Protein 4HBQ (pdb70)

Nearest PDB structures (foldseek):
  4hd9-assembly1_A  TM=9.837E-01  e=5.123E-38  Homo sapiens
  1gsm-assembly1_A  TM=9.688E-01  e=3.520E-37  Homo sapiens
  4hcr-assembly2_B  TM=9.401E-01  e=6.022E-33  Homo sapiens
  4hc1-assembly2_B  TM=8.354E-01  e=2.664E-32  Homo sapiens
  5lf5-assembly1_A-2  TM=4.382E-01  e=2.242E-06  Mus musculus

Solvent-accessible surface area: 21248 Å² total; per-residue (Å²): 176,94,36,3,86,10,102,12,76,92,97,43,10,16,7,32,58,43,37,44,90,85,0,17,0,117,9,71,38,115,84,229,62,16,12,0,22,3,89,27,33,21,56,18,19,6,3,3,77,1,58,11,34,92,0,12,8,18,1,114,92,4,30,44,73,1,44,19,62,4,11,0,30,0,44,21,56,80,155,93,32,83,31,61,0,64,2,59,16,23,8,50,4,91,95,1,59,16,66,52,71,32,4,24,85,79,46,64,46,0,7,0,21,0,20,60,0,19,41,43,73,114,136,13,7,40,31,19,5,20,39,41,74,136,112,24,159,54,24,110,61,93,29,82,73,75,118,126,18,94,65,85,87,26,65,2,50,89,2,16,16,86,12,105,27,22,130,49,44,130,128,84,17,115,13,0,41,0,38,0,7,0,121,23,61,89,68,108,48,71,47,139,60,54,0,57,21,63,48,48,119,45,97,160,149,191,159,138,46,4,83,8,106,22,75,90,94,46,4,12,5,32,62,45,39,77,91,100,4,11,0,113,12,47,38,114,88,234,69,19,12,0,28,4,67,7,129,60,29,7,48,1,3,4,74,1,57,11,35,93,0,15,4,27,3,83,102,2,24,34,80,1,53,20,28,7,9,0,30,0,29,16,60,67,172,92,60,107,37,61,0,69,2,54,11,22,10,50,5,88,88,5,51,22,73,56,76,32,0,11,52,75,51,65,54,1,8,0,20,0,20,61,0,18,42,42,74,99,141,12,7,44,33,16,5,11,41,68,60,127,113,24,154,60,28,112,46,92,32,78,64,73,104,136,21,98,64,84,87,32,72,3,49,88,3,13,16,95,10,116,24,24,129,35,45,137,122,71,17,117,15,0,53,0,37,0,4,0,110,20,68,92,59,121,48,70,48,150,66,56,0,62,17,68,47,40,123,48,119,180,138,224

Sequence (412 aa):
VVKPLLQVEPPEPVVAVALGASRQQLLTCRLACADDRGASSVQWRRGGLLDDTTSSLLGGAAVQSDTGRSVLTTVVRRNNASLSAAGTRRVCVGSSCGGRTFQHTVQLLLVYAFPNQLLTTVVSPAALVPGDPEVVACTAHKVTPVDPNALSFSSLLVGGQEELEGAQALGPEVQQEPIGGDVLFRVTERRWRLPPLGTPVPPALYCQQATMMRLPGLLELSSHRQQAIPVLGGENLYFQVKPLQVEPPEPVVAVVALGASSRRQLTCRLACADRRGGAASSVQWRRGGLLDDTTSSLLGGAAVQSDTGRSVLTTVVRRNNASLSAAGTRRVCVGSCGGRRTFQHTVQLLLLVYAFPNQLLTTVVSPAALVPGDPEEVVACTAHKVTPVDDPNALSFSSLLLVVGGGQELEGAQQALGPEVQQEPIGGDVLFRVTERRWRLPPLGTPVPPALYYCQATMMRLPGLLEELSSHRRQAIPVLGGEENLYFQ

InterPro domains:
  IPR003599 Immunoglobulin domain subtype [SM00409] (32-112)
  IPR007110 Immunoglobulin-like domain [PS50835] (25-94)
  IPR013783 Immunoglobulin-like fold [G3DSA:2.60.40.10] (23-112)
  IPR013783 Immunoglobulin-like fold [G3DSA:2.60.40.10] (113-231)
  IPR015169 Adhesion molecule, immunoglobulin-like [PF09085] (113-224)
  IPR036179 Immunoglobulin-like domain superfamily [SSF48726] (24-111)
  IPR036179 Immunoglobulin-like domain superfamily [SSF48726] (113-231)
  IPR037413 Mucosal addressin cell adhesion molecule 1 [PTHR14162] (1-253)

CATH classification: 2.60.40.10 (+1 more: 2.60.40.10)

Radius of gyration: 30.98 Å; Cα contacts (8 Å, |Δi|>4): 1238; chains: 2; bounding box: 72×70×90 Å

Organism: Homo sapiens (NCBI:txid9606)

GO terms:
  GO:0016020 membrane (C, TAS)
  GO:0006955 immune response (P, TAS)
  GO:0007155 cell adhesion (P, TAS)
  GO:0007165 signal transduction (P, TAS)
  GO:0005886 plasma membrane (C, TAS)
  GO:0098640 integrin binding involved in cell-matrix adhesion (F, IDA)
  GO:0043113 receptor clustering (P, IDA)
  GO:0050901 leukocyte tethering or rolling (P, IDA)
  GO:0007160 cell-matrix adhesion (P, IDA)
  GO:0007229 integrin-mediated signaling pathway (P, IDA)
  GO:0034113 heterotypic cell-cell adhesion (P, IMP)

B-factor: mean 23.67, std 11.42, range [6.17, 72.58]

Foldseek 3Di:
DAQKAKVVQDQEDEDEQQAKDKIKIFGDEPDAQKKKKKDFVDQPVHIDMDRDGIDMDMDHNDDQVVFHKMKMWMAYPRDIDMGIHTYHYWYFFPDKDKPPLAAEPPDFKMKIKGPFTPDPPCVFKDKFKAQVPHGQPPWAKPDKDWDWDDDDPDIGIMIMIMTGDDPCDPPRGQWMWMKMWGDDPPDIDIDIDIHGYDYHCVVVVD/DPQKDKVVQDQEAEDEQQAKDKIKIFGDEPAQQKKKKKDWCCVHPRIDMDRDGMDMDMDGNDDQVVFAKMKMWIAYPNDIDMGIHTYHYWYFFPDKDKPPLAAEFPPFKMKIKGHFTPDDPCVFKPKFKAQPNHGQPPWAKPDKDWDWDDDDPDIGIMIMIMTGHDGCDPPHGQWMWMKIWGDDVPDIDIDIHIHGYDYNCVVVVD

Structure (mmCIF, N/CA/C/O backbone):
data_4HBQ
#
_entry.id   4HBQ
#
_cell.length_a   58.320
_cell.length_b   69.700
_cell.length_c   101.200
_cell.angle_alpha   90.00
_cell.angle_beta   90.00
_cell.angle_gamma   90.00
#
_symmetry.space_group_name_H-M   'P 21 21 21'
#
loop_
_entity.id
_entity.type
_entity.pdbx_description
1 polymer 'Mucosal addressin cell adhesion molecule 1'
2 non-polymer 'SULFATE ION'
3 non-polymer GLYCEROL
4 non-polymer 2-acetamido-2-deoxy-beta-D-glucopyranose
5 water water
#
loop_
_atom_site.group_PDB
_atom_site.id
_atom_site.type_symbol
_atom_site.label_atom_id
_atom_site.label_alt_id
_atom_site.label_comp_id
_atom_site.label_asym_id
_atom_site.label_entity_id
_atom_site.label_seq_id
_atom_site.pdbx_PDB_ins_code
_atom_site.Cartn_x
_atom_site.Cartn_y
_atom_site.Cartn_z
_atom_site.occupancy
_atom_site.B_iso_or_equiv
_atom_site.auth_seq_id
_atom_site.auth_comp_id
_atom_site.auth_asym_id
_atom_site.auth_atom_id
_atom_site.pdbx_PDB_model_num
ATOM 1 N N A VAL A 1 1 ? -33.129 -22.866 6.776 0.47 42.92 1 VAL A N 1
ATOM 2 N N B VAL A 1 1 ? -32.083 -25.343 5.866 0.53 31.81 1 VAL A N 1
ATOM 3 C CA A VAL A 1 1 ? -31.642 -22.757 6.748 0.47 40.04 1 VAL A CA 1
ATOM 4 C CA B VAL A 1 1 ? -31.561 -24.071 6.450 0.53 36.74 1 VAL A CA 1
ATOM 5 C C A VAL A 1 1 ? -31.052 -23.284 8.058 0.47 35.99 1 VAL A C 1
ATOM 6 C C B VAL A 1 1 ? -30.833 -24.345 7.766 0.53 38.95 1 VAL A C 1
ATOM 7 O O A VAL A 1 1 ? -31.768 -23.442 9.045 0.47 34.38 1 VAL A O 1
ATOM 8 O O B VAL A 1 1 ? -31.232 -25.222 8.539 0.53 34.82 1 VAL A O 1
ATOM 37 N N . LYS A 1 2 ? -29.760 -23.605 8.030 1.00 38.88 2 LYS A N 1
ATOM 38 C CA . LYS A 1 2 ? -28.974 -23.891 9.229 1.00 34.35 2 LYS A CA 1
ATOM 39 C C . LYS A 1 2 ? -29.366 -22.940 10.354 1.00 29.06 2 LYS A C 1
ATOM 40 O O . LYS A 1 2 ? -29.375 -21.728 10.160 1.00 30.89 2 LYS A O 1
ATOM 60 N N . PRO A 1 3 ? -29.712 -23.489 11.531 1.00 24.15 3 PRO A N 1
ATOM 61 C CA . PRO A 1 3 ? -30.185 -22.625 12.620 1.00 21.19 3 PRO A CA 1
ATOM 62 C C . PRO A 1 3 ? -29.058 -21.828 13.284 1.00 17.21 3 PRO A C 1
ATOM 63 O O . PRO A 1 3 ? -29.322 -20.892 14.034 1.00 18.81 3 PRO A O 1
ATOM 74 N N . LEU A 1 4 ? -27.817 -22.214 13.013 1.00 15.95 4 LEU A N 1
ATOM 75 C CA A LEU A 1 4 ? -26.648 -21.548 13.570 0.53 15.37 4 LEU A CA 1
ATOM 76 C CA B LEU A 1 4 ? -26.674 -21.526 13.582 0.47 14.66 4 LEU A CA 1
ATOM 77 C C . LEU A 1 4 ? -25.983 -20.718 12.491 1.00 15.69 4 LEU A C 1
ATOM 78 O O . LEU A 1 4 ? -25.654 -21.233 11.432 1.00 17.82 4 LEU A O 1
ATOM 109 N N . GLN A 1 5 ? -25.776 -19.442 12.774 1.00 15.32 5 GLN A N 1
ATOM 110 C CA . GLN A 1 5 ? -25.148 -18.531 11.833 1.00 14.98 5 GLN A CA 1
ATOM 111 C C . GLN A 1 5 ? -24.124 -17.672 12.571 1.00 14.81 5 GLN A C 1
ATOM 112 O O . GLN A 1 5 ? -24.344 -17.247 13.711 1.00 16.30 5 GLN A O 1
ATOM 126 N N . VAL A 1 6 ? -23.001 -17.431 11.911 1.00 14.36 6 VAL A N 1
ATOM 127 C CA . VAL A 1 6 ? -21.964 -16.562 12.451 1.00 12.70 6 VAL A CA 1
ATOM 128 C C . VAL A 1 6 ? -21.738 -15.390 11.501 1.00 13.53 6 VAL A C 1
ATOM 129 O O . VAL A 1 6 ? -21.715 -15.547 10.274 1.00 15.14 6 VAL A O 1
ATOM 142 N N . GLU A 1 7 ? -21.618 -14.210 12.097 1.00 13.58 7 GLU A N 1
ATOM 143 C CA . GLU A 1 7 ? -21.296 -12.974 11.384 1.00 15.80 7 GLU A CA 1
ATOM 144 C C . GLU A 1 7 ? -19.983 -12.442 11.955 1.00 14.97 7 GLU A C 1
ATOM 145 O O . GLU A 1 7 ? -19.885 -12.234 13.173 1.00 15.94 7 GLU A O 1
ATOM 157 N N . PRO A 1 8 ? -18.952 -12.272 11.109 1.00 14.79 8 PRO A N 1
ATOM 158 C CA . PRO A 1 8 ? -18.877 -12.552 9.673 1.00 14.03 8 PRO A CA 1
ATOM 159 C C . PRO A 1 8 ? -18.883 -14.052 9.404 1.00 13.14 8 PRO A C 1
ATOM 160 O O . PRO A 1 8 ? -18.499 -14.837 10.267 1.00 13.78 8 PRO A O 1
ATOM 171 N N . PRO A 1 9 ? -19.323 -14.452 8.202 1.00 15.62 9 PRO A N 1
ATOM 172 C CA . PRO A 1 9 ? -19.506 -15.879 7.924 1.00 17.54 9 PRO A CA 1
ATOM 173 C C . PRO A 1 9 ? -18.275 -16.569 7.354 1.00 15.83 9 PRO A C 1
ATOM 174 O O . PRO A 1 9 ? -18.258 -17.798 7.277 1.00 16.22 9 PRO A O 1
ATOM 185 N N . GLU A 1 10 ? -17.243 -15.819 6.979 1.00 14.11 10 GLU A N 1
ATOM 186 C CA . GLU A 1 10 ? -16.107 -16.421 6.288 1.00 15.14 10 GLU A CA 1
ATOM 187 C C . GLU A 1 10 ? -15.332 -17.392 7.184 1.00 13.18 10 GLU A C 1
ATOM 188 O O . GLU A 1 10 ? -15.257 -17.215 8.400 1.00 13.57 10 GLU A O 1
ATOM 200 N N . PRO A 1 11 ? -14.728 -18.428 6.590 1.00 12.89 11 PRO A N 1
ATOM 201 C CA . PRO A 1 11 ? -14.084 -19.454 7.424 1.00 12.70 11 PRO A CA 1
ATOM 202 C C . PRO A 1 11 ? -12.728 -19.014 7.982 1.00 11.50 11 PRO A C 1
ATOM 203 O O . PRO A 1 11 ? -12.164 -19.701 8.835 1.00 12.80 11 PRO A O 1
ATOM 214 N N . VAL A 1 12 ? -12.218 -17.885 7.508 1.00 11.64 12 VAL A N 1
ATOM 215 C CA . VAL A 1 12 ? -10.978 -17.323 7.991 1.00 10.89 12 VAL A CA 1
ATOM 216 C C . VAL A 1 12 ? -11.146 -15.811 8.039 1.00 11.80 12 VAL A C 1
ATOM 217 O O . VAL A 1 12 ? -11.744 -15.214 7.126 1.00 14.73 12 VAL A O 1
ATOM 230 N N . VAL A 1 13 ? -10.655 -15.223 9.125 1.00 11.65 13 VAL A N 1
ATOM 231 C CA . VAL A 1 13 ? -10.751 -13.798 9.345 1.00 12.47 13 VAL A CA 1
ATOM 232 C C . VAL A 1 13 ? -9.388 -13.279 9.789 1.00 12.37 13 VAL A C 1
ATOM 233 O O . VAL A 1 13 ? -8.821 -13.774 10.765 1.00 12.62 13 VAL A O 1
ATOM 246 N N . ALA A 1 14 ? -8.860 -12.305 9.056 1.00 12.96 14 ALA A N 1
ATOM 247 C CA . ALA A 1 14 ? -7.579 -11.689 9.374 1.00 12.73 14 ALA A CA 1
ATOM 248 C C . ALA A 1 14 ? -7.787 -10.470 10.268 1.00 12.63 14 ALA A C 1
ATOM 249 O O . ALA A 1 14 ? -8.575 -9.598 9.949 1.00 16.54 14 ALA A O 1
ATOM 256 N N . VAL A 1 15 ? -7.040 -10.425 11.362 1.00 11.96 15 VAL A N 1
ATOM 257 C CA . VAL A 1 15 ? -7.111 -9.362 12.354 1.00 12.23 15 VAL A CA 1
ATOM 258 C C . VAL A 1 15 ? -5.708 -8.804 12.593 1.00 13.30 15 VAL A C 1
ATOM 259 O O . VAL A 1 15 ? -4.764 -9.542 12.844 1.00 13.01 15 VAL A O 1
ATOM 272 N N . ALA A 1 16 ? -5.558 -7.493 12.530 1.00 11.99 16 ALA A N 1
ATOM 273 C CA . ALA A 1 16 ? -4.255 -6.893 12.798 1.00 12.29 16 ALA A CA 1
ATOM 274 C C . ALA A 1 16 ? -3.903 -6.964 14.277 1.00 13.73 16 ALA A C 1
ATOM 275 O O . ALA A 1 16 ? -4.768 -6.854 15.159 1.00 13.98 16 ALA A O 1
ATOM 282 N N . LEU A 1 17 ? -2.614 -7.121 14.542 1.00 13.46 17 LEU A N 1
ATOM 283 C CA . LEU A 1 17 ? -2.086 -7.059 15.891 1.00 13.14 17 LEU A CA 1
ATOM 284 C C . LEU A 1 17 ? -2.529 -5.723 16.499 1.00 15.11 17 LEU A C 1
ATOM 285 O O . LEU A 1 17 ? -2.363 -4.662 15.878 1.00 17.01 17 LEU A O 1
ATOM 301 N N . GLY A 1 18 ? -3.153 -5.776 17.676 1.00 17.99 18 GLY A N 1
ATOM 302 C CA . GLY A 1 18 ? -3.664 -4.575 18.318 1.00 22.85 18 GLY A CA 1
ATOM 303 C C . GLY A 1 18 ? -5.076 -4.147 17.927 1.00 25.76 18 GLY A C 1
ATOM 304 O O . GLY A 1 18 ? -5.656 -3.256 18.563 1.00 27.27 18 GLY A O 1
ATOM 308 N N . ALA A 1 19 ? -5.650 -4.785 16.909 1.00 21.20 19 ALA A N 1
ATOM 309 C CA . ALA A 1 19 ? -6.995 -4.440 16.461 1.00 20.15 19 ALA A CA 1
ATOM 310 C C . ALA A 1 19 ? -8.038 -5.240 17.225 1.00 21.70 19 ALA A C 1
ATOM 311 O O . ALA A 1 19 ? -7.710 -6.110 18.022 1.00 24.07 19 ALA A O 1
ATOM 318 N N . SER A 1 20 ? -9.291 -4.912 16.954 1.00 25.90 20 SER A N 1
ATOM 319 C CA . SER A 1 20 ? -10.432 -5.580 17.576 1.00 30.82 20 SER A CA 1
ATOM 320 C C . SER A 1 20 ? -11.261 -6.266 16.530 1.00 27.00 20 SER A C 1
ATOM 321 O O . SER A 1 20 ? -11.304 -5.857 15.379 1.00 26.01 20 SER A O 1
ATOM 329 N N . ARG A 1 21 ? -11.963 -7.313 16.932 1.00 25.51 21 ARG A N 1
ATOM 330 C CA . ARG A 1 21 ? -12.895 -7.940 16.022 1.00 24.40 21 ARG A CA 1
ATOM 331 C C . ARG A 1 21 ? -13.884 -8.732 16.810 1.00 21.90 21 ARG A C 1
ATOM 332 O O . ARG A 1 21 ? -13.525 -9.402 17.773 1.00 22.58 21 ARG A O 1
ATOM 353 N N A GLN A 1 22 ? -15.138 -8.630 16.382 0.40 21.18 22 GLN A N 1
ATOM 354 N N B GLN A 1 22 ? -15.137 -8.687 16.393 0.60 21.16 22 GLN A N 1
ATOM 355 C CA A GLN A 1 22 ? -16.240 -9.359 16.984 0.40 19.52 22 GLN A CA 1
ATOM 356 C CA B GLN A 1 22 ? -16.122 -9.540 17.025 0.60 20.71 22 GLN A CA 1
ATOM 357 C C A GLN A 1 22 ? -16.771 -10.398 16.011 0.40 19.11 22 GLN A C 1
ATOM 358 C C B GLN A 1 22 ? -16.737 -10.522 16.041 0.60 17.78 22 GLN A C 1
ATOM 359 O O A GLN A 1 22 ? -16.829 -10.168 14.799 0.40 21.37 22 GLN A O 1
ATOM 360 O O B GLN A 1 22 ? -16.891 -10.247 14.848 0.60 22.69 22 GLN A O 1
ATOM 387 N N A LEU A 1 23 ? -17.129 -11.551 16.563 0.40 15.07 23 LEU A N 1
ATOM 388 N N B LEU A 1 23 ? -17.056 -11.683 16.592 0.60 15.03 23 LEU A N 1
ATOM 389 C CA A LEU A 1 23 ? -17.799 -12.602 15.811 0.40 14.44 23 LEU A CA 1
ATOM 390 C CA B LEU A 1 23 ? -17.739 -12.756 15.886 0.60 14.75 23 LEU A CA 1
ATOM 391 C C A LEU A 1 23 ? -19.049 -13.034 16.578 0.40 14.98 23 LEU A C 1
ATOM 392 C C B LEU A 1 23 ? -19.065 -12.982 16.628 0.60 14.34 23 LEU A C 1
ATOM 393 O O A LEU A 1 23 ? -18.975 -13.521 17.704 0.40 15.15 23 LEU A O 1
ATOM 394 O O B LEU A 1 23 ? -19.052 -13.252 17.812 0.60 13.37 23 LEU A O 1
ATOM 425 N N . THR A 1 24 ? -20.190 -12.855 15.934 1.00 14.04 24 THR A N 1
ATOM 426 C CA . THR A 1 24 ? -21.490 -13.057 16.555 1.00 12.46 24 THR A CA 1
ATOM 427 C C . THR A 1 24 ? -22.081 -14.367 16.101 1.00 11.82 24 THR A C 1
ATOM 428 O O . THR A 1 24 ? -22.284 -14.584 14.904 1.00 14.64 24 THR A O 1
ATOM 440 N N . CYS A 1 25 ? -22.364 -15.241 17.072 1.00 11.44 25 CYS A N 1
ATOM 441 C CA . CYS A 1 25 ? -22.939 -16.546 16.771 1.00 11.26 25 CYS A CA 1
ATOM 442 C C . CYS A 1 25 ? -24.380 -16.564 17.232 1.00 12.37 25 CYS A C 1
ATOM 443 O O . CYS A 1 25 ? -24.660 -16.349 18.413 1.00 13.76 25 CYS A O 1
ATOM 450 N N . ARG A 1 26 ? -25.294 -16.794 16.303 1.00 13.82 26 ARG A N 1
ATOM 451 C CA . ARG A 1 26 ? -26.709 -16.787 16.622 1.00 15.00 26 ARG A CA 1
ATOM 452 C C . ARG A 1 26 ? -27.308 -18.160 16.355 1.00 14.40 26 ARG A C 1
ATOM 453 O O . ARG A 1 26 ? -27.000 -18.808 15.354 1.00 16.78 26 ARG A O 1
ATOM 474 N N . LEU A 1 27 ? -28.202 -18.567 17.239 1.00 14.10 27 LEU A N 1
ATOM 475 C CA . LEU A 1 27 ? -28.866 -19.852 17.152 1.00 15.16 27 LEU A CA 1
ATOM 476 C C . LEU A 1 27 ? -30.360 -19.642 17.244 1.00 16.78 27 LEU A C 1
ATOM 477 O O . LEU A 1 27 ? -30.865 -19.141 18.247 1.00 18.94 27 LEU A O 1
ATOM 493 N N . ALA A 1 28 ? -31.057 -20.018 16.182 1.00 18.34 28 ALA A N 1
ATOM 494 C CA . ALA A 1 28 ? -32.512 -19.970 16.153 1.00 20.61 28 ALA A CA 1
ATOM 495 C C . ALA A 1 28 ? -33.025 -21.260 16.781 1.00 22.39 28 ALA A C 1
ATOM 496 O O . ALA A 1 28 ? -32.612 -22.348 16.382 1.00 25.01 28 ALA A O 1
ATOM 503 N N . CYS A 1 29 ? -33.913 -21.161 17.764 1.00 25.67 29 CYS A N 1
ATOM 504 C CA . CYS A 1 29 ? -34.394 -22.357 18.438 1.00 30.99 29 CYS A CA 1
ATOM 505 C C . CYS A 1 29 ? -35.766 -22.101 19.038 1.00 38.32 29 CYS A C 1
ATOM 506 O O . CYS A 1 29 ? -35.917 -21.247 19.903 1.00 39.48 29 CYS A O 1
ATOM 513 N N . ALA A 1 30 ? -36.762 -22.844 18.568 1.00 42.02 30 ALA A N 1
ATOM 514 C CA . ALA A 1 30 ? -38.131 -22.682 19.049 1.00 46.04 30 ALA A CA 1
ATOM 515 C C . ALA A 1 30 ? -38.318 -23.336 20.413 1.00 46.49 30 ALA A C 1
ATOM 516 O O . ALA A 1 30 ? -39.251 -23.001 21.142 1.00 55.73 30 ALA A O 1
ATOM 523 N N A ASP A 1 31 ? -37.431 -24.268 20.749 0.44 42.91 31 ASP A N 1
ATOM 524 N N B ASP A 1 31 ? -37.434 -24.267 20.761 0.56 44.59 31 ASP A N 1
ATOM 525 C CA A ASP A 1 31 ? -37.515 -24.990 22.013 0.44 44.23 31 ASP A CA 1
ATOM 526 C CA B ASP A 1 31 ? -37.559 -24.984 22.026 0.56 45.05 31 ASP A CA 1
ATOM 527 C C A ASP A 1 31 ? -36.781 -24.236 23.116 0.44 47.64 31 ASP A C 1
ATOM 528 C C B ASP A 1 31 ? -36.716 -24.325 23.114 0.56 46.72 31 ASP A C 1
ATOM 529 O O A ASP A 1 31 ? -35.965 -23.357 22.840 0.44 51.31 31 ASP A O 1
ATOM 530 O O B ASP A 1 31 ? -35.769 -23.592 22.825 0.56 47.97 31 ASP A O 1
ATOM 547 N N . ARG A 1 32 ? -37.079 -24.580 24.366 1.00 47.54 32 ARG A N 1
ATOM 548 C CA . ARG A 1 32 ? -36.386 -23.990 25.502 1.00 44.29 32 ARG A CA 1
ATOM 549 C C . ARG A 1 32 ? -35.082 -24.749 25.744 1.00 44.27 32 ARG A C 1
ATOM 550 O O . ARG A 1 32 ? -34.912 -25.878 25.272 1.00 42.92 32 ARG A O 1
ATOM 572 N N . GLY A 1 33 ? -34.161 -24.113 26.461 1.00 36.60 33 GLY A N 1
ATOM 573 C CA . GLY A 1 33 ? -32.893 -24.726 26.816 1.00 34.95 33 GLY A CA 1
ATOM 574 C C . GLY A 1 33 ? -31.783 -24.587 25.778 1.00 31.71 33 GLY A C 1
ATOM 575 O O . GLY A 1 33 ? -30.727 -25.196 25.927 1.00 30.74 33 GLY A O 1
ATOM 579 N N . ALA A 1 34 ? -31.998 -23.789 24.735 1.00 24.38 34 ALA A N 1
ATOM 580 C CA . ALA A 1 34 ? -30.971 -23.616 23.699 1.00 23.22 34 ALA A CA 1
ATOM 581 C C . ALA A 1 34 ? -29.690 -23.095 24.306 1.00 19.69 34 ALA A C 1
ATOM 582 O O . ALA A 1 34 ? -29.707 -22.244 25.202 1.00 20.19 34 ALA A O 1
ATOM 589 N N . SER A 1 35 ? -28.570 -23.548 23.756 1.00 16.83 35 SER A N 1
ATOM 590 C CA A SER A 1 35 ? -27.277 -23.101 24.257 0.81 13.74 35 SER A CA 1
ATOM 591 C CA B SER A 1 35 ? -27.256 -23.189 24.266 0.19 15.56 35 SER A CA 1
ATOM 592 C C . SER A 1 35 ? -26.298 -22.838 23.127 1.00 13.13 35 SER A C 1
ATOM 593 O O . SER A 1 35 ? -26.347 -23.443 22.041 1.00 13.47 35 SER A O 1
ATOM 608 N N . VAL A 1 36 ? -25.399 -21.900 23.380 1.00 11.58 36 VAL A N 1
ATOM 609 C CA . VAL A 1 36 ? -24.366 -21.553 22.424 1.00 10.21 36 VAL A CA 1
ATOM 610 C C . VAL A 1 36 ? -23.041 -21.546 23.170 1.00 10.78 36 VAL A C 1
ATOM 611 O O . VAL A 1 36 ? -22.930 -20.981 24.269 1.00 11.98 36 VAL A O 1
ATOM 624 N N . GLN A 1 37 ? -22.058 -22.225 22.600 1.00 10.66 37 GLN A N 1
ATOM 625 C CA . GLN A 1 37 ? -20.719 -22.320 23.158 1.00 10.50 37 GLN A CA 1
ATOM 626 C C . GLN A 1 37 ? -19.723 -21.708 22.187 1.00 10.16 37 GLN A C 1
ATOM 627 O O . GLN A 1 37 ? -19.786 -22.004 21.001 1.00 11.43 37 GLN A O 1
ATOM 641 N N . TRP A 1 38 ? -18.800 -20.894 22.698 1.00 10.54 38 TRP A N 1
ATOM 642 C CA . TRP A 1 38 ? -17.622 -20.495 21.939 1.00 9.98 38 TRP A CA 1
ATOM 643 C C . TRP A 1 38 ? -16.413 -21.184 22.556 1.00 10.66 38 TRP A C 1
ATOM 644 O O . TRP A 1 38 ? -16.202 -21.136 23.771 1.00 13.05 38 TRP A O 1
ATOM 665 N N A ARG A 1 39 ? -15.651 -21.852 21.712 0.47 12.05 39 ARG A N 1
ATOM 666 N N B ARG A 1 39 ? -15.568 -21.772 21.734 0.53 10.66 39 ARG A N 1
ATOM 667 C CA A ARG A 1 39 ? -14.481 -22.578 22.162 0.47 10.89 39 ARG A CA 1
ATOM 668 C CA B ARG A 1 39 ? -14.356 -22.377 22.266 0.53 13.35 39 ARG A CA 1
ATOM 669 C C A ARG A 1 39 ? -13.365 -22.402 21.158 0.47 11.94 39 ARG A C 1
ATOM 670 C C B ARG A 1 39 ? -13.227 -22.360 21.256 0.53 11.91 39 ARG A C 1
ATOM 671 O O A ARG A 1 39 ? -13.484 -21.614 20.211 0.47 9.46 39 ARG A O 1
ATOM 672 O O B ARG A 1 39 ? -13.421 -22.015 20.087 0.53 12.03 39 A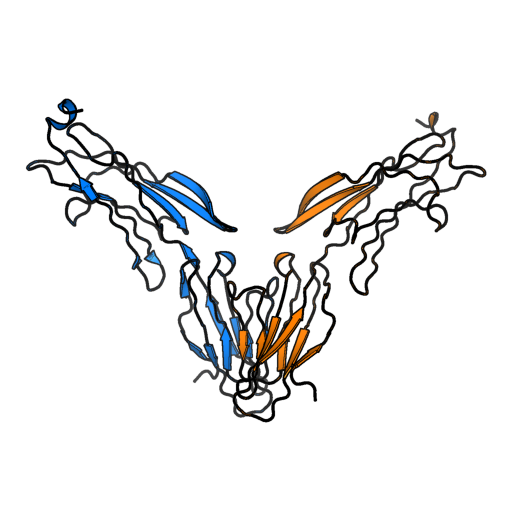RG A O 1
ATOM 713 N N A GLY A 1 40 ? -12.281 -23.139 21.353 0.47 14.61 40 GLY A N 1
ATOM 714 N N B GLY A 1 40 ? -12.037 -22.714 21.721 0.53 11.61 40 GLY A N 1
ATOM 715 C CA A GLY A 1 40 ? -11.095 -22.962 20.542 0.47 19.09 40 GLY A CA 1
ATOM 716 C CA B GLY A 1 40 ? -10.898 -22.932 20.853 0.53 10.66 40 GLY A CA 1
ATOM 717 C C A GLY A 1 40 ? -9.897 -22.663 21.420 0.47 19.25 40 GLY A C 1
ATOM 718 C C B GLY A 1 40 ? -10.962 -24.315 20.234 0.53 12.81 40 GLY A C 1
ATOM 719 O O A GLY A 1 40 ? -8.790 -23.093 21.117 0.47 23.14 40 GLY A O 1
ATOM 720 O O B GLY A 1 40 ? -11.991 -24.976 20.298 0.53 13.78 40 GLY A O 1
ATOM 727 N N A LEU A 1 41 ? -10.108 -21.918 22.500 0.47 15.67 41 LEU A N 1
ATOM 728 N N B LEU A 1 41 ? -9.854 -24.773 19.666 0.53 15.99 41 LEU A N 1
ATOM 729 C CA A LEU A 1 41 ? -9.039 -21.690 23.469 0.47 16.35 41 LEU A CA 1
ATOM 730 C CA B LEU A 1 41 ? -9.819 -26.097 19.052 0.53 18.39 41 LEU A CA 1
ATOM 731 C C A LEU A 1 41 ? -9.302 -22.471 24.764 0.47 14.35 41 LEU A C 1
ATOM 732 C C B LEU A 1 41 ? -10.160 -27.149 20.100 0.53 20.21 41 LEU A C 1
ATOM 733 O O A LEU A 1 41 ? -9.078 -21.968 25.865 0.47 13.68 41 LEU A O 1
ATOM 734 O O B LEU A 1 41 ? -10.912 -28.089 19.829 0.53 24.43 41 LEU A O 1
ATOM 765 N N A ASP A 1 42 ? -9.731 -23.716 24.615 0.47 14.45 42 ASP A N 1
ATOM 766 N N B ASP A 1 42 ? -9.615 -26.981 21.301 0.53 15.90 42 ASP A N 1
ATOM 767 C CA A ASP A 1 42 ? -10.298 -24.480 25.723 0.47 15.10 42 ASP A CA 1
ATOM 768 C CA B ASP A 1 42 ? -10.087 -27.737 22.453 0.53 18.23 42 ASP A CA 1
ATOM 769 C C A ASP A 1 42 ? -9.224 -24.692 26.774 0.47 14.44 42 ASP A C 1
ATOM 770 C C B ASP A 1 42 ? -10.468 -26.750 23.556 0.53 16.35 42 ASP A C 1
ATOM 771 O O A ASP A 1 42 ? -9.506 -24.714 27.975 0.47 15.11 42 ASP A O 1
ATOM 772 O O B ASP A 1 42 ? -10.591 -25.541 23.297 0.53 16.70 42 ASP A O 1
ATOM 789 N N A THR A 1 43 ? -7.988 -24.837 26.316 0.47 12.61 43 THR A N 1
ATOM 790 N N B THR A 1 43 ? -10.664 -27.242 24.773 0.53 14.08 43 THR A N 1
ATOM 791 C CA A THR A 1 43 ? -6.873 -25.136 27.210 0.47 14.08 43 THR A CA 1
ATOM 792 C CA B THR A 1 43 ? -11.120 -26.372 25.857 0.53 14.38 43 THR A CA 1
ATOM 793 C C A THR A 1 43 ? -6.231 -23.906 27.851 0.47 16.25 43 THR A C 1
ATOM 794 C C B THR A 1 43 ? -10.079 -26.223 26.977 0.53 12.80 43 THR A C 1
ATOM 795 O O A THR A 1 43 ? -5.368 -24.048 28.724 0.47 15.77 43 THR A O 1
ATOM 796 O O B THR A 1 43 ? -10.439 -25.946 28.127 0.53 11.94 43 THR A O 1
ATOM 817 N N A SER A 1 44 ? -6.616 -22.711 27.410 0.47 15.38 44 SER A N 1
ATOM 818 N N B SER A 1 44 ? -8.800 -26.359 26.625 0.53 14.18 44 SER A N 1
ATOM 819 C CA A SER A 1 44 ? -6.073 -21.479 27.979 0.47 15.29 44 SER A CA 1
ATOM 820 C CA B SER A 1 44 ? -7.710 -26.252 27.594 0.53 12.05 44 SER A CA 1
ATOM 821 C C A SER A 1 44 ? -7.193 -20.652 28.604 0.47 13.34 44 SER A C 1
ATOM 822 C C B SER A 1 44 ? -7.580 -24.849 28.173 0.53 13.00 44 SER A C 1
ATOM 823 O O A SER A 1 44 ? -7.606 -20.925 29.730 0.47 12.79 44 SER A O 1
ATOM 824 O O B SER A 1 44 ? -6.972 -24.688 29.237 0.53 15.04 44 SER A O 1
ATOM 839 N N A LEU A 1 45 ? -7.695 -19.669 27.869 0.47 13.45 45 LEU A N 1
ATOM 840 N N B LEU A 1 45 ? -8.152 -23.850 27.489 0.53 11.42 45 LEU A N 1
ATOM 841 C CA A LEU A 1 45 ? -8.782 -18.826 28.353 0.47 14.53 45 LEU A CA 1
ATOM 842 C CA B LEU A 1 45 ? -8.131 -22.464 27.964 0.53 12.93 45 LEU A CA 1
ATOM 843 C C A LEU A 1 45 ? -9.957 -19.670 28.804 0.47 14.62 45 LEU A C 1
ATOM 844 C C B LEU A 1 45 ? -9.457 -22.048 28.581 0.53 11.67 45 LEU A C 1
ATOM 845 O O A LEU A 1 45 ? -10.528 -19.433 29.852 0.47 13.35 45 LEU A O 1
ATOM 846 O O B LEU A 1 45 ? -9.578 -20.963 29.156 0.53 13.24 45 LEU A O 1
ATOM 877 N N A GLY A 1 46 ? -10.322 -20.658 28.002 0.47 13.08 46 GLY A N 1
ATOM 878 N N B GLY A 1 46 ? -10.461 -22.911 28.465 0.53 12.29 46 GLY A N 1
ATOM 879 C CA A GLY A 1 46 ? -11.447 -21.504 28.311 0.47 12.25 46 GLY A CA 1
ATOM 880 C CA B GLY A 1 46 ? -11.781 -22.571 28.947 0.53 10.20 46 GLY A CA 1
ATOM 881 C C A GLY A 1 46 ? -12.558 -21.378 27.291 0.47 12.69 46 GLY A C 1
ATOM 882 C C B GLY A 1 46 ? -12.763 -22.308 27.809 0.53 10.47 46 GLY A C 1
ATOM 883 O O A GLY A 1 46 ? -12.618 -20.425 26.494 0.47 15.43 46 GLY A O 1
ATOM 884 O O B GLY A 1 46 ? -12.540 -21.419 26.990 0.53 15.81 46 GLY A O 1
ATOM 891 N N A ALA A 1 47 ? -13.431 -22.377 27.313 0.47 11.29 47 ALA A N 1
ATOM 892 N N B ALA A 1 47 ? -13.841 -23.080 27.736 0.53 11.53 47 ALA A N 1
ATOM 893 C CA A ALA A 1 47 ? -14.642 -22.368 26.529 0.47 12.99 47 ALA A CA 1
ATOM 894 C CA B ALA A 1 47 ? -14.914 -22.841 26.770 0.53 13.84 47 ALA A CA 1
ATOM 895 C C A ALA A 1 47 ? -15.719 -21.761 27.397 0.47 11.60 47 ALA A C 1
ATOM 896 C C B ALA A 1 47 ? -16.018 -22.067 27.456 0.53 11.13 47 ALA A C 1
ATOM 897 O O A ALA A 1 47 ? -15.658 -21.836 28.605 0.47 13.74 47 ALA A O 1
ATOM 898 O O B ALA A 1 47 ? -16.266 -22.295 28.629 0.53 10.53 47 ALA A O 1
ATOM 911 N N . VAL A 1 48 ? -16.706 -21.169 26.750 1.00 10.72 48 VAL A N 1
ATOM 912 C CA . VAL A 1 48 ? -17.811 -20.472 27.407 1.00 9.58 48 VAL A CA 1
ATOM 913 C C . VAL A 1 48 ? -19.119 -20.948 26.773 1.00 10.26 48 VAL A C 1
ATOM 914 O O . VAL A 1 48 ? -19.280 -20.896 25.544 1.00 13.11 48 VAL A O 1
ATOM 928 N N . GLN A 1 49 ? -20.038 -21.427 27.607 1.00 9.81 49 GLN A N 1
ATOM 929 C CA . GLN A 1 49 ? -21.320 -21.917 27.170 1.00 10.07 49 GLN A CA 1
ATOM 930 C C . GLN A 1 49 ? -22.418 -21.217 27.922 1.00 11.19 49 GLN A C 1
ATOM 931 O O . GLN A 1 49 ? -22.370 -21.115 29.121 1.00 13.14 49 GLN A O 1
ATOM 945 N N . SER A 1 50 ? -23.423 -20.755 27.199 1.00 10.90 50 SER A N 1
ATOM 946 C CA . SER A 1 50 ? -24.466 -19.944 27.776 1.00 13.09 50 SER A CA 1
ATOM 947 C C . SER A 1 50 ? -25.827 -20.377 27.276 1.00 14.00 50 SER A C 1
ATOM 948 O O . SER A 1 50 ? -25.960 -20.883 26.152 1.00 12.48 50 SER A O 1
ATOM 956 N N . ASP A 1 51 ? -26.832 -20.115 28.096 1.00 16.25 51 ASP A N 1
ATOM 957 C CA . ASP A 1 51 ? -28.214 -20.412 27.743 1.00 16.91 51 ASP A CA 1
ATOM 958 C C . ASP A 1 51 ? -28.760 -19.203 26.963 1.00 15.22 51 ASP A C 1
ATOM 959 O O . ASP A 1 51 ? -29.155 -18.194 27.541 1.00 15.64 51 ASP A O 1
ATOM 968 N N . THR A 1 52 ? -28.741 -19.301 25.648 1.00 14.52 52 THR A N 1
ATOM 969 C CA . THR A 1 52 ? -28.897 -18.124 24.819 1.00 14.23 52 THR A CA 1
ATOM 970 C C . THR A 1 52 ? -29.124 -18.471 23.376 1.00 15.83 52 THR A C 1
ATOM 971 O O . THR A 1 52 ? -28.866 -19.603 22.957 1.00 16.80 52 THR A O 1
ATOM 982 N N . GLY A 1 53 ? -29.582 -17.482 22.616 1.00 15.47 53 GLY A N 1
ATOM 983 C CA . GLY A 1 53 ? -29.561 -17.549 21.164 1.00 15.39 53 GLY A CA 1
ATOM 984 C C . GLY A 1 53 ? -28.560 -16.614 20.497 1.00 13.84 53 GLY A C 1
ATOM 985 O O . GLY A 1 53 ? -28.513 -16.560 19.257 1.00 15.84 53 GLY A O 1
ATOM 989 N N . ARG A 1 54 ? -27.759 -15.894 21.283 1.00 12.52 54 ARG A N 1
ATOM 990 C CA . ARG A 1 54 ? -26.764 -14.978 20.723 1.00 13.15 54 ARG A CA 1
ATOM 991 C C . ARG A 1 54 ? -25.569 -14.860 21.648 1.00 12.55 54 ARG A C 1
ATOM 992 O O . ARG A 1 54 ? -25.694 -14.397 22.786 1.00 14.40 54 ARG A O 1
ATOM 1013 N N . SER A 1 55 ? -24.397 -15.227 21.138 1.00 10.95 55 SER A N 1
ATOM 1014 C CA . SER A 1 55 ? -23.186 -15.142 21.898 1.00 10.76 55 SER A CA 1
ATOM 1015 C C . SER A 1 55 ? -22.112 -14.534 21.015 1.00 9.23 55 SER A C 1
ATOM 1016 O O . SER A 1 55 ? -21.893 -15.001 19.889 1.00 11.42 55 SER A O 1
ATOM 1024 N N . VAL A 1 56 ? -21.433 -13.521 21.541 1.00 10.54 56 VAL A N 1
ATOM 1025 C CA . VAL A 1 56 ? -20.472 -12.758 20.778 1.00 12.35 56 VAL A CA 1
ATOM 1026 C C . VAL A 1 56 ? -19.071 -12.974 21.345 1.00 13.01 56 VAL A C 1
ATOM 1027 O O . VAL A 1 56 ? -18.840 -12.788 22.546 1.00 12.89 56 VAL A O 1
ATOM 1040 N N . LEU A 1 57 ? -18.152 -13.377 20.467 1.00 12.55 57 LEU A N 1
ATOM 1041 C CA . LEU A 1 57 ? -16.743 -13.496 20.802 1.00 14.12 57 LEU A CA 1
ATOM 1042 C C . LEU A 1 57 ? -16.080 -12.204 20.346 1.00 15.84 57 LEU A C 1
ATOM 1043 O O . LEU A 1 57 ? -16.144 -11.867 19.178 1.00 18.77 57 LEU A O 1
ATOM 1059 N N A THR A 1 58 ? -15.662 -11.356 21.275 0.31 18.71 58 THR A N 1
ATOM 1060 N N B THR A 1 58 ? -15.310 -11.609 21.261 0.69 14.47 58 THR A N 1
ATOM 1061 C CA A THR A 1 58 ? -15.334 -9.976 20.903 0.31 15.01 58 THR A CA 1
ATOM 1062 C CA B THR A 1 58 ? -14.504 -10.421 20.965 0.69 15.90 58 THR A CA 1
ATOM 1063 C C A THR A 1 58 ? -13.897 -9.666 21.249 0.31 11.47 58 THR A C 1
ATOM 1064 C C B THR A 1 58 ? -13.051 -10.599 21.385 0.69 14.84 58 THR A C 1
ATOM 1065 O O A THR A 1 58 ? -13.526 -9.650 22.412 0.31 14.50 58 THR A O 1
ATOM 1066 O O B THR A 1 58 ? -12.746 -10.834 22.547 0.69 15.13 58 THR A O 1
ATOM 1087 N N A VAL A 1 59 ? -13.104 -9.377 20.223 0.31 9.82 59 VAL A N 1
ATOM 1088 N N B VAL A 1 59 ? -12.157 -10.483 20.411 0.69 15.68 59 VAL A N 1
ATOM 1089 C CA A VAL A 1 59 ? -11.690 -9.128 20.386 0.31 10.34 59 VAL A CA 1
ATOM 1090 C CA B VAL A 1 59 ? -10.734 -10.354 20.696 0.69 14.07 59 VAL A CA 1
ATOM 1091 C C A VAL A 1 59 ? -11.408 -7.635 20.340 0.31 10.84 59 VAL A C 1
ATOM 1092 C C B VAL A 1 59 ? -10.459 -8.866 20.752 0.69 15.55 59 VAL A C 1
ATOM 1093 O O A VAL A 1 59 ? -11.850 -6.946 19.428 0.31 8.30 59 VAL A O 1
ATOM 1094 O O B VAL A 1 59 ? -10.877 -8.122 19.861 0.69 18.27 59 VAL A O 1
ATOM 1119 N N A ARG A 1 60 ? -10.719 -7.136 21.362 0.31 8.91 60 ARG A N 1
ATOM 1120 N N B ARG A 1 60 ? -9.787 -8.420 21.807 0.69 17.67 60 ARG A N 1
ATOM 1121 C CA A ARG A 1 60 ? -10.141 -5.797 21.358 0.31 14.04 60 ARG A CA 1
ATOM 1122 C CA B ARG A 1 60 ? -9.501 -7.006 21.938 0.69 21.02 60 ARG A CA 1
ATOM 1123 C C A ARG A 1 60 ? -8.645 -5.966 21.637 0.31 12.41 60 ARG A C 1
ATOM 1124 C C B ARG A 1 60 ? -8.011 -6.809 22.029 0.69 23.71 60 ARG A C 1
ATOM 1125 O O A ARG A 1 60 ? -8.287 -6.752 22.485 0.31 16.48 60 ARG A O 1
ATOM 1126 O O B ARG A 1 60 ? -7.325 -7.618 22.668 0.69 22.87 60 ARG A O 1
ATOM 1167 N N A ASN A 1 61 ? -7.773 -5.255 20.924 0.31 21.14 61 ASN A N 1
ATOM 1168 N N B ASN A 1 61 ? -7.522 -5.752 21.378 0.69 26.37 61 ASN A N 1
ATOM 1169 C CA A ASN A 1 61 ? -6.318 -5.319 21.184 0.31 24.34 61 ASN A CA 1
ATOM 1170 C CA B ASN A 1 61 ? -6.101 -5.442 21.351 0.69 24.12 61 ASN A CA 1
ATOM 1171 C C A ASN A 1 61 ? -5.647 -6.704 21.056 0.31 21.94 61 ASN A C 1
ATOM 1172 C C B ASN A 1 61 ? -5.377 -6.714 21.010 0.69 22.43 61 ASN A C 1
ATOM 1173 O O A ASN A 1 61 ? -5.005 -7.181 21.984 0.31 24.02 61 ASN A O 1
ATOM 1174 O O B ASN A 1 61 ? -4.504 -7.169 21.751 0.69 25.54 61 ASN A O 1
ATOM 1195 N N . ALA A 1 62 ? -5.759 -7.302 19.876 1.00 22.42 62 ALA A N 1
ATOM 1196 C CA . ALA A 1 62 ? -5.297 -8.653 19.575 1.00 22.18 62 ALA A CA 1
ATOM 1197 C C . ALA A 1 62 ? -3.796 -8.871 19.729 1.00 24.09 62 ALA A C 1
ATOM 1198 O O . ALA A 1 62 ? -2.996 -8.087 19.227 1.00 23.20 62 ALA A O 1
ATOM 1206 N N . SER A 1 63 ? -3.424 -9.962 20.393 1.00 23.90 63 SER A N 1
ATOM 1207 C CA . SER A 1 63 ? -2.052 -10.439 20.430 1.00 24.37 63 SER A CA 1
ATOM 1208 C C . SER A 1 63 ? -1.898 -11.578 19.445 1.00 20.24 63 SER A C 1
ATOM 1209 O O . SER A 1 63 ? -2.895 -12.091 18.905 1.00 21.84 63 SER A O 1
ATOM 1217 N N . LEU A 1 64 ? -0.657 -11.987 19.197 1.00 19.64 64 LEU A N 1
ATOM 1218 C CA . LEU A 1 64 ? -0.429 -13.116 18.310 1.00 19.17 64 LEU A CA 1
ATOM 1219 C C . LEU A 1 64 ? -1.104 -14.369 18.846 1.00 20.19 64 LEU A C 1
ATOM 1220 O O . LEU A 1 64 ? -1.473 -15.259 18.063 1.00 20.46 64 LEU A O 1
ATOM 1236 N N . SER A 1 65 ? -1.288 -14.426 20.165 1.00 20.94 65 SER A N 1
ATOM 1237 C CA . SER A 1 65 ? -1.914 -15.583 20.792 1.00 20.27 65 SER A CA 1
ATOM 1238 C C . SER A 1 65 ? -3.389 -15.708 20.497 1.00 17.95 65 SER A C 1
ATOM 1239 O O . SER A 1 65 ? -3.987 -16.741 20.787 1.00 18.56 65 SER A O 1
ATOM 1247 N N . ALA A 1 66 ? -3.993 -14.658 19.953 1.00 18.78 66 ALA A N 1
ATOM 1248 C CA . ALA A 1 66 ? -5.386 -14.768 19.535 1.00 17.80 66 ALA A CA 1
ATOM 1249 C C . ALA A 1 66 ? -5.551 -15.609 18.276 1.00 17.19 66 ALA A C 1
ATOM 1250 O O . ALA A 1 66 ? -6.642 -16.069 17.991 1.00 19.78 66 ALA A O 1
ATOM 1257 N N . ALA A 1 67 ? -4.481 -15.831 17.535 1.00 17.29 67 ALA A N 1
ATOM 1258 C CA . ALA A 1 67 ? -4.584 -16.611 16.301 1.00 15.98 67 ALA A CA 1
ATOM 1259 C C . ALA A 1 67 ? -4.950 -18.050 16.602 1.00 18.00 67 ALA A C 1
ATOM 1260 O O . ALA A 1 67 ? -4.510 -18.625 17.597 1.00 21.45 67 ALA A O 1
ATOM 1267 N N . GLY A 1 68 ? -5.758 -18.639 15.731 1.00 14.76 68 GLY A N 1
ATOM 1268 C CA . GLY A 1 68 ? -6.106 -20.041 15.855 1.00 13.03 68 GLY A CA 1
ATOM 1269 C C . GLY A 1 68 ? -7.554 -20.314 15.562 1.00 10.88 68 GLY A C 1
ATOM 1270 O O . GLY A 1 68 ? -8.313 -19.427 15.121 1.00 12.53 68 GLY A O 1
ATOM 1274 N N . THR A 1 69 ? -7.936 -21.567 15.766 1.00 11.90 69 THR A N 1
ATOM 1275 C CA . THR A 1 69 ? -9.259 -22.037 15.405 1.00 12.91 69 THR A CA 1
ATOM 1276 C C . THR A 1 69 ? -10.253 -21.745 16.505 1.00 13.72 69 THR A C 1
ATOM 1277 O O . THR A 1 69 ? -10.005 -22.044 17.654 1.00 19.65 69 THR A O 1
ATOM 1288 N N A ARG A 1 70 ? -11.346 -21.086 16.158 0.75 10.05 70 ARG A N 1
ATOM 1289 N N B ARG A 1 70 ? -11.369 -21.141 16.140 0.25 11.86 70 ARG A N 1
ATOM 1290 C CA A ARG A 1 70 ? -12.487 -20.921 17.043 0.75 10.19 70 ARG A CA 1
ATOM 1291 C CA B ARG A 1 70 ? -12.469 -20.988 17.066 0.25 11.59 70 ARG A CA 1
ATOM 1292 C C A ARG A 1 70 ? -13.653 -21.749 16.515 0.75 10.21 70 ARG A C 1
ATOM 1293 C C B ARG A 1 70 ? -13.655 -21.751 16.517 0.25 11.25 70 ARG A C 1
ATOM 1294 O O A ARG A 1 70 ? -13.835 -21.896 15.306 0.75 12.03 70 ARG A O 1
ATOM 1295 O O B ARG A 1 70 ? -13.816 -21.900 15.305 0.25 11.31 70 ARG A O 1
ATOM 1336 N N . VAL A 1 71 ? -14.484 -22.237 17.424 1.00 9.92 71 VAL A N 1
ATOM 1337 C CA . VAL A 1 71 ? -15.673 -22.990 17.055 1.00 9.90 71 VAL A CA 1
ATOM 1338 C C . VAL A 1 71 ? -16.837 -22.481 17.880 1.00 10.71 71 VAL A C 1
ATOM 1339 O O . VAL A 1 71 ? -16.739 -22.374 19.110 1.00 11.19 71 VAL A O 1
ATOM 1352 N N . CYS A 1 72 ? -17.933 -22.158 17.204 1.00 10.04 72 CYS A N 1
ATOM 1353 C CA . CYS A 1 72 ? -19.203 -21.932 17.886 1.00 11.91 72 CYS A CA 1
ATOM 1354 C C . CYS A 1 72 ? -20.035 -23.197 17.749 1.00 10.02 72 CYS A C 1
ATOM 1355 O O . CYS A 1 72 ? -20.192 -23.713 16.641 1.00 11.71 72 CYS A O 1
ATOM 1362 N N . VAL A 1 73 ? -20.562 -23.691 18.871 1.00 10.02 73 VAL A N 1
ATOM 1363 C CA . VAL A 1 73 ? -21.417 -24.878 18.870 1.00 11.36 73 VAL A CA 1
ATOM 1364 C C . VAL A 1 73 ? -22.754 -24.529 19.476 1.00 11.71 73 VAL A C 1
ATOM 1365 O O . VAL A 1 73 ? -22.813 -23.973 20.572 1.00 13.40 73 VAL A O 1
ATOM 1378 N N . GLY A 1 74 ? -23.833 -24.817 18.758 1.00 12.37 74 GLY A N 1
ATOM 1379 C CA . GLY A 1 74 ? -25.175 -24.585 19.266 1.00 13.37 74 GLY A CA 1
ATOM 1380 C C . GLY A 1 74 ? -25.908 -25.889 19.510 1.00 14.11 74 GLY A C 1
ATOM 1381 O O . GLY A 1 74 ? -25.764 -26.854 18.756 1.00 18.20 74 GLY A O 1
ATOM 1385 N N . SER A 1 75 ? -26.691 -25.904 20.569 1.00 16.11 75 SER A N 1
ATOM 1386 C CA A SER A 1 75 ? -27.530 -27.038 20.909 0.29 17.73 75 SER A CA 1
ATOM 1387 C CA B SER A 1 75 ? -27.526 -27.038 20.922 0.71 17.59 75 SER A CA 1
ATOM 1388 C C . SER A 1 75 ? -28.972 -26.561 20.977 1.00 17.91 75 SER A C 1
ATOM 1389 O O . SER A 1 75 ? -29.287 -25.592 21.669 1.00 18.92 75 SER A O 1
ATOM 1404 N N . CYS A 1 76 ? -29.844 -27.249 20.252 1.00 19.99 76 CYS A N 1
ATOM 1405 C CA . CYS A 1 76 ? -31.244 -26.889 20.180 1.00 24.33 76 CYS A CA 1
ATOM 1406 C C . CYS A 1 76 ? -32.043 -28.161 19.954 1.00 23.54 76 CYS A C 1
ATOM 1407 O O . CYS A 1 76 ? -31.742 -28.947 19.034 1.00 24.56 76 CYS A O 1
ATOM 1414 N N . GLY A 1 77 ? -33.051 -28.381 20.792 1.00 26.86 77 GLY A N 1
ATOM 1415 C CA . GLY A 1 77 ? -33.936 -29.520 20.614 1.00 24.02 77 GLY A CA 1
ATOM 1416 C C . GLY A 1 77 ? -33.201 -30.843 20.532 1.00 25.93 77 GLY A C 1
ATOM 1417 O O . GLY A 1 77 ? -33.654 -31.777 19.858 1.00 32.12 77 GLY A O 1
ATOM 1421 N N . GLY A 1 78 ? -32.052 -30.927 21.198 1.00 25.03 78 GLY A N 1
ATOM 1422 C CA . GLY A 1 78 ? -31.288 -32.164 21.237 1.00 24.58 78 GLY A CA 1
ATOM 1423 C C . GLY A 1 78 ? -30.304 -32.342 20.088 1.00 23.49 78 GLY A C 1
ATOM 1424 O O . GLY A 1 78 ? -29.523 -33.290 20.069 1.00 23.66 78 GLY A O 1
ATOM 1428 N N . ARG A 1 79 ? -30.321 -31.427 19.127 1.00 20.42 79 ARG A N 1
ATOM 1429 C CA . ARG A 1 79 ? -29.368 -31.484 18.030 1.00 21.32 79 ARG A CA 1
ATOM 1430 C C . ARG A 1 79 ? -28.227 -30.505 18.226 1.00 19.13 79 ARG A C 1
ATOM 1431 O O . ARG A 1 79 ? -28.364 -29.522 18.945 1.00 21.44 79 ARG A O 1
ATOM 1452 N N . THR A 1 80 ? -27.103 -30.797 17.589 1.00 18.24 80 THR A N 1
ATOM 1453 C CA . THR A 1 80 ? -25.922 -29.950 17.651 1.00 19.22 80 THR A CA 1
ATOM 1454 C C . THR A 1 80 ? -25.576 -29.399 16.272 1.00 16.61 80 THR A C 1
ATOM 1455 O O . THR A 1 80 ? -25.643 -30.105 15.255 1.00 20.59 80 THR A O 1
ATOM 1466 N N . PHE A 1 81 ? -25.163 -28.137 16.264 1.00 13.53 81 PHE A N 1
ATOM 1467 C CA . PHE A 1 81 ? -24.733 -27.435 15.061 1.00 13.57 81 PHE A CA 1
ATOM 1468 C C . PHE A 1 81 ? -23.425 -26.737 15.376 1.00 12.86 81 PHE A C 1
ATOM 1469 O O . PHE A 1 81 ? -23.179 -26.403 16.524 1.00 14.05 81 PHE A O 1
ATOM 1486 N N . GLN A 1 82 ? -22.595 -26.512 14.367 1.00 11.79 82 GLN A N 1
ATOM 1487 C CA . GLN A 1 82 ? -21.314 -25.848 14.595 1.00 10.97 82 GLN A CA 1
ATOM 1488 C C . GLN A 1 82 ? -20.923 -24.939 13.466 1.00 10.61 82 GLN A C 1
ATOM 1489 O O . GLN A 1 82 ? -21.433 -25.047 12.342 1.00 13.09 82 GLN A O 1
ATOM 1503 N N . HIS A 1 83 ? -19.997 -24.043 13.779 1.00 10.82 83 HIS A N 1
ATOM 1504 C CA . HIS A 1 83 ? -19.343 -23.211 12.781 1.00 9.52 83 HIS A CA 1
ATOM 1505 C C . HIS A 1 83 ? -17.916 -23.017 13.222 1.00 10.36 83 HIS A C 1
ATOM 1506 O O . HIS A 1 83 ? -17.673 -22.612 14.362 1.00 10.82 83 HIS A O 1
ATOM 1519 N N . THR A 1 84 ? -16.971 -23.312 12.335 1.00 9.91 84 THR A N 1
ATOM 1520 C CA . THR A 1 84 ? -15.553 -23.152 12.622 1.00 10.93 84 THR A CA 1
ATOM 1521 C C . THR A 1 84 ? -14.995 -21.969 11.856 1.00 9.72 84 THR A C 1
ATOM 1522 O O . THR A 1 84 ? -15.225 -21.839 10.643 1.00 14.08 84 THR A O 1
ATOM 1533 N N . VAL A 1 85 ? -14.247 -21.119 12.556 1.00 9.82 85 VAL A N 1
ATOM 1534 C CA . VAL A 1 85 ? -13.573 -19.983 11.939 1.00 10.95 85 VAL A CA 1
ATOM 1535 C C . VAL A 1 85 ? -12.153 -19.864 12.455 1.00 10.47 85 VAL A C 1
ATOM 1536 O O . VAL A 1 85 ? -11.896 -19.985 13.647 1.00 13.07 85 VAL A O 1
ATOM 1549 N N . GLN A 1 86 ? -11.229 -19.639 11.529 1.00 11.69 86 GLN A N 1
ATOM 1550 C CA . GLN A 1 86 ? -9.837 -19.453 11.839 1.00 10.71 86 GLN A CA 1
ATOM 1551 C C . GLN A 1 86 ? -9.522 -17.963 11.952 1.00 11.21 86 GLN A C 1
ATOM 1552 O O . GLN A 1 86 ? -9.812 -17.207 11.038 1.00 13.44 86 GLN A O 1
ATOM 1566 N N . LEU A 1 87 ? -8.975 -17.540 13.081 1.00 11.56 87 LEU A N 1
ATOM 1567 C CA . LEU A 1 87 ? -8.445 -16.184 13.191 1.00 12.43 87 LEU A CA 1
ATOM 1568 C C . LEU A 1 87 ? -6.974 -16.141 12.846 1.00 13.43 87 LEU A C 1
ATOM 1569 O O . LEU A 1 87 ? -6.189 -16.927 13.377 1.00 14.76 87 LEU A O 1
ATOM 1585 N N A LEU A 1 88 ? -6.623 -15.273 11.899 0.61 13.71 88 LEU A N 1
ATOM 1586 N N B LEU A 1 88 ? -6.599 -15.184 12.006 0.39 12.11 88 LEU A N 1
ATOM 1587 C CA A LEU A 1 88 ? -5.233 -15.016 11.538 0.61 15.15 88 LEU A CA 1
ATOM 1588 C CA B LEU A 1 88 ? -5.229 -15.048 11.531 0.39 14.15 88 LEU A CA 1
ATOM 1589 C C A LEU A 1 88 ? -4.889 -13.663 12.129 0.61 13.52 88 LEU A C 1
ATOM 1590 C C B LEU A 1 88 ? -4.713 -13.652 11.887 0.39 14.71 88 LEU A C 1
ATOM 1591 O O A LEU A 1 88 ? -5.630 -12.704 11.953 0.61 15.80 88 LEU A O 1
ATOM 1592 O O B LEU A 1 88 ? -5.156 -12.659 11.305 0.39 17.35 88 LEU A O 1
ATOM 1623 N N . VAL A 1 89 ? -3.772 -13.579 12.834 1.00 14.50 89 VAL A N 1
ATOM 1624 C CA . VAL A 1 89 ? -3.312 -12.295 13.361 1.00 13.98 89 VAL A CA 1
ATOM 1625 C C . VAL A 1 89 ? -2.023 -11.928 12.657 1.00 15.28 89 VAL A C 1
ATOM 1626 O O . VAL A 1 89 ? -1.103 -12.735 12.554 1.00 18.02 89 VAL A O 1
ATOM 1640 N N . TYR A 1 90 ? -1.975 -10.713 12.146 1.00 12.72 90 TYR A N 1
ATOM 1641 C CA . TYR A 1 90 ? -0.819 -10.255 11.376 1.00 11.96 90 TYR A CA 1
ATOM 1642 C C . TYR A 1 90 ? -0.329 -8.910 11.888 1.00 12.54 90 TYR A C 1
ATOM 1643 O O . TYR A 1 90 ? -1.095 -8.130 12.454 1.00 14.33 90 TYR A O 1
ATOM 1661 N N . ALA A 1 91 ? 0.957 -8.642 11.672 1.00 13.22 91 ALA A N 1
ATOM 1662 C CA . ALA A 1 91 ? 1.543 -7.352 11.989 1.00 14.31 91 ALA A CA 1
ATOM 1663 C C . ALA A 1 91 ? 2.131 -6.837 10.706 1.00 14.31 91 ALA A C 1
ATOM 1664 O O . ALA A 1 91 ? 3.132 -7.372 10.202 1.00 13.78 91 ALA A O 1
ATOM 1671 N N . PHE A 1 92 ? 1.475 -5.832 10.129 1.00 12.94 92 PHE A N 1
ATOM 1672 C CA . PHE A 1 92 ? 2.021 -5.186 8.960 1.00 11.86 92 PHE A CA 1
ATOM 1673 C C . PHE A 1 92 ? 3.150 -4.250 9.430 1.00 12.02 92 PHE A C 1
ATOM 1674 O O . PHE A 1 92 ? 3.002 -3.591 10.450 1.00 12.57 92 PHE A O 1
ATOM 1691 N N . PRO A 1 93 ? 4.297 -4.220 8.726 1.00 11.96 93 PRO A N 1
ATOM 1692 C CA . PRO A 1 93 ? 5.425 -3.444 9.267 1.00 11.15 93 PRO A CA 1
ATOM 1693 C C . PRO A 1 93 ? 5.058 -1.992 9.489 1.00 12.93 93 PRO A C 1
ATOM 1694 O O . PRO A 1 93 ? 4.350 -1.428 8.665 1.00 14.56 93 PRO A O 1
ATOM 1705 N N . ASN A 1 94 ? 5.498 -1.410 10.603 1.00 14.27 94 ASN A N 1
ATOM 1706 C CA . ASN A 1 94 ? 5.201 -0.007 10.896 1.00 15.23 94 ASN A CA 1
ATOM 1707 C C . ASN A 1 94 ? 6.283 0.938 10.418 1.00 13.17 94 ASN A C 1
ATOM 1708 O O . ASN A 1 94 ? 6.156 2.149 10.556 1.00 16.63 94 ASN A O 1
ATOM 1719 N N . GLN A 1 95 ? 7.324 0.377 9.811 1.00 13.27 95 GLN A N 1
ATOM 1720 C CA . GLN A 1 95 ? 8.434 1.160 9.310 1.00 14.58 95 GLN A CA 1
ATOM 1721 C C . GLN A 1 95 ? 9.185 0.317 8.266 1.00 13.40 95 GLN A C 1
ATOM 1722 O O . GLN A 1 95 ? 9.327 -0.894 8.427 1.00 13.43 95 GLN A O 1
ATOM 1736 N N A LEU A 1 96 ? 9.606 0.962 7.181 0.57 14.49 96 LEU A N 1
ATOM 1737 N N B LEU A 1 96 ? 9.617 0.958 7.193 0.43 14.00 96 LEU A N 1
ATOM 1738 C CA A LEU A 1 96 ? 10.412 0.348 6.127 0.57 16.62 96 LEU A CA 1
ATOM 1739 C CA B LEU A 1 96 ? 10.640 0.390 6.343 0.43 16.17 96 LEU A CA 1
ATOM 1740 C C A LEU A 1 96 ? 11.661 1.190 5.932 0.57 16.97 96 LEU A C 1
ATOM 1741 C C B LEU A 1 96 ? 11.883 1.231 6.496 0.43 15.25 96 LEU A C 1
ATOM 1742 O O A LEU A 1 96 ? 11.556 2.333 5.487 0.57 19.26 96 LEU A O 1
ATOM 1743 O O B LEU A 1 96 ? 11.811 2.423 6.805 0.43 13.31 96 LEU A O 1
ATOM 1774 N N A THR A 1 97 ? 12.829 0.627 6.251 0.57 17.13 97 THR A N 1
ATOM 1775 N N B THR A 1 97 ? 13.027 0.614 6.244 0.43 16.91 97 THR A N 1
ATOM 1776 C CA A THR A 1 97 ? 14.114 1.329 6.127 0.57 18.33 97 THR A CA 1
ATOM 1777 C CA B THR A 1 97 ? 14.278 1.344 6.185 0.43 18.24 97 THR A CA 1
ATOM 1778 C C A THR A 1 97 ? 14.813 0.938 4.833 0.57 16.30 97 THR A C 1
ATOM 1779 C C B THR A 1 97 ? 14.993 0.935 4.919 0.43 16.26 97 THR A C 1
ATOM 1780 O O A THR A 1 97 ? 14.878 -0.242 4.488 0.57 18.63 97 THR A O 1
ATOM 1781 O O B THR A 1 97 ? 15.205 -0.250 4.658 0.43 18.78 97 THR A O 1
ATOM 1802 N N . VAL A 1 98 ? 15.326 1.928 4.114 1.00 16.36 98 VAL A N 1
ATOM 1803 C CA A VAL A 1 98 ? 16.045 1.662 2.879 0.32 15.88 98 VAL A CA 1
ATOM 1804 C CA B VAL A 1 98 ? 16.041 1.690 2.875 0.68 15.61 98 VAL A CA 1
ATOM 1805 C C . VAL A 1 98 ? 17.497 2.119 3.004 1.00 16.13 98 VAL A C 1
ATOM 1806 O O . VAL A 1 98 ? 17.805 3.177 3.597 1.00 17.11 98 VAL A O 1
ATOM 1831 N N . SER A 1 99 ? 18.390 1.302 2.460 1.00 17.48 99 SER A N 1
ATOM 1832 C CA . SER A 1 99 ? 19.819 1.587 2.498 1.00 19.00 99 SER A CA 1
ATOM 1833 C C . SER A 1 99 ? 20.449 1.270 1.156 1.00 20.11 99 SER A C 1
ATOM 1834 O O . SER A 1 99 ? 20.305 0.153 0.659 1.00 22.01 99 SER A O 1
ATOM 1842 N N . PRO A 1 100 ? 21.123 2.256 0.539 1.00 17.96 100 PRO A N 1
ATOM 1843 C CA . PRO A 1 100 ? 21.228 3.653 0.994 1.00 17.11 100 PRO A CA 1
ATOM 1844 C C . PRO A 1 100 ? 19.877 4.365 0.871 1.00 17.65 100 PRO A C 1
ATOM 1845 O O . PRO A 1 100 ? 19.005 3.935 0.108 1.00 20.70 100 PRO A O 1
ATOM 1856 N N . ALA A 1 101 ? 19.709 5.445 1.621 1.00 18.09 101 ALA A N 1
ATOM 1857 C CA . ALA A 1 101 ? 18.463 6.207 1.629 1.00 19.99 101 ALA A CA 1
ATOM 1858 C C . ALA A 1 101 ? 18.237 6.944 0.308 1.00 18.22 101 ALA A C 1
ATOM 1859 O O . ALA A 1 101 ? 17.092 7.221 -0.072 1.00 20.12 101 ALA A O 1
ATOM 1866 N N . ALA A 1 102 ? 19.338 7.263 -0.374 1.00 19.73 102 ALA A N 1
ATOM 1867 C CA . ALA A 1 102 ? 19.305 7.812 -1.721 1.00 17.99 102 ALA A CA 1
ATOM 1868 C C . ALA A 1 102 ? 20.424 7.177 -2.544 1.00 18.30 102 ALA A C 1
ATOM 1869 O O . ALA A 1 102 ? 21.488 6.892 -2.011 1.00 20.83 102 ALA A O 1
ATOM 1876 N N . LEU A 1 103 ? 20.165 6.948 -3.827 1.00 14.47 103 LEU A N 1
ATOM 1877 C CA . LEU A 1 103 ? 21.131 6.338 -4.740 1.00 14.64 103 LEU A CA 1
ATOM 1878 C C . LEU A 1 103 ? 21.884 7.383 -5.556 1.00 15.24 103 LEU A C 1
ATOM 1879 O O . LEU A 1 103 ? 21.317 8.389 -5.955 1.00 16.90 103 LEU A O 1
ATOM 1895 N N . VAL A 1 104 ? 23.158 7.134 -5.808 1.00 16.45 104 VAL A N 1
ATOM 1896 C CA . VAL A 1 104 ? 23.939 7.969 -6.719 1.00 18.06 104 VAL A CA 1
ATOM 1897 C C . VAL A 1 104 ? 24.505 7.077 -7.817 1.00 17.86 104 VAL A C 1
ATOM 1898 O O . VAL A 1 104 ? 24.526 5.851 -7.673 1.00 16.61 104 VAL A O 1
ATOM 1911 N N . PRO A 1 105 ? 24.986 7.679 -8.921 1.00 18.96 105 PRO A N 1
ATOM 1912 C CA . PRO A 1 105 ? 25.586 6.855 -9.975 1.00 19.60 105 PRO A CA 1
ATOM 1913 C C . PRO A 1 105 ? 26.685 5.934 -9.430 1.00 18.54 105 PRO A C 1
ATOM 1914 O O . PRO A 1 105 ? 27.499 6.332 -8.596 1.00 19.14 105 PRO A O 1
ATOM 1925 N N . GLY A 1 106 ? 26.685 4.697 -9.894 1.00 16.60 106 GLY A N 1
ATOM 1926 C CA . GLY A 1 106 ? 27.651 3.722 -9.437 1.00 16.67 106 GLY A CA 1
ATOM 1927 C C . GLY A 1 106 ? 27.161 2.841 -8.297 1.00 16.77 106 GLY A C 1
ATOM 1928 O O . GLY A 1 106 ? 27.758 1.800 -8.048 1.00 17.76 106 GLY A O 1
ATOM 1932 N N . ASP A 1 107 ? 26.115 3.248 -7.580 1.00 15.90 107 ASP A N 1
ATOM 1933 C CA . ASP A 1 107 ? 25.620 2.428 -6.486 1.00 14.99 107 ASP A CA 1
ATOM 1934 C C . ASP A 1 107 ? 25.013 1.146 -7.058 1.00 14.17 107 ASP A C 1
ATOM 1935 O O . ASP A 1 107 ? 24.140 1.216 -7.915 1.00 16.53 107 ASP A O 1
ATOM 1944 N N . PRO A 1 108 ? 25.474 -0.020 -6.585 1.00 12.87 108 PRO A N 1
ATOM 1945 C CA . PRO A 1 108 ? 25.039 -1.257 -7.240 1.00 12.68 108 PRO A CA 1
ATOM 1946 C C . PRO A 1 108 ? 23.869 -1.979 -6.580 1.00 12.03 108 PRO A C 1
ATOM 1947 O O . PRO A 1 108 ? 23.389 -2.959 -7.148 1.00 13.57 108 PRO A O 1
ATOM 1958 N N . GLU A 1 109 ? 23.425 -1.532 -5.409 1.00 12.12 109 GLU A N 1
ATOM 1959 C CA . GLU A 1 109 ? 22.520 -2.343 -4.608 1.00 13.16 109 GLU A CA 1
ATOM 1960 C C . GLU A 1 109 ? 21.593 -1.466 -3.784 1.00 12.37 109 GLU A C 1
ATOM 1961 O O . GLU A 1 109 ? 21.936 -0.331 -3.411 1.00 14.92 109 GLU A O 1
ATOM 1973 N N A VAL A 1 110 ? 20.393 -1.994 -3.557 0.72 11.84 110 VAL A N 1
ATOM 1974 N N B VAL A 1 110 ? 20.438 -1.997 -3.451 0.28 11.87 110 VAL A N 1
ATOM 1975 C CA A VAL A 1 110 ? 19.403 -1.426 -2.648 0.72 12.92 110 VAL A CA 1
ATOM 1976 C CA B VAL A 1 110 ? 19.622 -1.324 -2.480 0.28 11.45 110 VAL A CA 1
ATOM 1977 C C A VAL A 1 110 ? 19.034 -2.488 -1.603 0.72 11.70 110 VAL A C 1
ATOM 1978 C C B VAL A 1 110 ? 18.921 -2.369 -1.630 0.28 10.70 110 VAL A C 1
ATOM 1979 O O A VAL A 1 110 ? 18.884 -3.664 -1.953 0.72 12.57 110 VAL A O 1
ATOM 1980 O O B VAL A 1 110 ? 18.469 -3.401 -2.118 0.28 7.71 110 VAL A O 1
ATOM 2005 N N . ALA A 1 111 ? 18.897 -2.088 -0.340 1.00 12.08 111 ALA A N 1
ATOM 2006 C CA . ALA A 1 111 ? 18.347 -2.962 0.681 1.00 15.55 111 ALA A CA 1
ATOM 2007 C C . ALA A 1 111 ? 17.124 -2.287 1.268 1.00 13.30 111 ALA A C 1
ATOM 2008 O O . ALA A 1 111 ? 17.109 -1.065 1.509 1.00 16.86 111 ALA A O 1
ATOM 2016 N N . CYS A 1 112 ? 16.108 -3.086 1.547 1.00 12.23 112 CYS A N 1
ATOM 2017 C CA . CYS A 1 112 ? 14.889 -2.594 2.131 1.00 13.17 112 CYS A CA 1
ATOM 2018 C C . CYS A 1 112 ? 14.500 -3.512 3.283 1.00 13.21 112 CYS A C 1
ATOM 2019 O O . CYS A 1 112 ? 14.400 -4.717 3.103 1.00 12.92 112 CYS A O 1
ATOM 2026 N N . THR A 1 113 ? 14.283 -2.937 4.465 1.00 12.50 113 THR A N 1
ATOM 2027 C CA . THR A 1 113 ? 14.012 -3.693 5.672 1.00 13.52 113 THR A CA 1
ATOM 2028 C C . THR A 1 113 ? 12.646 -3.326 6.235 1.00 12.01 113 THR A C 1
ATOM 2029 O O . THR A 1 113 ? 12.372 -2.157 6.547 1.00 13.65 113 THR A O 1
ATOM 2040 N N . ALA A 1 114 ? 11.803 -4.339 6.401 1.00 12.26 114 ALA A N 1
ATOM 2041 C CA . ALA A 1 114 ? 10.524 -4.189 7.052 1.00 12.20 114 ALA A CA 1
ATOM 2042 C C . ALA A 1 114 ? 10.664 -4.501 8.539 1.00 13.67 114 ALA A C 1
ATOM 2043 O O . ALA A 1 114 ? 11.157 -5.556 8.900 1.00 16.02 114 ALA A O 1
ATOM 2050 N N . HIS A 1 115 ? 10.203 -3.585 9.381 1.00 11.88 115 HIS A N 1
ATOM 2051 C CA . HIS A 1 115 ? 10.317 -3.720 10.836 1.00 13.60 115 HIS A CA 1
ATOM 2052 C C . HIS A 1 115 ? 9.002 -4.208 11.441 1.00 12.52 115 HIS A C 1
ATOM 2053 O O . HIS A 1 115 ? 7.925 -3.752 11.017 1.00 14.14 115 HIS A O 1
ATOM 2066 N N . LYS A 1 116 ? 9.085 -5.104 12.429 1.00 14.63 116 LYS A N 1
ATOM 2067 C CA . LYS A 1 116 ? 7.935 -5.518 13.238 1.00 15.18 116 LYS A CA 1
ATOM 2068 C C . LYS A 1 116 ? 6.833 -6.171 12.390 1.00 14.01 116 LYS A C 1
ATOM 2069 O O . LYS A 1 116 ? 5.657 -5.782 12.433 1.00 15.22 116 LYS A O 1
ATOM 2088 N N . VAL A 1 117 ? 7.215 -7.207 11.653 1.00 13.57 117 VAL A N 1
ATOM 2089 C CA . VAL A 1 117 ? 6.309 -7.830 10.698 1.00 12.98 117 VAL A CA 1
ATOM 2090 C C . VAL A 1 117 ? 6.099 -9.311 10.983 1.00 13.97 117 VAL A C 1
ATOM 2091 O O . VAL A 1 117 ? 7.002 -10.003 11.452 1.00 16.71 117 VAL A O 1
ATOM 2104 N N . THR A 1 118 ? 4.859 -9.752 10.792 1.00 14.16 118 THR A N 1
ATOM 2105 C CA . THR A 1 118 ? 4.531 -11.174 10.715 1.00 14.92 118 THR A CA 1
ATOM 2106 C C . THR A 1 118 ? 3.204 -11.301 9.980 1.00 13.96 118 THR A C 1
ATOM 2107 O O . THR A 1 118 ? 2.354 -10.439 10.106 1.00 14.85 118 THR A O 1
ATOM 2118 N N . PRO A 1 119 ? 3.016 -12.360 9.188 1.00 14.41 119 PRO A N 1
ATOM 2119 C CA . PRO A 1 119 ? 3.921 -13.459 8.837 1.00 15.98 119 PRO A CA 1
ATOM 2120 C C . PRO A 1 119 ? 4.993 -13.017 7.856 1.00 14.73 119 PRO A C 1
ATOM 2121 O O . PRO A 1 119 ? 4.888 -11.938 7.276 1.00 14.59 119 PRO A O 1
ATOM 2132 N N . VAL A 1 120 ? 6.009 -13.850 7.663 1.00 16.86 120 VAL A N 1
ATOM 2133 C CA . VAL A 1 120 ? 7.125 -13.520 6.780 1.00 17.77 120 VAL A CA 1
ATOM 2134 C C . VAL A 1 120 ? 7.241 -14.495 5.611 1.00 17.30 120 VAL A C 1
ATOM 2135 O O . VAL A 1 120 ? 8.095 -14.338 4.737 1.00 19.83 120 VAL A O 1
ATOM 2148 N N . ASP A 1 121 ? 6.339 -15.469 5.606 1.00 18.94 121 ASP A N 1
ATOM 2149 C CA . ASP A 1 121 ? 6.150 -16.427 4.523 1.00 23.92 121 ASP A CA 1
ATOM 2150 C C . ASP A 1 121 ? 6.106 -15.697 3.170 1.00 22.59 121 ASP A C 1
ATOM 2151 O O . ASP A 1 121 ? 5.353 -14.758 3.021 1.00 17.46 121 ASP A O 1
ATOM 2160 N N . PRO A 1 122 ? 6.916 -16.120 2.183 1.00 20.07 122 PRO A N 1
ATOM 2161 C CA . PRO A 1 122 ? 6.950 -15.395 0.894 1.00 21.92 122 PRO A CA 1
ATOM 2162 C C . PRO A 1 122 ? 5.631 -15.354 0.114 1.00 19.18 122 PRO A C 1
ATOM 2163 O O . PRO A 1 122 ? 5.470 -14.491 -0.741 1.00 18.98 122 PRO A O 1
ATOM 2174 N N . ASN A 1 123 ? 4.711 -16.276 0.388 1.00 16.63 123 ASN A N 1
ATOM 2175 C CA . ASN A 1 123 ? 3.386 -16.241 -0.220 1.00 18.47 123 ASN A CA 1
ATOM 2176 C C . ASN A 1 123 ? 2.480 -15.182 0.387 1.00 15.99 123 ASN A C 1
ATOM 2177 O O . ASN A 1 123 ? 1.471 -14.831 -0.204 1.00 25.05 123 ASN A O 1
ATOM 2188 N N . ALA A 1 124 ? 2.811 -14.704 1.581 1.00 12.30 124 ALA A N 1
ATOM 2189 C CA . ALA A 1 124 ? 2.085 -13.612 2.226 1.00 12.41 124 ALA A CA 1
ATOM 2190 C C . ALA A 1 124 ? 2.822 -12.280 2.134 1.00 12.07 124 ALA A C 1
ATOM 2191 O O . ALA A 1 124 ? 2.221 -11.263 1.881 1.00 15.59 124 ALA A O 1
ATOM 2198 N N . LEU A 1 125 ? 4.116 -12.284 2.379 1.00 12.08 125 LEU A N 1
ATOM 2199 C CA . LEU A 1 125 ? 4.911 -11.074 2.429 1.00 11.02 125 LEU A CA 1
ATOM 2200 C C . LEU A 1 125 ? 5.842 -11.031 1.221 1.00 10.73 125 LEU A C 1
ATOM 2201 O O . LEU A 1 125 ? 6.656 -11.935 1.015 1.00 13.99 125 LEU A O 1
ATOM 2217 N N . SER A 1 126 ? 5.750 -9.971 0.437 1.00 10.63 126 SER A N 1
ATOM 2218 C CA . SER A 1 126 ? 6.598 -9.847 -0.741 1.00 11.17 126 SER A CA 1
ATOM 2219 C C . SER A 1 126 ? 7.191 -8.451 -0.813 1.00 9.32 126 SER A C 1
ATOM 2220 O O . SER A 1 126 ? 6.605 -7.475 -0.334 1.00 12.33 126 SER A O 1
ATOM 2228 N N . PHE A 1 127 ? 8.380 -8.383 -1.384 1.00 10.53 127 PHE A N 1
ATOM 2229 C CA . PHE A 1 127 ? 9.076 -7.134 -1.615 1.00 10.80 127 PHE A CA 1
ATOM 2230 C C . PHE A 1 127 ? 9.255 -6.934 -3.099 1.00 10.80 127 PHE A C 1
ATOM 2231 O O . PHE A 1 127 ? 9.557 -7.895 -3.835 1.00 14.48 127 PHE A O 1
ATOM 2248 N N . SER A 1 128 ? 9.083 -5.686 -3.515 1.00 9.59 128 SER A N 1
ATOM 2249 C CA A SER A 1 128 ? 9.328 -5.310 -4.892 0.52 9.20 128 SER A CA 1
ATOM 2250 C CA B SER A 1 128 ? 9.252 -5.274 -4.897 0.48 9.17 128 SER A CA 1
ATOM 2251 C C . SER A 1 128 ? 10.067 -3.995 -4.974 1.00 8.56 128 SER A C 1
ATOM 2252 O O . SER A 1 128 ? 9.951 -3.136 -4.106 1.00 10.93 128 SER A O 1
ATOM 2267 N N . LEU A 1 129 ? 10.875 -3.883 -6.015 1.00 8.47 129 LEU A N 1
ATOM 2268 C CA . LEU A 1 129 ? 11.634 -2.685 -6.274 1.00 9.12 129 LEU A CA 1
ATOM 2269 C C . LEU A 1 129 ? 11.042 -2.085 -7.540 1.00 9.38 129 LEU A C 1
ATOM 2270 O O . LEU A 1 129 ? 11.011 -2.730 -8.585 1.00 10.42 129 LEU A O 1
ATOM 2286 N N . LEU A 1 130 ? 10.529 -0.865 -7.432 1.00 9.16 130 LEU A N 1
ATOM 2287 C CA . LEU A 1 130 ? 9.794 -0.226 -8.505 1.00 10.09 130 LEU A CA 1
ATOM 2288 C C . LEU A 1 130 ? 10.559 0.939 -9.103 1.00 11.20 130 LEU A C 1
ATOM 2289 O O . LEU A 1 130 ? 11.313 1.627 -8.406 1.00 12.44 130 LEU A O 1
ATOM 2305 N N . VAL A 1 131 ? 10.337 1.166 -10.395 1.00 13.06 131 VAL A N 1
ATOM 2306 C CA . VAL A 1 131 ? 10.737 2.406 -11.037 1.00 17.14 131 VAL A CA 1
ATOM 2307 C C . VAL A 1 131 ? 9.448 2.984 -11.591 1.00 18.36 131 VAL A C 1
ATOM 2308 O O . VAL A 1 131 ? 8.708 2.308 -12.319 1.00 18.71 131 VAL A O 1
ATOM 2321 N N . GLY A 1 132 ? 9.129 4.196 -11.179 1.00 22.90 132 GLY A N 1
ATOM 2322 C CA . GLY A 1 132 ? 7.784 4.693 -11.367 1.00 25.22 132 GLY A CA 1
ATOM 2323 C C . GLY A 1 132 ? 6.814 3.697 -10.750 1.00 25.43 132 GLY A C 1
ATOM 2324 O O . GLY A 1 132 ? 7.011 3.220 -9.632 1.00 25.66 132 GLY A O 1
ATOM 2328 N N . GLY A 1 133 ? 5.776 3.348 -11.489 1.00 23.57 133 GLY A N 1
ATOM 2329 C CA . GLY A 1 133 ? 4.789 2.429 -10.975 1.00 21.90 133 GLY A CA 1
ATOM 2330 C C . GLY A 1 133 ? 4.956 1.017 -11.495 1.00 22.23 133 GLY A C 1
ATOM 2331 O O . GLY A 1 133 ? 4.023 0.224 -11.372 1.00 27.20 133 GLY A O 1
ATOM 2335 N N . GLN A 1 134 ? 6.123 0.687 -12.061 1.00 20.33 134 GLN A N 1
ATOM 2336 C CA . GLN A 1 134 ? 6.365 -0.660 -12.585 1.00 20.28 134 GLN A CA 1
ATOM 2337 C C . GLN A 1 134 ? 7.497 -1.292 -11.809 1.00 14.70 134 GLN A C 1
ATOM 2338 O O . GLN A 1 134 ? 8.367 -0.591 -11.331 1.00 16.15 134 GLN A O 1
ATOM 2352 N N . GLU A 1 135 ? 7.522 -2.616 -11.693 1.00 13.93 135 GLU A N 1
ATOM 2353 C CA A GLU A 1 135 ? 8.676 -3.300 -11.125 0.62 12.63 135 GLU A CA 1
ATOM 2354 C CA B GLU A 1 135 ? 8.684 -3.266 -11.101 0.38 12.30 135 GLU A CA 1
ATOM 2355 C C . GLU A 1 135 ? 9.858 -3.106 -12.052 1.00 12.85 135 GLU A C 1
ATOM 2356 O O . GLU A 1 135 ? 9.715 -3.219 -13.271 1.00 14.81 135 GLU A O 1
ATOM 2379 N N . LEU A 1 136 ? 11.018 -2.841 -11.475 1.00 10.82 136 LEU A N 1
ATOM 2380 C CA . LEU A 1 136 ? 12.241 -2.662 -12.224 1.00 11.17 136 LEU A CA 1
ATOM 2381 C C . LEU A 1 136 ? 12.743 -4.008 -12.761 1.00 13.91 136 LEU A C 1
ATOM 2382 O O . LEU A 1 136 ? 13.141 -4.903 -11.999 1.00 15.57 136 LEU A O 1
ATOM 2398 N N . GLU A 1 137 ? 12.733 -4.151 -14.077 1.00 13.69 137 GLU A N 1
ATOM 2399 C CA . GLU A 1 137 ? 13.111 -5.420 -14.689 1.00 13.51 137 GLU A CA 1
ATOM 2400 C C . GLU A 1 137 ? 14.601 -5.613 -14.519 1.00 12.57 137 GLU A C 1
ATOM 2401 O O . GLU A 1 137 ? 15.382 -4.687 -14.720 1.00 14.27 137 GLU A O 1
ATOM 2413 N N . GLY A 1 138 ? 14.991 -6.823 -14.150 1.00 11.81 138 GLY A N 1
ATOM 2414 C CA . GLY A 1 138 ? 16.384 -7.186 -14.071 1.00 13.15 138 GLY A CA 1
ATOM 2415 C C . GLY A 1 138 ? 17.026 -6.931 -12.727 1.00 12.76 138 GLY A C 1
ATOM 2416 O O . GLY A 1 138 ? 18.202 -7.230 -12.548 1.00 16.60 138 GLY A O 1
ATOM 2420 N N . ALA A 1 139 ? 16.272 -6.412 -11.757 1.00 12.41 139 ALA A N 1
ATOM 2421 C CA . ALA A 1 139 ? 16.790 -6.287 -10.404 1.00 12.39 139 ALA A CA 1
ATOM 2422 C C . ALA A 1 139 ? 16.887 -7.680 -9.783 1.00 12.02 139 ALA A C 1
ATOM 2423 O O . ALA A 1 139 ? 15.901 -8.414 -9.701 1.00 15.05 139 ALA A O 1
ATOM 2430 N N . GLN A 1 140 ? 18.093 -8.045 -9.368 1.00 11.87 140 GLN A N 1
ATOM 2431 C CA . GLN A 1 140 ? 18.374 -9.388 -8.869 1.00 13.15 140 GLN A CA 1
ATOM 2432 C C . GLN A 1 140 ? 18.205 -9.447 -7.349 1.00 11.15 140 GLN A C 1
ATOM 2433 O O . GLN A 1 140 ? 19.014 -8.866 -6.606 1.00 12.46 140 GLN A O 1
ATOM 2447 N N . ALA A 1 141 ? 17.172 -10.123 -6.880 1.00 11.33 141 ALA A N 1
ATOM 2448 C CA . ALA A 1 141 ? 16.897 -10.207 -5.450 1.00 12.29 141 ALA A CA 1
ATOM 2449 C C . ALA A 1 141 ? 17.854 -11.205 -4.816 1.00 14.32 141 ALA A C 1
ATOM 2450 O O . ALA A 1 141 ? 18.073 -12.286 -5.368 1.00 15.63 141 ALA A O 1
ATOM 2457 N N . LEU A 1 142 ? 18.414 -10.831 -3.660 1.00 14.83 142 LEU A N 1
ATOM 2458 C CA . LEU A 1 142 ? 19.521 -11.572 -3.066 1.00 19.32 142 LEU A CA 1
ATOM 2459 C C . LEU A 1 142 ? 19.061 -12.352 -1.865 1.00 26.92 142 LEU A C 1
ATOM 2460 O O . LEU A 1 142 ? 19.903 -12.948 -1.154 1.00 26.71 142 LEU A O 1
ATOM 2476 N N . GLY A 1 143 ? 17.735 -12.370 -1.657 1.00 35.66 143 GLY A N 1
ATOM 2477 C CA . GLY A 1 143 ? 17.087 -13.312 -0.744 1.00 36.72 143 GLY A CA 1
ATOM 2478 C C . GLY A 1 143 ? 16.746 -12.609 0.539 1.00 33.11 143 GLY A C 1
ATOM 2479 O O . GLY A 1 143 ? 17.572 -11.841 1.040 1.00 40.41 143 GLY A O 1
ATOM 2483 N N . PRO A 1 144 ? 15.529 -12.824 1.073 1.00 31.10 144 PRO A N 1
ATOM 2484 C CA . PRO A 1 144 ? 15.284 -12.080 2.310 1.00 30.25 144 PRO A CA 1
ATOM 2485 C C . PRO A 1 144 ? 16.129 -12.603 3.460 1.00 27.31 144 PRO A C 1
ATOM 2486 O O . PRO A 1 144 ? 16.430 -13.803 3.522 1.00 34.99 144 PRO A O 1
ATOM 2497 N N . GLU A 1 145 ? 16.543 -11.697 4.341 1.00 26.51 145 GLU A N 1
ATOM 2498 C CA . GLU A 1 145 ? 17.163 -12.079 5.603 1.00 26.65 145 GLU A CA 1
ATOM 2499 C C . GLU A 1 145 ? 16.109 -11.841 6.674 1.00 25.46 145 GLU A C 1
ATOM 2500 O O . GLU A 1 145 ? 15.526 -10.773 6.724 1.00 24.25 145 GLU A O 1
ATOM 2512 N N . VAL A 1 146 ? 15.878 -12.826 7.537 1.00 29.22 146 VAL A N 1
ATOM 2513 C CA . VAL A 1 146 ? 14.872 -12.697 8.580 1.00 25.79 146 VAL A CA 1
ATOM 2514 C C . VAL A 1 146 ? 15.533 -12.733 9.955 1.00 26.64 146 VAL A C 1
ATOM 2515 O O . VAL A 1 146 ? 16.303 -13.651 10.252 1.00 32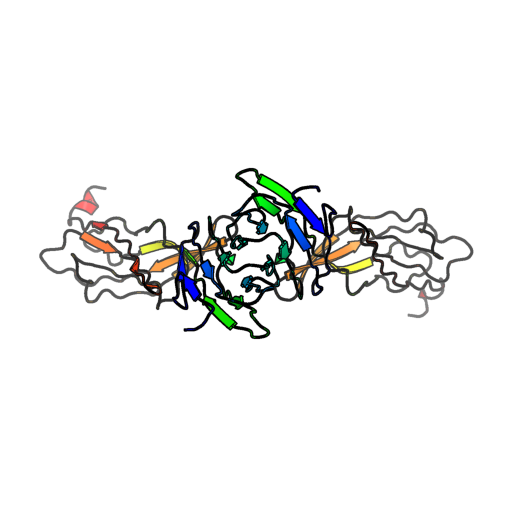.18 146 VAL A O 1
ATOM 2528 N N . GLN A 1 147 ? 15.253 -11.732 10.782 1.00 27.27 147 GLN A N 1
ATOM 2529 C CA . GLN A 1 147 ? 15.746 -11.696 12.160 1.00 27.66 147 GLN A CA 1
ATOM 2530 C C . GLN A 1 147 ? 14.572 -11.490 13.109 1.00 26.99 147 GLN A C 1
ATOM 2531 O O . GLN A 1 147 ? 13.563 -10.918 12.717 1.00 22.99 147 GLN A O 1
ATOM 2545 N N . GLN A 1 148 ? 14.698 -11.944 14.357 1.00 29.25 148 GLN A N 1
ATOM 2546 C CA . GLN A 1 148 ? 13.634 -11.738 15.343 1.00 27.74 148 GLN A CA 1
ATOM 2547 C C . GLN A 1 148 ? 13.614 -10.297 15.843 1.00 25.07 148 GLN A C 1
ATOM 2548 O O . GLN A 1 148 ? 14.660 -9.677 16.012 1.00 27.44 148 GLN A O 1
ATOM 2562 N N . GLU A 1 149 ? 12.407 -9.787 16.076 1.00 26.84 149 GLU A N 1
ATOM 2563 C CA . GLU A 1 149 ? 12.175 -8.449 16.609 1.00 27.82 149 GLU A CA 1
ATOM 2564 C C . GLU A 1 149 ? 11.114 -8.517 17.715 1.00 28.55 149 GLU A C 1
ATOM 2565 O O . GLU A 1 149 ? 9.916 -8.366 17.463 1.00 27.50 149 GLU A O 1
ATOM 2577 N N . PRO A 1 150 ? 11.550 -8.764 18.951 1.00 34.36 150 PRO A N 1
ATOM 2578 C CA . PRO A 1 150 ? 10.659 -8.824 20.124 1.00 32.08 150 PRO A CA 1
ATOM 2579 C C . PRO A 1 150 ? 9.954 -7.508 20.432 1.00 33.44 150 PRO A C 1
ATOM 2580 O O . PRO A 1 150 ? 10.620 -6.484 20.575 1.00 35.04 150 PRO A O 1
ATOM 2591 N N . ILE A 1 151 ? 8.629 -7.543 20.549 1.00 35.93 151 ILE A N 1
ATOM 2592 C CA . ILE A 1 151 ? 7.863 -6.360 20.911 1.00 40.96 151 ILE A CA 1
ATOM 2593 C C . ILE A 1 151 ? 6.846 -6.765 21.966 1.00 48.05 151 ILE A C 1
ATOM 2594 O O . ILE A 1 151 ? 6.020 -7.651 21.735 1.00 52.14 151 ILE A O 1
ATOM 2610 N N . GLY A 1 152 ? 6.905 -6.125 23.127 1.00 45.10 152 GLY A N 1
ATOM 2611 C CA . GLY A 1 152 ? 6.053 -6.526 24.228 1.00 46.71 152 GLY A CA 1
ATOM 2612 C C . GLY A 1 152 ? 6.222 -8.010 24.495 1.00 48.50 152 GLY A C 1
ATOM 2613 O O . GLY A 1 152 ? 7.342 -8.493 24.681 1.00 51.99 152 GLY A O 1
ATOM 2617 N N . GLY A 1 153 ? 5.113 -8.742 24.490 1.00 45.27 153 GLY A N 1
ATOM 2618 C CA . GLY A 1 153 ? 5.145 -10.167 24.761 1.00 50.11 153 GLY A CA 1
ATOM 2619 C C . GLY A 1 153 ? 5.119 -11.031 23.513 1.00 52.43 153 GLY A C 1
ATOM 2620 O O . GLY A 1 153 ? 4.920 -12.246 23.604 1.00 58.01 153 GLY A O 1
ATOM 2624 N N . ASP A 1 154 ? 5.334 -10.419 22.350 1.00 45.27 158 ASP A N 1
ATOM 2625 C CA . ASP A 1 154 ? 5.250 -11.144 21.083 1.00 36.73 158 ASP A CA 1
ATOM 2626 C C . ASP A 1 154 ? 6.507 -11.011 20.234 1.00 36.24 158 ASP A C 1
ATOM 2627 O O . ASP A 1 154 ? 7.151 -9.966 20.214 1.00 44.64 158 ASP A O 1
ATOM 2636 N N . VAL A 1 155 ? 6.842 -12.089 19.536 1.00 30.93 159 VAL A N 1
ATOM 2637 C CA . VAL A 1 155 ? 7.978 -12.089 18.638 1.00 31.88 159 VAL A CA 1
ATOM 2638 C C . VAL A 1 155 ? 7.522 -11.756 17.227 1.00 29.74 159 VAL A C 1
ATOM 2639 O O . VAL A 1 155 ? 6.837 -12.534 16.560 1.00 33.00 159 VAL A O 1
ATOM 2652 N N . LEU A 1 156 ? 7.902 -10.566 16.797 1.00 24.14 160 LEU A N 1
ATOM 2653 C CA . LEU A 1 156 ? 7.736 -10.161 15.419 1.00 19.97 160 LEU A CA 1
ATOM 2654 C C . LEU A 1 156 ? 9.080 -10.341 14.725 1.00 20.77 160 LEU A C 1
ATOM 2655 O O . LEU A 1 156 ? 10.024 -10.876 15.301 1.00 24.97 160 LEU A O 1
ATOM 2671 N N . PHE A 1 157 ? 9.166 -9.923 13.477 1.00 18.72 161 PHE A N 1
ATOM 2672 C CA . PHE A 1 157 ? 10.379 -10.119 12.710 1.00 19.45 161 PHE A CA 1
ATOM 2673 C C . PHE A 1 157 ? 10.816 -8.862 12.008 1.00 16.63 161 PHE A C 1
ATOM 2674 O O . PHE A 1 157 ? 10.016 -7.953 11.773 1.00 15.73 161 PHE A O 1
ATOM 2691 N N . ARG A 1 158 ? 12.110 -8.812 11.727 1.00 16.63 162 ARG A N 1
ATOM 2692 C CA . ARG A 1 158 ? 12.683 -7.769 10.898 1.00 16.16 162 ARG A CA 1
ATOM 2693 C C . ARG A 1 158 ? 13.172 -8.469 9.632 1.00 17.45 162 ARG A C 1
ATOM 2694 O O . ARG A 1 158 ? 13.973 -9.412 9.712 1.00 20.13 162 ARG A O 1
ATOM 2715 N N . VAL A 1 159 ? 12.650 -8.064 8.476 1.00 16.05 163 VAL A N 1
ATOM 2716 C CA . VAL A 1 159 ? 12.935 -8.762 7.227 1.00 15.28 163 VAL A CA 1
ATOM 2717 C C . VAL A 1 159 ? 13.575 -7.826 6.204 1.00 13.65 163 VAL A C 1
ATOM 2718 O O . VAL A 1 159 ? 13.031 -6.757 5.910 1.00 13.79 163 VAL A O 1
ATOM 2731 N N . THR A 1 160 ? 14.729 -8.218 5.681 1.00 13.91 164 THR A N 1
ATOM 2732 C CA . THR A 1 160 ? 15.448 -7.420 4.696 1.00 14.98 164 THR A CA 1
ATOM 2733 C C . THR A 1 160 ? 15.538 -8.108 3.349 1.00 15.03 164 THR A C 1
ATOM 2734 O O . THR A 1 160 ? 15.976 -9.256 3.250 1.00 18.21 164 THR A O 1
ATOM 2745 N N . GLU A 1 161 ? 15.137 -7.399 2.307 1.00 13.93 165 GLU A N 1
ATOM 2746 C CA . GLU A 1 161 ? 15.415 -7.844 0.949 1.00 12.31 165 GLU A CA 1
ATOM 2747 C C . GLU A 1 161 ? 16.498 -6.934 0.376 1.00 11.68 165 GLU A C 1
ATOM 2748 O O . GLU A 1 161 ? 16.581 -5.749 0.740 1.00 13.35 165 GLU A O 1
ATOM 2760 N N A ARG A 1 162 ? 17.325 -7.491 -0.504 0.78 11.26 166 ARG A N 1
ATOM 2761 N N B ARG A 1 162 ? 17.315 -7.494 -0.511 0.22 12.19 166 ARG A N 1
ATOM 2762 C CA A ARG A 1 162 ? 18.376 -6.745 -1.182 0.78 13.56 166 ARG A CA 1
ATOM 2763 C CA B ARG A 1 162 ? 18.376 -6.753 -1.179 0.22 13.81 166 ARG A CA 1
ATOM 2764 C C A ARG A 1 162 ? 18.288 -7.040 -2.661 0.78 12.45 166 ARG A C 1
ATOM 2765 C C B ARG A 1 162 ? 18.362 -7.066 -2.664 0.22 12.56 166 ARG A C 1
ATOM 2766 O O A ARG A 1 162 ? 17.973 -8.147 -3.051 0.78 14.28 166 ARG A O 1
ATOM 2767 O O B ARG A 1 162 ? 18.170 -8.212 -3.060 0.22 14.63 166 ARG A O 1
ATOM 2808 N N . TRP A 1 163 ? 18.568 -6.042 -3.482 1.00 10.89 167 TRP A N 1
ATOM 2809 C CA . TRP A 1 163 ? 18.623 -6.212 -4.927 1.00 11.04 167 TRP A CA 1
ATOM 2810 C C . TRP A 1 163 ? 19.915 -5.672 -5.501 1.00 10.84 167 TRP A C 1
ATOM 2811 O O . TRP A 1 163 ? 20.324 -4.562 -5.184 1.00 12.74 167 TRP A O 1
ATOM 2833 N N . ARG A 1 164 ? 20.537 -6.460 -6.366 1.00 10.91 168 ARG A N 1
ATOM 2834 C CA . ARG A 1 164 ? 21.582 -5.951 -7.216 1.00 11.32 168 ARG A CA 1
ATOM 2835 C C . ARG A 1 164 ? 20.913 -5.269 -8.412 1.00 11.13 168 ARG A C 1
ATOM 2836 O O . ARG A 1 164 ? 20.091 -5.860 -9.095 1.00 12.19 168 ARG A O 1
ATOM 2857 N N . LEU A 1 165 ? 21.235 -4.003 -8.630 1.00 11.78 169 LEU A N 1
ATOM 2858 C CA . LEU A 1 165 ? 20.520 -3.210 -9.615 1.00 11.59 169 LEU A CA 1
ATOM 285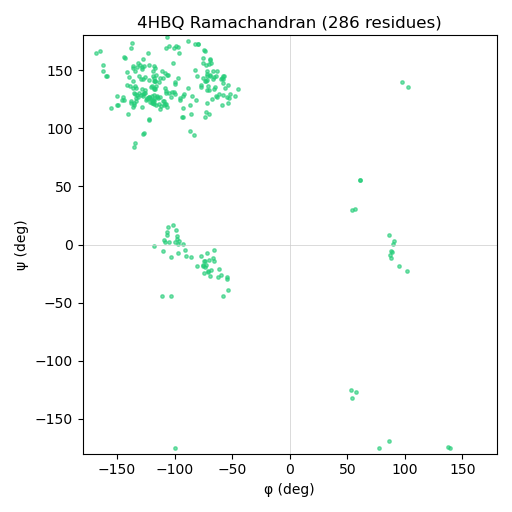9 C C . LEU A 1 165 ? 20.991 -3.472 -11.038 1.00 12.33 169 LEU A C 1
ATOM 2860 O O . LEU A 1 165 ? 22.190 -3.668 -11.276 1.00 15.84 169 LEU A O 1
ATOM 2876 N N . PRO A 1 166 ? 20.045 -3.414 -11.992 1.00 12.79 170 PRO A N 1
ATOM 2877 C CA . PRO A 1 166 ? 20.420 -3.416 -13.404 1.00 14.85 170 PRO A CA 1
ATOM 2878 C C . PRO A 1 166 ? 20.817 -2.001 -13.836 1.00 17.91 170 PRO A C 1
ATOM 2879 O O . PRO A 1 166 ? 20.612 -1.048 -13.071 1.00 17.06 170 PRO A O 1
ATOM 2890 N N . PRO A 1 167 ? 21.331 -1.850 -15.063 1.00 21.05 171 PRO A N 1
ATOM 2891 C CA . PRO A 1 167 ? 21.501 -0.492 -15.595 1.00 23.05 171 PRO A CA 1
ATOM 2892 C C . PRO A 1 167 ? 20.160 0.228 -15.578 1.00 23.89 171 PRO A C 1
ATOM 2893 O O . PRO A 1 167 ? 19.166 -0.361 -15.983 1.00 25.67 171 PRO A O 1
ATOM 2904 N N . LEU A 1 168 ? 20.118 1.475 -15.122 1.00 23.43 172 LEU A N 1
ATOM 2905 C CA . LEU A 1 168 ? 18.833 2.170 -15.011 1.00 24.37 172 LEU A CA 1
ATOM 2906 C C . LEU A 1 168 ? 18.415 2.851 -16.323 1.00 29.17 172 LEU A C 1
ATOM 2907 O O . LEU A 1 168 ? 17.282 3.300 -16.455 1.00 30.11 172 LEU A O 1
ATOM 2923 N N . GLY A 1 169 ? 19.332 2.922 -17.288 1.00 34.82 173 GLY A N 1
ATOM 2924 C CA . GLY A 1 169 ? 19.029 3.473 -18.600 1.00 36.96 173 GLY A CA 1
ATOM 2925 C C . GLY A 1 169 ? 18.978 4.988 -18.611 1.00 40.65 173 GLY A C 1
ATOM 2926 O O . GLY A 1 169 ? 19.281 5.633 -17.609 1.00 37.99 173 GLY A O 1
ATOM 2930 N N . THR A 1 170 ? 18.610 5.561 -19.756 1.00 42.15 174 THR A N 1
ATOM 2931 C CA . THR A 1 170 ? 18.426 7.002 -19.841 1.00 42.72 174 THR A CA 1
ATOM 2932 C C . THR A 1 170 ? 17.083 7.329 -20.493 1.00 43.53 174 THR A C 1
ATOM 2933 O O . THR A 1 170 ? 16.617 6.600 -21.374 1.00 46.48 174 THR A O 1
ATOM 2944 N N . PRO A 1 171 ? 16.441 8.413 -20.035 1.00 41.67 175 PRO A N 1
ATOM 2945 C CA . PRO A 1 171 ? 16.964 9.252 -18.950 1.00 36.75 175 PRO A CA 1
ATOM 2946 C C . PRO A 1 171 ? 16.860 8.543 -17.609 1.00 34.77 175 PRO A C 1
ATOM 2947 O O . PRO A 1 171 ? 15.963 7.728 -17.403 1.00 34.53 175 PRO A O 1
ATOM 2958 N N . VAL A 1 172 ? 17.783 8.845 -16.707 1.00 31.42 176 VAL A N 1
ATOM 2959 C CA . VAL A 1 172 ? 17.799 8.176 -15.416 1.00 29.03 176 VAL A CA 1
ATOM 2960 C C . VAL A 1 172 ? 16.528 8.534 -14.645 1.00 24.91 176 VAL A C 1
ATOM 2961 O O . VAL A 1 172 ? 16.118 9.705 -14.635 1.00 28.40 176 VAL A O 1
ATOM 2974 N N . PRO A 1 173 ? 15.887 7.534 -14.019 1.00 21.75 177 PRO A N 1
ATOM 2975 C CA . PRO A 1 173 ? 14.685 7.817 -13.220 1.00 22.38 177 PRO A CA 1
ATOM 2976 C C . PRO A 1 173 ? 14.979 8.718 -12.022 1.00 20.59 177 PRO A C 1
ATOM 2977 O O . PRO A 1 173 ? 16.071 8.658 -11.466 1.00 21.49 177 PRO A O 1
ATOM 2988 N N . PRO A 1 174 ? 14.005 9.536 -11.610 1.00 20.83 178 PRO A N 1
ATOM 2989 C CA . PRO A 1 174 ? 14.166 10.402 -10.434 1.00 21.45 178 PRO A CA 1
ATOM 2990 C C . PRO A 1 174 ? 14.173 9.638 -9.110 1.00 17.81 178 PRO A C 1
ATOM 2991 O O . PRO A 1 174 ? 14.693 10.150 -8.114 1.00 18.81 178 PRO A O 1
ATOM 3002 N N . ALA A 1 175 ? 13.598 8.438 -9.105 1.00 16.01 179 ALA A N 1
ATOM 3003 C CA . ALA A 1 175 ? 13.440 7.683 -7.877 1.00 13.95 179 ALA A CA 1
ATOM 3004 C C . ALA A 1 175 ? 13.177 6.233 -8.204 1.00 12.50 179 ALA A C 1
ATOM 3005 O O . ALA A 1 175 ? 12.602 5.922 -9.246 1.00 14.73 179 ALA A O 1
ATOM 3012 N N . LEU A 1 176 ? 13.620 5.359 -7.310 1.00 11.12 180 LEU A N 1
ATOM 3013 C CA . LEU A 1 176 ? 13.105 4.002 -7.202 1.00 10.49 180 LEU A CA 1
ATOM 3014 C C . LEU A 1 176 ? 12.204 3.951 -5.964 1.00 9.92 180 LEU A C 1
ATOM 3015 O O . LEU A 1 176 ? 12.164 4.900 -5.172 1.00 11.36 180 LEU A O 1
ATOM 3031 N N . TYR A 1 177 ? 11.482 2.858 -5.792 1.00 9.05 181 TYR A N 1
ATOM 3032 C CA . TYR A 1 177 ? 10.640 2.661 -4.611 1.00 9.32 181 TYR A CA 1
ATOM 3033 C C . TYR A 1 177 ? 10.775 1.232 -4.142 1.00 9.55 181 TYR A C 1
ATOM 3034 O O . TYR A 1 177 ? 10.741 0.301 -4.940 1.00 11.98 181 TYR A O 1
ATOM 3052 N N . CYS A 1 178 ? 10.910 1.057 -2.837 1.00 9.17 182 CYS A N 1
ATOM 3053 C CA . CYS A 1 178 ? 10.743 -0.256 -2.227 1.00 9.78 182 CYS A CA 1
ATOM 3054 C C . CYS A 1 178 ? 9.309 -0.392 -1.795 1.00 8.76 182 CYS A C 1
ATOM 3055 O O . CYS A 1 178 ? 8.763 0.505 -1.160 1.00 11.30 182 CYS A O 1
ATOM 3062 N N A GLN A 1 179 ? 8.701 -1.509 -2.124 0.75 9.74 183 GLN A N 1
ATOM 3063 N N B GLN A 1 179 ? 8.709 -1.539 -2.088 0.25 9.31 183 GLN A N 1
ATOM 3064 C CA A GLN A 1 179 ? 7.373 -1.789 -1.649 0.75 10.34 183 GLN A CA 1
ATOM 3065 C CA B GLN A 1 179 ? 7.317 -1.796 -1.743 0.25 10.99 183 GLN A CA 1
ATOM 3066 C C A GLN A 1 179 ? 7.322 -3.128 -0.968 0.75 9.56 183 GLN A C 1
ATOM 3067 C C B GLN A 1 179 ? 7.150 -3.143 -1.048 0.25 11.48 183 GLN A C 1
ATOM 3068 O O A GLN A 1 179 ? 7.801 -4.144 -1.504 0.75 11.75 183 GLN A O 1
ATOM 3069 O O B GLN A 1 179 ? 7.400 -4.186 -1.655 0.25 13.85 183 GLN A O 1
ATOM 3096 N N . ALA A 1 180 ? 6.726 -3.120 0.216 1.00 9.17 184 ALA A N 1
ATOM 3097 C CA . ALA A 1 180 ? 6.385 -4.346 0.939 1.00 9.83 184 ALA A CA 1
ATOM 3098 C C . ALA A 1 180 ? 4.882 -4.544 0.824 1.00 9.66 184 ALA A C 1
ATOM 3099 O O . ALA A 1 180 ? 4.111 -3.611 1.089 1.00 9.81 184 ALA A O 1
ATOM 3107 N N . THR A 1 181 ? 4.475 -5.748 0.429 1.00 8.72 185 THR A N 1
ATOM 3108 C CA . THR A 1 181 ? 3.076 -6.082 0.277 1.00 9.21 185 THR A CA 1
ATOM 3109 C C . THR A 1 181 ? 2.749 -7.326 1.082 1.00 9.22 185 THR A C 1
ATOM 3110 O O . THR A 1 181 ? 3.493 -8.294 1.054 1.00 12.10 185 THR A O 1
ATOM 3121 N N A MET A 1 182 ? 1.611 -7.301 1.760 0.86 7.69 186 MET A N 1
ATOM 3122 N N B MET A 1 182 ? 1.615 -7.275 1.776 0.14 11.01 186 MET A N 1
ATOM 3123 C CA A MET A 1 182 ? 1.124 -8.429 2.523 0.86 7.94 186 MET A CA 1
ATOM 3124 C CA B MET A 1 182 ? 1.107 -8.392 2.560 0.14 10.45 186 MET A CA 1
ATOM 3125 C C A MET A 1 182 ? -0.240 -8.809 1.989 0.86 9.06 186 MET A C 1
ATOM 3126 C C B MET A 1 182 ? -0.259 -8.813 2.023 0.14 10.86 186 MET A C 1
ATOM 3127 O O A MET A 1 182 ? -1.138 -7.978 1.917 0.86 9.65 186 MET A O 1
ATOM 3128 O O B MET A 1 182 ? -1.197 -8.019 2.005 0.14 11.16 186 MET A O 1
ATOM 3155 N N . ARG A 1 183 ? -0.361 -10.064 1.588 1.00 10.07 187 ARG A N 1
ATOM 3156 C CA . ARG A 1 183 ? -1.592 -10.604 1.045 1.00 10.94 187 ARG A CA 1
ATOM 3157 C C . ARG A 1 183 ? -2.129 -11.628 2.021 1.00 11.03 187 ARG A C 1
ATOM 3158 O O . ARG A 1 183 ? -1.435 -12.585 2.368 1.00 12.59 187 ARG A O 1
ATOM 3180 N N . LEU A 1 184 ? -3.374 -11.432 2.432 1.00 10.82 188 LEU A N 1
ATOM 3181 C CA . LEU A 1 184 ? -4.054 -12.302 3.375 1.00 13.43 188 LEU A CA 1
ATOM 3182 C C . LEU A 1 184 ? -5.480 -12.493 2.858 1.00 13.07 188 LEU A C 1
ATOM 3183 O O . LEU A 1 184 ? -5.912 -11.789 1.951 1.00 12.98 188 LEU A O 1
ATOM 3199 N N . PRO A 1 185 ? -6.230 -13.431 3.433 1.00 15.09 189 PRO A N 1
ATOM 3200 C CA . PRO A 1 185 ? -7.617 -13.603 2.972 1.00 14.35 189 PRO A CA 1
ATOM 3201 C C . PRO A 1 185 ? -8.431 -12.290 3.007 1.00 14.29 189 PRO A C 1
ATOM 3202 O O . PRO A 1 185 ? -8.556 -11.619 4.033 1.00 17.82 189 PRO A O 1
ATOM 3213 N N . GLY A 1 186 ? -8.944 -11.917 1.841 1.00 15.98 190 GLY A N 1
ATOM 3214 C CA . GLY A 1 186 ? -9.798 -10.754 1.687 1.00 17.11 190 GLY A CA 1
ATOM 3215 C C . GLY A 1 186 ? -9.102 -9.404 1.643 1.00 14.17 190 GLY A C 1
ATOM 3216 O O . GLY A 1 186 ? -9.775 -8.388 1.497 1.00 16.17 190 GLY A O 1
ATOM 3220 N N A LEU A 1 187 ? -7.766 -9.426 1.725 0.39 12.56 191 LEU A N 1
ATOM 3221 N N B LEU A 1 187 ? -7.788 -9.354 1.783 0.61 11.00 191 LEU A N 1
ATOM 3222 C CA A LEU A 1 187 ? -6.946 -8.248 2.017 0.39 11.69 191 LEU A CA 1
ATOM 3223 C CA B LEU A 1 187 ? -7.152 -8.053 1.821 0.61 10.26 191 LEU A CA 1
ATOM 3224 C C A LEU A 1 187 ? -5.679 -8.154 1.186 0.39 9.76 191 LEU A C 1
ATOM 3225 C C B LEU A 1 187 ? -5.693 -8.080 1.393 0.61 9.50 191 LEU A C 1
ATOM 3226 O O A LEU A 1 187 ? -5.063 -9.168 0.854 0.39 11.16 191 LEU A O 1
ATOM 3227 O O B LEU A 1 187 ? -4.998 -9.101 1.484 0.61 10.04 191 LEU A O 1
ATOM 3258 N N . GLU A 1 188 ? -5.243 -6.931 0.911 1.00 9.61 192 GLU A N 1
ATOM 3259 C CA . GLU A 1 188 ? -3.869 -6.712 0.491 1.00 9.55 192 GLU A CA 1
ATOM 3260 C C . GLU A 1 188 ? -3.419 -5.373 1.068 1.00 8.93 192 GLU A C 1
ATOM 3261 O O . GLU A 1 188 ? -4.098 -4.351 0.893 1.00 11.16 192 GLU A O 1
ATOM 3274 N N . LEU A 1 189 ? -2.274 -5.386 1.719 1.00 7.70 193 LEU A N 1
ATOM 3275 C CA . LEU A 1 189 ? -1.716 -4.220 2.367 1.00 7.35 193 LEU A CA 1
ATOM 3276 C C . LEU A 1 189 ? -0.391 -3.904 1.698 1.00 7.67 193 LEU A C 1
ATOM 3277 O O . LEU A 1 189 ? 0.372 -4.805 1.383 1.00 9.73 193 LEU A O 1
ATOM 3293 N N . SER A 1 190 ? -0.071 -2.632 1.546 1.00 6.92 194 SER A N 1
ATOM 3294 C CA A SER A 1 190 ? 1.212 -2.265 0.989 0.88 7.68 194 SER A CA 1
ATOM 3295 C CA B SER A 1 190 ? 1.189 -2.241 0.931 0.12 7.47 194 SER A CA 1
ATOM 3296 C C . SER A 1 190 ? 1.815 -1.030 1.624 1.00 7.15 194 SER A C 1
ATOM 3297 O O . SER A 1 190 ? 1.096 -0.145 2.148 1.00 8.38 194 SER A O 1
ATOM 3312 N N . HIS A 1 191 ? 3.141 -0.981 1.582 1.00 7.73 195 HIS A N 1
ATOM 3313 C CA . HIS A 1 191 ? 3.907 0.159 2.075 1.00 8.30 195 HIS A CA 1
ATOM 3314 C C . HIS A 1 191 ? 4.978 0.433 1.025 1.00 8.45 195 HIS A C 1
ATOM 3315 O O . HIS A 1 191 ? 5.839 -0.421 0.790 1.00 8.99 195 HIS A O 1
ATOM 3328 N N . ARG A 1 192 ? 4.935 1.625 0.428 1.00 8.05 196 ARG A N 1
ATOM 3329 C CA . ARG A 1 192 ? 5.916 2.025 -0.588 1.00 8.43 196 ARG A CA 1
ATOM 3330 C C . ARG A 1 192 ? 6.754 3.203 -0.079 1.00 8.45 196 ARG A C 1
ATOM 3331 O O . ARG A 1 192 ? 6.210 4.194 0.359 1.00 10.52 196 ARG A O 1
ATOM 3352 N N A GLN A 1 193 ? 8.067 3.083 -0.175 0.60 8.96 197 GLN A N 1
ATOM 3353 N N B GLN A 1 193 ? 8.074 3.027 -0.091 0.40 8.96 197 GLN A N 1
ATOM 3354 C CA A GLN A 1 193 ? 9.006 4.045 0.362 0.60 10.48 197 GLN A CA 1
ATOM 3355 C CA B GLN A 1 193 ? 9.038 4.033 0.324 0.40 10.48 197 GLN A CA 1
ATOM 3356 C C A GLN A 1 193 ? 9.928 4.505 -0.767 0.60 9.67 197 GLN A C 1
ATOM 3357 C C B GLN A 1 193 ? 9.875 4.500 -0.848 0.40 9.65 197 GLN A C 1
ATOM 3358 O O A GLN A 1 193 ? 10.574 3.690 -1.427 0.60 10.31 197 GLN A O 1
ATOM 3359 O O B GLN A 1 193 ? 10.433 3.690 -1.594 0.40 10.40 197 GLN A O 1
ATOM 3386 N N . ALA A 1 194 ? 9.971 5.818 -0.986 1.00 10.60 198 ALA A N 1
ATOM 3387 C CA . ALA A 1 194 ? 10.766 6.409 -2.053 1.00 11.29 198 ALA A CA 1
ATOM 3388 C C . ALA A 1 194 ? 12.267 6.345 -1.772 1.00 12.44 198 ALA A C 1
ATOM 3389 O O . ALA A 1 194 ? 12.716 6.513 -0.628 1.00 14.31 198 ALA A O 1
ATOM 3396 N N . ILE A 1 195 ? 13.014 6.112 -2.843 1.00 11.45 199 ILE A N 1
ATOM 3397 C CA . ILE A 1 195 ? 14.471 6.110 -2.836 1.00 11.46 199 ILE A CA 1
ATOM 3398 C C . ILE A 1 195 ? 14.923 7.063 -3.949 1.00 12.05 199 ILE A C 1
ATOM 3399 O O . ILE A 1 195 ? 14.985 6.692 -5.118 1.00 12.66 199 ILE A O 1
ATOM 3415 N N . PRO A 1 196 ? 15.193 8.314 -3.599 1.00 13.74 200 PRO A N 1
ATOM 3416 C CA . PRO A 1 196 ? 15.640 9.266 -4.618 1.00 14.56 200 PRO A CA 1
ATOM 3417 C C . PRO A 1 196 ? 16.898 8.790 -5.344 1.00 13.95 200 PRO A C 1
ATOM 3418 O O . PRO A 1 196 ? 17.772 8.173 -4.718 1.00 15.01 200 PRO A O 1
ATOM 3429 N N . VAL A 1 197 ? 16.994 9.096 -6.634 1.00 14.61 201 VAL A N 1
ATOM 3430 C CA . VAL A 1 197 ? 18.179 8.790 -7.425 1.00 15.81 201 VAL A CA 1
ATOM 3431 C C . VAL A 1 197 ? 18.795 10.132 -7.773 1.00 18.26 201 VAL A C 1
ATOM 3432 O O . VAL A 1 197 ? 18.174 10.965 -8.430 1.00 19.87 201 VAL A O 1
ATOM 3445 N N . LEU A 1 198 ? 20.004 10.353 -7.288 1.00 18.04 202 LEU A N 1
ATOM 3446 C CA . LEU A 1 198 ? 20.644 11.665 -7.426 1.00 19.84 202 LEU A CA 1
ATOM 3447 C C . LEU A 1 198 ? 21.612 11.680 -8.581 1.00 22.13 202 LEU A C 1
ATOM 3448 O O . LEU A 1 198 ? 21.940 10.630 -9.145 1.00 20.63 202 LEU A O 1
ATOM 3464 N N . GLY A 1 199 ? 22.099 12.875 -8.897 1.00 27.78 203 GLY A N 1
ATOM 3465 C CA . GLY A 1 199 ? 23.000 13.069 -10.013 1.00 30.06 203 GLY A CA 1
ATOM 3466 C C . GLY A 1 199 ? 24.442 12.697 -9.734 1.00 28.79 203 GLY A C 1
ATOM 3467 O O . GLY A 1 199 ? 24.846 12.405 -8.590 1.00 25.84 203 GLY A O 1
ATOM 3471 N N . GLY A 1 200 ? 25.226 12.732 -10.805 1.00 26.56 204 GLY A N 1
ATOM 3472 C CA . GLY A 1 200 ? 26.605 12.263 -10.798 1.00 26.01 204 GLY A CA 1
ATOM 3473 C C . GLY A 1 200 ? 27.591 13.125 -10.050 1.00 30.18 204 GLY A C 1
ATOM 3474 O O . GLY A 1 200 ? 28.752 12.730 -9.895 1.00 31.41 204 GLY A O 1
ATOM 3478 N N . GLU A 1 201 ? 27.157 14.298 -9.594 1.00 27.76 205 GLU A N 1
ATOM 3479 C CA . GLU A 1 201 ? 28.057 15.181 -8.866 1.00 25.35 205 GLU A CA 1
ATOM 3480 C C . GLU A 1 201 ? 27.808 15.138 -7.361 1.00 23.67 205 GLU A C 1
ATOM 3481 O O . GLU A 1 201 ? 28.636 15.645 -6.585 1.00 23.94 205 GLU A O 1
ATOM 3493 N N . ASN A 1 202 ? 26.707 14.508 -6.944 1.00 23.44 206 ASN A N 1
ATOM 3494 C CA . ASN A 1 202 ? 26.341 14.486 -5.528 1.00 23.02 206 ASN A CA 1
ATOM 3495 C C . ASN A 1 202 ? 27.476 13.979 -4.621 1.00 22.20 206 ASN A C 1
ATOM 3496 O O . ASN A 1 202 ? 27.690 14.487 -3.518 1.00 25.55 206 ASN A O 1
ATOM 3507 N N . LEU A 1 203 ? 28.196 12.974 -5.100 1.00 24.05 207 LEU A N 1
ATOM 3508 C CA . LEU A 1 203 ? 29.310 12.373 -4.381 1.00 29.43 207 LEU A CA 1
ATOM 3509 C C . LEU A 1 203 ? 30.359 13.404 -3.962 1.00 30.80 207 LEU A C 1
ATOM 3510 O O . LEU A 1 203 ? 31.062 13.224 -2.963 1.00 33.79 207 LEU A O 1
ATOM 3526 N N . TYR A 1 204 ? 30.455 14.482 -4.734 1.00 26.49 208 TYR A N 1
ATOM 3527 C CA . TYR A 1 204 ? 31.514 15.485 -4.552 1.00 25.87 208 TYR A CA 1
ATOM 3528 C C . TYR A 1 204 ? 31.045 16.678 -3.714 1.00 33.55 208 TYR A C 1
ATOM 3529 O O . TYR A 1 204 ? 31.727 17.595 -3.464 1.00 30.00 208 TYR A O 1
ATOM 3547 N N . PHE A 1 205 ? 29.805 16.580 -3.247 0.66 27.26 209 PHE A N 1
ATOM 3548 C CA . PHE A 1 205 ? 29.221 17.599 -2.392 0.66 26.33 209 PHE A CA 1
ATOM 3549 C C . PHE A 1 205 ? 29.121 17.142 -0.948 0.61 28.05 209 PHE A C 1
ATOM 3550 O O . PHE A 1 205 ? 28.401 17.749 -0.153 0.69 30.46 209 PHE A O 1
ATOM 3567 N N . GLN A 1 206 ? 29.823 16.065 -0.612 0.67 31.03 210 GLN A N 1
ATOM 3568 C CA . GLN A 1 206 ? 29.828 15.559 0.752 0.51 31.12 210 GLN A CA 1
ATOM 3569 C C . GLN A 1 206 ? 30.983 16.179 1.522 0.52 35.09 210 GLN A C 1
ATOM 3570 O O . GLN A 1 206 ? 31.027 16.141 2.752 0.65 38.56 210 GLN A O 1
ATOM 3585 N N . VAL B 1 1 ? -32.366 -11.553 45.503 1.00 27.40 1 VAL B N 1
ATOM 3586 C CA . VAL B 1 1 ? -31.213 -12.433 45.165 1.00 27.45 1 VAL B CA 1
ATOM 3587 C C . VAL B 1 1 ? -30.019 -11.550 44.787 1.00 22.46 1 VAL B C 1
ATOM 3588 O O . VAL B 1 1 ? -30.187 -10.501 44.160 1.00 24.37 1 VAL B O 1
ATOM 3603 N N . LYS B 1 2 ? -28.816 -11.950 45.184 1.00 20.81 2 LYS B N 1
ATOM 3604 C CA . LYS B 1 2 ? -27.618 -11.246 44.715 1.00 19.95 2 LYS B CA 1
ATOM 3605 C C . LYS B 1 2 ? -27.568 -11.268 43.200 1.00 19.22 2 LYS B C 1
ATOM 3606 O O . LYS B 1 2 ? -27.685 -12.328 42.600 1.00 17.95 2 LYS B O 1
ATOM 3625 N N . PRO B 1 3 ? -27.398 -10.104 42.575 1.00 15.76 3 PRO B N 1
ATOM 3626 C CA . PRO B 1 3 ? -27.491 -10.050 41.110 1.00 15.71 3 PRO B CA 1
ATOM 3627 C C . PRO B 1 3 ? -26.523 -10.964 40.385 1.00 14.27 3 PRO B C 1
ATOM 3628 O O . PRO B 1 3 ? -26.950 -11.644 39.467 1.00 16.07 3 PRO B O 1
ATOM 3639 N N . LEU B 1 4 ? -25.265 -11.001 40.801 1.00 13.62 4 LEU B N 1
ATOM 3640 C CA . LEU B 1 4 ? -24.266 -11.821 40.121 1.00 11.90 4 LEU B CA 1
ATOM 3641 C C . LEU B 1 4 ? -23.628 -12.772 41.116 1.00 12.14 4 LEU B C 1
ATOM 3642 O O . LEU B 1 4 ? -23.096 -12.345 42.147 1.00 15.96 4 LEU B O 1
ATOM 3658 N N . GLN B 1 5 ? -23.662 -14.064 40.790 1.00 12.56 5 GLN B N 1
ATOM 3659 C CA . GLN B 1 5 ? -23.095 -15.098 41.630 1.00 13.66 5 GLN B CA 1
ATOM 3660 C C . GLN B 1 5 ? -22.263 -16.054 40.797 1.00 12.37 5 GLN B C 1
ATOM 3661 O O . GLN B 1 5 ? -22.687 -16.491 39.732 1.00 14.09 5 GLN B O 1
ATOM 3675 N N . VAL B 1 6 ? -21.076 -16.387 41.296 1.00 13.72 6 VAL B N 1
ATOM 3676 C CA . VAL B 1 6 ? -20.198 -17.325 40.610 1.00 13.14 6 VAL B CA 1
ATOM 3677 C C . VAL B 1 6 ? -20.003 -18.529 41.525 1.00 12.93 6 VAL B C 1
ATOM 3678 O O . VAL B 1 6 ? -19.790 -18.388 42.731 1.00 14.13 6 VAL B O 1
ATOM 3691 N N . GLU B 1 7 ? -20.127 -19.710 40.936 1.00 11.77 7 GLU B N 1
ATOM 3692 C CA . GLU B 1 7 ? -19.881 -20.964 41.626 1.00 15.08 7 GLU B CA 1
ATOM 3693 C C . GLU B 1 7 ? -18.730 -21.672 40.914 1.00 14.52 7 GLU B C 1
ATOM 3694 O O . GLU B 1 7 ? -18.819 -21.944 39.733 1.00 14.66 7 GLU B O 1
ATOM 3706 N N . PRO B 1 8 ? -17.634 -21.970 41.625 1.00 12.50 8 PRO B N 1
ATOM 3707 C CA . PRO B 1 8 ? -17.363 -21.664 43.032 1.00 13.66 8 PRO B CA 1
ATOM 3708 C C . PRO B 1 8 ? -17.080 -20.178 43.192 1.00 13.72 8 PRO B C 1
ATOM 3709 O O . PRO B 1 8 ? -16.613 -19.532 42.241 1.00 14.49 8 PRO B O 1
ATOM 3720 N N . PRO B 1 9 ? -17.324 -19.640 44.388 1.00 15.67 9 PRO B N 1
ATOM 3721 C CA . PRO B 1 9 ? -17.197 -18.188 44.584 1.00 16.90 9 PRO B CA 1
ATOM 3722 C C . PRO B 1 9 ? -15.832 -17.717 45.037 1.00 16.92 9 PRO B C 1
ATOM 3723 O O . PRO B 1 9 ? -15.640 -16.511 45.143 1.00 18.75 9 PRO B O 1
ATOM 3734 N N . GLU B 1 10 ? -14.909 -18.630 45.314 1.00 15.64 10 GLU B N 1
ATOM 3735 C CA . GLU B 1 10 ? -13.629 -18.258 45.912 1.00 16.22 10 GLU B CA 1
ATOM 3736 C C . GLU B 1 10 ? -12.836 -17.374 44.942 1.00 14.20 10 GLU B C 1
ATOM 3737 O O . GLU B 1 10 ? -12.883 -17.582 43.732 1.00 14.70 10 GLU B O 1
ATOM 3749 N N . PRO B 1 11 ? -12.072 -16.402 45.462 1.00 14.60 11 PRO B N 1
ATOM 3750 C CA . PRO B 1 11 ? -11.391 -15.457 44.560 1.00 15.29 11 PRO B CA 1
ATOM 3751 C C . PRO B 1 11 ? -10.197 -16.066 43.838 1.00 13.19 11 PRO B C 1
ATOM 3752 O O . PRO B 1 11 ? -9.730 -15.501 42.853 1.00 14.70 11 PRO B O 1
ATOM 3763 N N . VAL B 1 12 ? -9.674 -17.174 44.352 1.00 11.99 12 VAL B N 1
ATOM 3764 C CA . VAL B 1 12 ? -8.565 -17.841 43.701 1.00 11.86 12 VAL B CA 1
ATOM 3765 C C . VAL B 1 12 ? -8.914 -19.306 43.624 1.00 11.48 12 VAL B C 1
ATOM 3766 O O . VAL B 1 12 ? -9.248 -19.918 44.634 1.00 12.16 12 VAL B O 1
ATOM 3779 N N . VAL B 1 13 ? -8.844 -19.862 42.424 1.00 10.12 13 VAL B N 1
ATOM 3780 C CA . VAL B 1 13 ? -9.245 -21.225 42.158 1.00 10.78 13 VAL B CA 1
ATOM 3781 C C . VAL B 1 13 ? -8.084 -21.936 41.474 1.00 11.81 13 VAL B C 1
ATOM 3782 O O . VAL B 1 13 ? -7.526 -21.448 40.506 1.00 15.43 13 VAL B O 1
ATOM 3795 N N . ALA B 1 14 ? -7.716 -23.102 41.969 1.00 12.94 14 ALA B N 1
ATOM 3796 C CA . ALA B 1 14 ? -6.592 -23.824 41.416 1.00 12.57 14 ALA B CA 1
ATOM 3797 C C . ALA B 1 14 ? -7.052 -25.011 40.587 1.00 12.36 14 ALA B C 1
ATOM 3798 O O . ALA B 1 14 ? -8.067 -25.662 40.884 1.00 16.13 14 ALA B O 1
ATOM 3805 N N A VAL B 1 15 ? -6.287 -25.311 39.544 0.01 11.47 15 VAL B N 1
ATOM 3806 N N B VAL B 1 15 ? -6.281 -25.310 39.556 0.99 11.27 15 VAL B N 1
ATOM 3807 C CA A VAL B 1 15 ? -6.525 -26.497 38.732 0.01 11.76 15 VAL B CA 1
ATOM 3808 C CA B VAL B 1 15 ? -6.502 -26.492 38.738 0.99 11.62 15 VAL B CA 1
ATOM 3809 C C A VAL B 1 15 ? -5.191 -27.087 38.292 0.01 10.31 15 VAL B C 1
ATOM 3810 C C B VAL B 1 15 ? -5.158 -27.085 38.353 0.99 10.15 15 VAL B C 1
ATOM 3811 O O A VAL B 1 15 ? -4.290 -26.364 37.874 0.01 10.50 15 VAL B O 1
ATOM 3812 O O B VAL B 1 15 ? -4.216 -26.364 38.030 0.99 10.69 15 VAL B O 1
ATOM 3837 N N . ALA B 1 16 ? -5.061 -28.405 38.398 1.00 10.36 16 ALA B N 1
ATOM 3838 C CA . ALA B 1 16 ? -3.830 -29.074 38.007 1.00 10.33 16 ALA B CA 1
ATOM 3839 C C . ALA B 1 16 ? -3.688 -28.997 36.501 1.00 10.93 16 ALA B C 1
ATOM 3840 O O . ALA B 1 16 ? -4.671 -29.048 35.762 1.00 11.05 16 ALA B O 1
ATOM 3848 N N . LEU B 1 17 ? -2.441 -28.926 36.064 1.00 10.44 17 LEU B N 1
ATOM 3849 C CA . LEU B 1 17 ? -2.102 -29.078 34.667 1.00 12.61 17 LEU B CA 1
ATOM 3850 C C . LEU B 1 17 ? -2.729 -30.382 34.167 1.00 13.72 17 LEU B C 1
ATOM 3851 O O . LEU B 1 17 ? -2.570 -31.436 34.782 1.00 14.82 17 LEU B O 1
ATOM 3867 N N . GLY B 1 18 ? -3.511 -30.298 33.094 1.00 14.56 18 GLY B N 1
ATOM 3868 C CA . GLY B 1 18 ? -4.167 -31.456 32.527 1.00 18.80 18 GLY B CA 1
ATOM 3869 C C . GLY B 1 18 ? -5.535 -31.774 33.099 1.00 18.87 18 GLY B C 1
ATOM 3870 O O . GLY B 1 18 ? -6.228 -32.647 32.575 1.00 20.42 18 GLY B O 1
ATOM 3874 N N . ALA B 1 19 ? -5.952 -31.057 34.142 1.00 16.82 19 ALA B N 1
ATOM 3875 C CA . ALA B 1 19 ? -7.234 -31.315 34.781 1.00 18.10 19 ALA B CA 1
ATOM 3876 C C . ALA B 1 19 ? -8.307 -30.340 34.284 1.00 20.74 19 ALA B C 1
ATOM 3877 O O . ALA B 1 19 ? -8.059 -29.518 33.403 1.00 19.48 19 ALA B O 1
ATOM 3884 N N A SER B 1 20 ? -9.490 -30.459 34.879 0.62 21.48 20 SER B N 1
ATOM 3885 N N B SER B 1 20 ? -9.507 -30.415 34.849 0.38 23.56 20 SER B N 1
ATOM 3886 C CA A SER B 1 20 ? -10.654 -29.690 34.469 0.62 22.79 20 SER B CA 1
ATOM 3887 C CA B SER B 1 20 ? -10.601 -29.560 34.385 0.38 25.07 20 SER B CA 1
ATOM 3888 C C A SER B 1 20 ? -11.153 -28.816 35.602 0.62 16.74 20 SER B C 1
ATOM 3889 C C B SER B 1 20 ? -11.219 -28.748 35.517 0.38 21.91 20 SER B C 1
ATOM 3890 O O A SER B 1 20 ? -10.954 -29.109 36.782 0.62 16.98 20 SER B O 1
ATOM 3891 O O B SER B 1 20 ? -11.222 -29.170 36.672 0.38 21.05 20 SER B O 1
ATOM 3906 N N A ARG B 1 21 ? -11.809 -27.727 35.227 0.62 19.23 21 ARG B N 1
ATOM 3907 N N B ARG B 1 21 ? -11.754 -27.581 35.166 0.38 21.83 21 ARG B N 1
ATOM 3908 C CA A ARG B 1 21 ? -12.449 -26.867 36.198 0.62 17.73 21 ARG B CA 1
ATOM 3909 C CA B ARG B 1 21 ? -12.316 -26.658 36.146 0.38 20.68 21 ARG B CA 1
ATOM 3910 C C A ARG B 1 21 ? -13.535 -26.078 35.489 0.62 17.74 21 ARG B C 1
ATOM 3911 C C B ARG B 1 21 ? -13.466 -25.862 35.533 0.38 18.17 21 ARG B C 1
ATOM 3912 O O A ARG B 1 21 ? -13.385 -25.672 34.355 0.62 20.94 21 ARG B O 1
ATOM 3913 O O B ARG B 1 21 ? -13.296 -25.246 34.484 0.38 17.56 21 ARG B O 1
ATOM 3954 N N . GLN B 1 22 ? -14.618 -25.850 36.207 1.00 16.70 22 GLN B N 1
ATOM 3955 C CA . GLN B 1 22 ? -15.784 -25.154 35.700 1.00 15.51 22 GLN B CA 1
ATOM 3956 C C . GLN B 1 22 ? -16.167 -24.017 36.633 1.00 15.52 22 GLN B C 1
ATOM 3957 O O . GLN B 1 22 ? -16.191 -24.189 37.856 1.00 17.72 22 GLN B O 1
ATOM 3972 N N . LEU B 1 23 ? -16.472 -22.860 36.052 1.00 14.13 23 LEU B N 1
ATOM 3973 C CA . LEU B 1 23 ? -16.964 -21.719 36.821 1.00 13.06 23 LEU B CA 1
ATOM 3974 C C . LEU B 1 23 ? -18.290 -21.274 36.203 1.00 12.82 23 LEU B C 1
ATOM 3975 O O . LEU B 1 23 ? -18.354 -20.974 35.015 1.00 12.85 23 LEU B O 1
ATOM 3991 N N . THR B 1 24 ? -19.342 -21.222 37.000 1.00 11.69 24 THR B N 1
ATOM 3992 C CA . THR B 1 24 ? -20.659 -20.851 36.507 1.00 11.43 24 THR B CA 1
ATOM 3993 C C . THR B 1 24 ? -21.034 -19.477 37.024 1.00 11.73 24 THR B C 1
ATOM 3994 O O . THR B 1 24 ? -21.026 -19.253 38.219 1.00 13.45 24 THR B O 1
ATOM 4005 N N . CYS B 1 25 ? -21.339 -18.573 36.109 1.00 10.63 25 CYS B N 1
ATOM 4006 C CA . CYS B 1 25 ? -21.724 -17.212 36.460 1.00 10.63 25 CYS B CA 1
ATOM 4007 C C . CYS B 1 25 ? -23.212 -17.024 36.190 1.00 11.39 25 CYS B C 1
ATOM 4008 O O . CYS B 1 25 ? -23.672 -17.188 35.048 1.00 13.44 25 CYS B O 1
ATOM 4015 N N . ARG B 1 26 ? -23.954 -16.672 37.245 1.00 10.67 26 ARG B N 1
ATOM 4016 C CA . ARG B 1 26 ? -25.409 -16.516 37.154 1.00 11.67 26 ARG B CA 1
ATOM 4017 C C . ARG B 1 26 ? -25.817 -15.092 37.452 1.00 11.33 26 ARG B C 1
ATOM 4018 O O . ARG B 1 26 ? -25.385 -14.507 38.453 1.00 13.04 26 ARG B O 1
ATOM 4039 N N . LEU B 1 27 ? -26.689 -14.560 36.602 1.00 12.63 27 LEU B N 1
ATOM 4040 C CA . LEU B 1 27 ? -27.175 -13.208 36.739 1.00 12.96 27 LEU B CA 1
ATOM 4041 C C . LEU B 1 27 ? -28.669 -13.284 36.953 1.00 13.81 27 LEU B C 1
ATOM 4042 O O . LEU B 1 27 ? -29.389 -13.855 36.124 1.00 16.41 27 LEU B O 1
ATOM 4058 N N . ALA B 1 28 ? -29.115 -12.741 38.084 1.00 14.85 28 ALA B N 1
ATOM 4059 C CA . ALA B 1 28 ? -30.535 -12.603 38.384 1.00 18.85 28 ALA B CA 1
ATOM 4060 C C . ALA B 1 28 ? -30.935 -11.226 37.892 1.00 21.17 28 ALA B C 1
ATOM 4061 O O . ALA B 1 28 ? -30.436 -10.218 38.382 1.00 24.58 28 ALA B O 1
ATOM 4068 N N . CYS B 1 29 ? -31.845 -11.176 36.933 1.00 18.74 29 CYS B N 1
ATOM 4069 C CA . CYS B 1 29 ? -32.208 -9.898 36.330 1.00 21.01 29 CYS B CA 1
ATOM 4070 C C . CYS B 1 29 ? -33.660 -9.899 35.964 1.00 24.54 29 CYS B C 1
ATOM 4071 O O . CYS B 1 29 ? -34.116 -10.772 35.222 1.00 28.17 29 CYS B O 1
ATOM 4078 N N . ALA B 1 30 ? -34.384 -8.905 36.478 1.00 25.63 30 ALA B N 1
ATOM 4079 C CA . ALA B 1 30 ? -35.817 -8.788 36.247 1.00 31.45 30 ALA B CA 1
ATOM 4080 C C . ALA B 1 30 ? -36.126 -7.810 35.115 1.00 36.70 30 ALA B C 1
ATOM 4081 O O . ALA B 1 30 ? -37.288 -7.474 34.873 1.00 47.82 30 ALA B O 1
ATOM 4088 N N . ASP B 1 31 ? -35.084 -7.342 34.438 1.00 35.06 31 ASP B N 1
ATOM 4089 C CA . ASP B 1 31 ? -35.224 -6.528 33.235 1.00 40.07 31 ASP B CA 1
ATOM 4090 C C . ASP B 1 31 ? -34.899 -7.381 32.014 1.00 40.56 31 ASP B C 1
ATOM 4091 O O . ASP B 1 31 ? -34.450 -8.513 32.159 1.00 42.67 31 ASP B O 1
ATOM 4100 N N A ARG B 1 32 ? -35.117 -6.849 30.814 0.56 42.48 32 ARG B N 1
ATOM 4101 N N B ARG B 1 32 ? -35.160 -6.849 30.821 0.44 40.18 32 ARG B N 1
ATOM 4102 C CA A ARG B 1 32 ? -34.763 -7.577 29.595 0.56 43.68 32 ARG B CA 1
ATOM 4103 C CA B ARG B 1 32 ? -34.995 -7.635 29.598 0.44 39.58 32 ARG B CA 1
ATOM 4104 C C A ARG B 1 32 ? -33.413 -7.109 29.030 0.56 38.20 32 ARG B C 1
ATOM 4105 C C B ARG B 1 32 ? -33.524 -7.948 29.364 0.44 36.29 32 ARG B C 1
ATOM 4106 O O A ARG B 1 32 ? -32.863 -6.076 29.452 0.56 32.95 32 ARG B O 1
ATOM 4107 O O B ARG B 1 32 ? -33.093 -9.079 29.574 0.44 29.36 32 ARG B O 1
ATOM 4148 N N A GLY B 1 33 ? -32.880 -7.887 28.088 0.56 31.10 33 GLY B N 1
ATOM 4149 N N B GLY B 1 33 ? -32.766 -6.925 28.965 0.44 39.19 33 GLY B N 1
ATOM 4150 C CA A GLY B 1 33 ? -31.601 -7.585 27.470 0.56 28.09 33 GLY B CA 1
ATOM 4151 C CA B GLY B 1 33 ? -31.422 -7.085 28.425 0.44 34.80 33 GLY B CA 1
ATOM 4152 C C A GLY B 1 33 ? -30.408 -7.941 28.344 0.56 22.83 33 GLY B C 1
ATOM 4153 C C B GLY B 1 33 ? -30.344 -7.628 29.350 0.44 23.91 33 GLY B C 1
ATOM 4154 O O A GLY B 1 33 ? -29.272 -7.639 28.006 0.56 22.98 33 GLY B O 1
ATOM 4155 O O B GLY B 1 33 ? -29.284 -7.010 29.517 0.44 21.62 33 GLY B O 1
ATOM 4162 N N A ALA B 1 34 ? -30.678 -8.567 29.482 0.56 18.22 34 ALA B N 1
ATOM 4163 N N B ALA B 1 34 ? -30.605 -8.802 29.917 0.44 24.50 34 ALA B N 1
ATOM 4164 C CA A ALA B 1 34 ? -29.641 -9.035 30.392 0.56 15.04 34 ALA B CA 1
ATOM 4165 C CA B ALA B 1 34 ? -29.640 -9.502 30.755 0.44 20.00 34 ALA B CA 1
ATOM 4166 C C A ALA B 1 34 ? -28.492 -9.680 29.630 0.56 12.42 34 ALA B C 1
ATOM 4167 C C B ALA B 1 34 ? -28.483 -10.022 29.904 0.44 17.79 34 ALA B C 1
ATOM 4168 O O A ALA B 1 34 ? -28.691 -10.326 28.605 0.56 13.58 34 ALA B O 1
ATOM 4169 O O B ALA B 1 34 ? -28.690 -10.764 28.943 0.44 19.22 34 ALA B O 1
ATOM 4182 N N A SER B 1 35 ? -27.283 -9.511 30.132 0.56 10.68 35 SER B N 1
ATOM 4183 N N B SER B 1 35 ? -27.268 -9.630 30.261 0.44 15.23 35 SER B N 1
ATOM 4184 C CA A SER B 1 35 ? -26.142 -10.178 29.531 0.56 10.82 35 SER B CA 1
ATOM 4185 C CA B SER B 1 35 ? -26.073 -10.043 29.530 0.44 16.39 35 SER B CA 1
ATOM 4186 C C A SER B 1 35 ? -25.133 -10.623 30.568 0.56 10.89 35 SER B C 1
ATOM 4187 C C B SER B 1 35 ? -24.999 -10.507 30.500 0.44 14.73 35 SER B C 1
ATOM 4188 O O A SER B 1 35 ? -25.068 -10.077 31.668 0.56 11.44 35 SER B O 1
ATOM 4189 O O B SER B 1 35 ? -24.759 -9.858 31.506 0.44 11.53 35 SER B O 1
ATOM 4204 N N . VAL B 1 36 ? -24.347 -11.622 30.179 1.00 11.22 36 VAL B N 1
ATOM 4205 C CA . VAL B 1 36 ? -23.256 -12.127 30.978 1.00 10.35 36 VAL B CA 1
ATOM 4206 C C . VAL B 1 36 ? -22.045 -12.251 30.059 1.00 10.14 36 VAL B C 1
ATOM 4207 O O . VAL B 1 36 ? -22.131 -12.823 28.969 1.00 11.31 36 VAL B O 1
ATOM 4221 N N . GLN B 1 37 ? -20.926 -11.719 30.526 1.00 10.24 37 GLN B N 1
ATOM 4222 C CA . GLN B 1 37 ? -19.667 -11.759 29.797 1.00 10.53 37 GLN B CA 1
ATOM 4223 C C . GLN B 1 37 ? -18.622 -12.478 30.636 1.00 9.41 37 GLN B C 1
ATOM 4224 O O . GLN B 1 37 ? -18.510 -12.205 31.825 1.00 11.52 37 GLN B O 1
ATOM 4238 N N . TRP B 1 38 ? -17.856 -13.376 30.017 1.00 9.92 38 TRP B N 1
ATOM 4239 C CA . TRP B 1 38 ? -16.653 -13.931 30.640 1.00 10.06 38 TRP B CA 1
ATOM 4240 C C . TRP B 1 38 ? -15.482 -13.400 29.846 1.00 11.15 38 TRP B C 1
ATOM 4241 O O . TRP B 1 38 ? -15.446 -13.521 28.613 1.00 12.36 38 TRP B O 1
ATOM 4262 N N A ARG B 1 39 ? -14.515 -12.808 30.533 0.41 10.61 39 ARG B N 1
ATOM 4263 N N B ARG B 1 39 ? -14.536 -12.795 30.551 0.59 10.55 39 ARG B N 1
ATOM 4264 C CA A ARG B 1 39 ? -13.321 -12.337 29.855 0.41 13.83 39 ARG B CA 1
ATOM 4265 C CA B ARG B 1 39 ? -13.338 -12.275 29.923 0.59 13.68 39 ARG B CA 1
ATOM 4266 C C A ARG B 1 39 ? -12.067 -12.645 30.648 0.41 13.98 39 ARG B C 1
ATOM 4267 C C B ARG B 1 39 ? -12.122 -12.567 30.779 0.59 13.86 39 ARG B C 1
ATOM 4268 O O A ARG B 1 39 ? -12.135 -13.095 31.791 0.41 11.38 39 ARG B O 1
ATOM 4269 O O B ARG B 1 39 ? -12.217 -13.280 31.775 0.59 11.09 39 ARG B O 1
ATOM 4310 N N A GLY B 1 40 ? -10.926 -12.461 29.992 0.41 15.49 40 GLY B N 1
ATOM 4311 N N B GLY B 1 40 ? -10.977 -12.051 30.353 0.59 17.38 40 GLY B N 1
ATOM 4312 C CA A GLY B 1 40 ? -9.636 -12.563 30.637 0.41 15.88 40 GLY B CA 1
ATOM 4313 C CA B GLY B 1 40 ? -9.711 -12.327 31.000 0.59 17.03 40 GLY B CA 1
ATOM 4314 C C A GLY B 1 40 ? -9.239 -11.225 31.223 0.41 16.56 40 GLY B C 1
ATOM 4315 C C B GLY B 1 40 ? -8.649 -12.737 29.990 0.59 14.94 40 GLY B C 1
ATOM 4316 O O A GLY B 1 40 ? -10.088 -10.367 31.465 0.41 18.80 40 GLY B O 1
ATOM 4317 O O B GLY B 1 40 ? -7.481 -12.389 30.139 0.59 19.34 40 GLY B O 1
ATOM 4324 N N A LEU B 1 41 ? -7.945 -11.044 31.462 0.41 16.98 41 LEU B N 1
ATOM 4325 N N B LEU B 1 41 ? -9.051 -13.492 28.974 0.59 16.42 41 LEU B N 1
ATOM 4326 C CA A LEU B 1 41 ? -7.458 -9.827 32.096 0.41 22.04 41 LEU B CA 1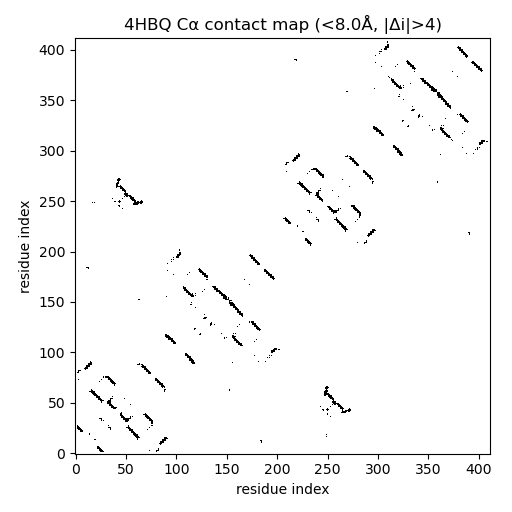
ATOM 4327 C CA B LEU B 1 41 ? -8.145 -13.903 27.894 0.59 15.93 41 LEU B CA 1
ATOM 4328 C C A LEU B 1 41 ? -7.803 -8.672 31.172 0.41 18.84 41 LEU B C 1
ATOM 4329 C C B LEU B 1 41 ? -8.454 -13.080 26.631 0.59 16.10 41 LEU B C 1
ATOM 4330 O O A LEU B 1 41 ? -8.054 -7.547 31.599 0.41 22.13 41 LEU B O 1
ATOM 4331 O O B LEU B 1 41 ? -8.385 -13.574 25.510 0.59 15.30 41 LEU B O 1
ATOM 4362 N N A ASP B 1 42 ? -7.860 -9.008 29.892 0.41 18.68 42 ASP B N 1
ATOM 4363 N N B ASP B 1 42 ? -8.774 -11.809 26.829 0.59 14.46 42 ASP B N 1
ATOM 4364 C CA A ASP B 1 42 ? -8.109 -8.073 28.819 0.41 22.02 42 ASP B CA 1
ATOM 4365 C CA B ASP B 1 42 ? -9.329 -10.976 25.763 0.59 15.58 42 ASP B CA 1
ATOM 4366 C C A ASP B 1 42 ? -9.117 -8.760 27.921 0.41 20.27 42 ASP B C 1
ATOM 4367 C C B ASP B 1 42 ? -8.361 -10.869 24.596 0.59 12.55 42 ASP B C 1
ATOM 4368 O O A ASP B 1 42 ? -9.654 -9.807 28.288 0.41 18.68 42 ASP B O 1
ATOM 4369 O O B ASP B 1 42 ? -8.772 -10.765 23.435 0.59 15.87 42 ASP B O 1
ATOM 4386 N N A THR B 1 43 ? -9.365 -8.203 26.741 0.41 16.91 43 THR B N 1
ATOM 4387 N N B THR B 1 43 ? -7.074 -10.850 24.916 0.59 13.53 43 THR B N 1
ATOM 4388 C CA A THR B 1 43 ? -10.162 -8.926 25.755 0.41 16.51 43 THR B CA 1
ATOM 4389 C CA B THR B 1 43 ? -6.047 -10.654 23.909 0.59 14.14 43 THR B CA 1
ATOM 4390 C C A THR B 1 43 ? -9.334 -9.190 24.490 0.41 14.87 43 THR B C 1
ATOM 4391 C C B THR B 1 43 ? -5.644 -11.924 23.188 0.59 14.88 43 THR B C 1
ATOM 4392 O O A THR B 1 43 ? -9.885 -9.424 23.425 0.41 13.41 43 THR B O 1
ATOM 4393 O O B THR B 1 43 ? -4.937 -11.845 22.194 0.59 16.64 43 THR B O 1
ATOM 4414 N N A SER B 1 44 ? -8.010 -9.192 24.644 0.41 15.21 44 SER B N 1
ATOM 4415 N N B SER B 1 44 ? -6.074 -13.083 23.681 0.59 14.64 44 SER B N 1
ATOM 4416 C CA A SER B 1 44 ? -7.075 -9.407 23.535 0.41 13.79 44 SER B CA 1
ATOM 4417 C CA B SER B 1 44 ? -5.780 -14.347 23.021 0.59 16.26 44 SER B CA 1
ATOM 4418 C C A SER B 1 44 ? -7.184 -10.782 22.876 0.41 14.67 44 SER B C 1
ATOM 4419 C C B SER B 1 44 ? -7.081 -14.996 22.581 0.59 14.97 44 SER B C 1
ATOM 4420 O O A SER B 1 44 ? -6.749 -10.965 21.734 0.41 14.28 44 SER B O 1
ATOM 4421 O O B SER B 1 44 ? -7.615 -14.664 21.527 0.59 19.67 44 SER B O 1
ATOM 4436 N N A LEU B 1 45 ? -7.730 -11.742 23.616 0.41 13.73 45 LEU B N 1
ATOM 4437 N N B LEU B 1 45 ? -7.589 -15.923 23.386 0.59 15.07 45 LEU B N 1
ATOM 4438 C CA A LEU B 1 45 ? -7.912 -13.106 23.141 0.41 15.04 45 LEU B CA 1
ATOM 4439 C CA B LEU B 1 45 ? -8.788 -16.662 23.029 0.59 16.71 45 LEU B CA 1
ATOM 4440 C C A LEU B 1 45 ? -9.353 -13.360 22.705 0.41 15.67 45 LEU B C 1
ATOM 4441 C C B LEU B 1 45 ? -9.951 -15.708 22.793 0.59 15.12 45 LEU B C 1
ATOM 4442 O O A LEU B 1 45 ? -9.641 -14.353 22.039 0.41 16.10 45 LEU B O 1
ATOM 4443 O O B LEU B 1 45 ? -10.723 -15.866 21.840 0.59 13.26 45 LEU B O 1
ATOM 4474 N N A GLY B 1 46 ? -10.258 -12.469 23.101 0.41 13.35 46 GLY B N 1
ATOM 4475 N N B GLY B 1 46 ? -10.079 -14.712 23.655 0.59 15.84 46 GLY B N 1
ATOM 4476 C CA A GLY B 1 46 ? -11.674 -12.645 22.841 0.41 14.39 46 GLY B CA 1
ATOM 4477 C CA B GLY B 1 46 ? -11.151 -13.747 23.542 0.59 13.69 46 GLY B CA 1
ATOM 4478 C C A GLY B 1 46 ? -12.500 -12.811 24.113 0.41 15.56 46 GLY B C 1
ATOM 4479 C C B GLY B 1 46 ? -12.086 -13.756 24.725 0.59 15.58 46 GLY B C 1
ATOM 4480 O O A GLY B 1 46 ? -12.334 -13.771 24.866 0.41 17.70 46 GLY B O 1
ATOM 4481 O O B GLY B 1 46 ? -12.087 -14.693 25.543 0.59 17.40 46 GLY B O 1
ATOM 4488 N N A ALA B 1 47 ? -13.399 -11.866 24.358 0.41 12.54 47 ALA B N 1
ATOM 4489 N N B ALA B 1 47 ? -12.864 -12.686 24.822 0.59 13.22 47 ALA B N 1
ATOM 4490 C CA A ALA B 1 47 ? -14.323 -11.937 25.482 0.41 13.84 47 ALA B CA 1
ATOM 4491 C CA B ALA B 1 47 ? -13.977 -12.621 25.741 0.59 12.02 47 ALA B CA 1
ATOM 4492 C C A ALA B 1 47 ? -15.587 -12.584 24.964 0.41 12.56 47 ALA B C 1
ATOM 4493 C C B ALA B 1 47 ? -15.243 -13.049 24.999 0.59 10.51 47 ALA B C 1
ATOM 4494 O O A ALA B 1 47 ? -15.961 -12.325 23.813 0.41 11.36 47 ALA B O 1
ATOM 4495 O O B ALA B 1 47 ? -15.292 -13.044 23.772 0.59 11.11 47 ALA B O 1
ATOM 4508 N N . VAL B 1 48 ? -16.259 -13.416 25.767 1.00 10.74 48 VAL B N 1
ATOM 4509 C CA . VAL B 1 48 ? -17.514 -13.958 25.278 1.00 10.76 48 VAL B CA 1
ATOM 4510 C C . VAL B 1 48 ? -18.651 -13.306 26.050 1.00 11.87 48 VAL B C 1
ATOM 4511 O O . VAL B 1 48 ? -18.667 -13.321 27.280 1.00 13.28 48 VAL B O 1
ATOM 4525 N N . GLN B 1 49 ? -19.607 -12.738 25.325 1.00 10.58 49 GLN B N 1
ATOM 4526 C CA . GLN B 1 49 ? -20.757 -12.078 25.941 1.00 11.42 49 GLN B CA 1
ATOM 4527 C C . GLN B 1 49 ? -22.026 -12.630 25.335 1.00 11.63 49 GLN B C 1
ATOM 4528 O O . GLN B 1 49 ? -22.149 -12.740 24.109 1.00 14.40 49 GLN B O 1
ATOM 4542 N N . SER B 1 50 ? -22.985 -12.951 26.186 1.00 11.80 50 SER B N 1
ATOM 4543 C CA . SER B 1 50 ? -24.187 -13.615 25.726 1.00 13.51 50 SER B CA 1
ATOM 4544 C C . SER B 1 50 ? -25.422 -13.006 26.347 1.00 12.16 50 SER B C 1
ATOM 4545 O O . SER B 1 50 ? -25.389 -12.511 27.480 1.00 11.92 50 SER B O 1
ATOM 4553 N N . ASP B 1 51 ? -26.522 -13.095 25.613 1.00 12.67 51 ASP B N 1
ATOM 4554 C CA . ASP B 1 51 ? -27.805 -12.645 26.105 1.00 13.39 51 ASP B CA 1
ATOM 4555 C C . ASP B 1 51 ? -28.403 -13.768 26.947 1.00 13.24 51 ASP B C 1
ATOM 4556 O O . ASP B 1 51 ? -29.007 -14.701 26.412 1.00 14.27 51 ASP B O 1
ATOM 4565 N N . THR B 1 52 ? -28.165 -13.699 28.251 1.00 13.81 52 THR B N 1
ATOM 4566 C CA . THR B 1 52 ? -28.402 -14.830 29.116 1.00 13.31 52 THR B CA 1
ATOM 4567 C C . THR B 1 52 ? -28.423 -14.445 30.573 1.00 13.24 52 THR B C 1
ATOM 4568 O O . THR B 1 52 ? -27.984 -13.340 30.948 1.00 14.62 52 THR B O 1
ATOM 4579 N N . GLY B 1 53 ? -28.908 -15.372 31.396 1.00 13.92 53 GLY B N 1
ATOM 4580 C CA . GLY B 1 53 ? -28.673 -15.305 32.824 1.00 15.00 53 GLY B CA 1
ATOM 4581 C C . GLY B 1 53 ? -27.709 -16.332 33.394 1.00 13.16 53 GLY B C 1
ATOM 4582 O O . GLY B 1 53 ? -27.494 -16.374 34.604 1.00 15.41 53 GLY B O 1
ATOM 4586 N N . ARG B 1 54 ? -27.132 -17.165 32.546 1.00 12.60 54 ARG B N 1
ATOM 4587 C CA . ARG B 1 54 ? -26.203 -18.191 33.009 1.00 12.71 54 ARG B CA 1
ATOM 4588 C C . ARG B 1 54 ? -25.136 -18.492 31.958 1.00 10.59 54 ARG B C 1
ATOM 4589 O O . ARG B 1 54 ? -25.452 -18.921 30.845 1.00 12.92 54 ARG B O 1
ATOM 4610 N N . SER B 1 55 ? -23.871 -18.289 32.328 1.00 10.19 55 SER B N 1
ATOM 4611 C CA . SER B 1 55 ? -22.774 -18.563 31.419 1.00 9.45 55 SER B CA 1
ATOM 4612 C C . SER B 1 55 ? -21.708 -19.323 32.174 1.00 9.16 55 SER B C 1
ATOM 4613 O O . SER B 1 55 ? -21.273 -18.899 33.243 1.00 10.74 55 SER B O 1
ATOM 4621 N N . VAL B 1 56 ? -21.277 -20.432 31.589 1.00 10.67 56 VAL B N 1
ATOM 4622 C CA . VAL B 1 56 ? -20.338 -21.336 32.219 1.00 10.39 56 VAL B CA 1
ATOM 4623 C C . VAL B 1 56 ? -19.002 -21.338 31.488 1.00 10.41 56 VAL B C 1
ATOM 4624 O O . VAL B 1 56 ? -18.949 -21.559 30.281 1.00 11.29 56 VAL B O 1
ATOM 4637 N N . LEU B 1 57 ? -17.929 -21.104 32.238 1.00 12.24 57 LEU B N 1
ATOM 4638 C CA . LEU B 1 57 ? -16.568 -21.139 31.725 1.00 13.71 57 LEU B CA 1
ATOM 4639 C C . LEU B 1 57 ? -15.989 -22.491 32.123 1.00 15.50 57 LEU B C 1
ATOM 4640 O O . LEU B 1 57 ? -15.940 -22.814 33.296 1.00 16.60 57 LEU B O 1
ATOM 4656 N N A THR B 1 58 ? -15.514 -23.254 31.141 0.38 18.77 58 THR B N 1
ATOM 4657 N N B THR B 1 58 ? -15.647 -23.322 31.144 0.62 15.76 58 THR B N 1
ATOM 4658 C CA A THR B 1 58 ? -14.902 -24.550 31.424 0.38 21.71 58 THR B CA 1
ATOM 4659 C CA B THR B 1 58 ? -15.102 -24.639 31.470 0.62 18.89 58 THR B CA 1
ATOM 4660 C C A THR B 1 58 ? -13.543 -24.698 30.750 0.38 25.08 58 THR B C 1
ATOM 4661 C C B THR B 1 58 ? -13.731 -24.795 30.901 0.62 22.29 58 THR B C 1
ATOM 4662 O O A THR B 1 58 ? -13.435 -24.663 29.529 0.38 20.80 58 THR B O 1
ATOM 4663 O O B THR B 1 58 ? -13.487 -24.499 29.737 0.62 25.32 58 THR B O 1
ATOM 4684 N N A VAL B 1 59 ? -12.506 -24.880 31.558 0.38 29.56 59 VAL B N 1
ATOM 4685 N N B VAL B 1 59 ? -12.840 -25.284 31.745 0.62 23.27 59 VAL B N 1
ATOM 4686 C CA A VAL B 1 59 ? -11.168 -25.184 31.051 0.38 26.97 59 VAL B CA 1
ATOM 4687 C CA B VAL B 1 59 ? -11.517 -25.694 31.322 0.62 28.98 59 VAL B CA 1
ATOM 4688 C C A VAL B 1 59 ? -10.923 -26.697 31.197 0.38 22.80 59 VAL B C 1
ATOM 4689 C C B VAL B 1 59 ? -11.443 -27.216 31.376 0.62 23.46 59 VAL B C 1
ATOM 4690 O O A VAL B 1 59 ? -10.955 -27.208 32.303 0.38 22.89 59 VAL B O 1
ATOM 4691 O O B VAL B 1 59 ? -11.827 -27.836 32.351 0.62 19.82 59 VAL B O 1
ATOM 4716 N N A ARG B 1 60 ? -10.694 -27.419 30.090 0.38 26.50 60 ARG B N 1
ATOM 4717 N N B ARG B 1 60 ? -10.986 -27.832 30.293 0.62 31.08 60 ARG B N 1
ATOM 4718 C CA A ARG B 1 60 ? -10.483 -28.879 30.145 0.38 30.73 60 ARG B CA 1
ATOM 4719 C CA B ARG B 1 60 ? -10.618 -29.237 30.353 0.62 29.18 60 ARG B CA 1
ATOM 4720 C C A ARG B 1 60 ? -9.029 -29.173 29.783 0.38 27.36 60 ARG B C 1
ATOM 4721 C C B ARG B 1 60 ? -9.225 -29.348 29.757 0.62 29.35 60 ARG B C 1
ATOM 4722 O O A ARG B 1 60 ? -8.425 -28.379 29.064 0.38 30.41 60 ARG B O 1
ATOM 4723 O O B ARG B 1 60 ? -8.844 -28.575 28.913 0.62 25.06 60 ARG B O 1
ATOM 4764 N N . ASN B 1 61 ? -8.444 -30.268 30.283 1.00 26.32 61 ASN B N 1
ATOM 4765 C CA A ASN B 1 61 ? -7.045 -30.523 29.919 0.48 23.46 61 ASN B CA 1
ATOM 4766 C CA B ASN B 1 61 ? -7.067 -30.481 29.857 0.52 25.71 61 ASN B CA 1
ATOM 4767 C C . ASN B 1 61 ? -6.237 -29.220 30.067 1.00 24.66 61 ASN B C 1
ATOM 4768 O O . ASN B 1 61 ? -5.537 -28.780 29.165 1.00 22.22 61 ASN B O 1
ATOM 4787 N N . ALA B 1 62 ? -6.327 -28.619 31.259 1.00 19.77 62 ALA B N 1
ATOM 4788 C CA . ALA B 1 62 ? -5.748 -27.298 31.485 1.00 19.52 62 ALA B CA 1
ATOM 4789 C C . ALA B 1 62 ? -4.283 -27.168 31.067 1.00 19.72 62 ALA B C 1
ATOM 4790 O O . ALA B 1 62 ? -3.460 -27.981 31.461 1.00 19.07 62 ALA B O 1
ATOM 4797 N N . SER B 1 63 ? -3.962 -26.126 30.287 1.00 22.60 63 SER B N 1
ATOM 4798 C CA . SER B 1 63 ? -2.570 -25.748 30.029 1.00 22.71 63 SER B CA 1
ATOM 4799 C C . SER B 1 63 ? -2.110 -24.635 30.962 1.00 21.85 63 SER B C 1
ATOM 4800 O O . SER B 1 63 ? -2.936 -23.980 31.619 1.00 17.88 63 SER B O 1
ATOM 4808 N N . LEU B 1 64 ? -0.801 -24.422 31.031 1.00 21.24 64 LEU B N 1
ATOM 4809 C CA . LEU B 1 64 ? -0.288 -23.347 31.871 1.00 21.81 64 LEU B CA 1
ATOM 4810 C C . LEU B 1 64 ? -0.803 -22.006 31.381 1.00 20.63 64 LEU B C 1
ATOM 4811 O O . LEU B 1 64 ? -0.953 -21.072 32.170 1.00 22.30 64 LEU B O 1
ATOM 4827 N N . SER B 1 65 ? -1.087 -21.907 30.083 1.00 19.56 65 SER B N 1
ATOM 4828 C CA . SER B 1 65 ? -1.614 -20.672 29.509 1.00 21.15 65 SER B CA 1
ATOM 4829 C C . SER B 1 65 ? -3.001 -20.314 30.000 1.00 20.12 65 SER B C 1
ATOM 4830 O O . SER B 1 65 ? -3.476 -19.192 29.771 1.00 21.17 65 SER B O 1
ATOM 4838 N N . ALA B 1 66 ? -3.658 -21.253 30.674 1.00 18.13 66 ALA B N 1
ATOM 4839 C CA . ALA B 1 66 ? -4.977 -20.990 31.234 1.00 18.33 66 ALA B CA 1
ATOM 4840 C C . ALA B 1 66 ? -4.882 -20.125 32.481 1.00 18.22 66 ALA B C 1
ATOM 4841 O O . ALA B 1 66 ? -5.879 -19.534 32.899 1.00 20.26 66 ALA B O 1
ATOM 4848 N N . ALA B 1 67 ? -3.690 -20.043 33.067 1.00 16.86 67 ALA B N 1
ATOM 4849 C CA . ALA B 1 67 ? -3.535 -19.326 34.319 1.00 17.66 67 ALA B CA 1
ATOM 4850 C C . ALA B 1 67 ? -3.776 -17.846 34.115 1.00 17.37 67 ALA B C 1
ATOM 4851 O O . ALA B 1 67 ? -3.362 -17.260 33.114 1.00 22.05 67 ALA B O 1
ATOM 4858 N N . GLY B 1 68 ? -4.417 -17.238 35.099 1.00 14.47 68 GLY B N 1
ATOM 4859 C CA . GLY B 1 68 ? -4.596 -15.807 35.108 1.00 14.43 68 GLY B CA 1
ATOM 4860 C C . GLY B 1 68 ? -5.987 -15.389 35.545 1.00 11.05 68 GLY B C 1
ATOM 4861 O O . GLY B 1 68 ? -6.826 -16.198 35.981 1.00 12.46 68 GLY B O 1
ATOM 4865 N N . THR B 1 69 ? -6.222 -14.098 35.451 1.00 11.55 69 THR B N 1
ATOM 4866 C CA . THR B 1 69 ? -7.443 -13.493 35.927 1.00 13.11 69 THR B CA 1
ATOM 4867 C C . THR B 1 69 ? -8.548 -13.733 34.946 1.00 13.27 69 THR B C 1
ATOM 4868 O O . THR B 1 69 ? -8.349 -13.612 33.740 1.00 21.64 69 THR B O 1
ATOM 4879 N N A ARG B 1 70 ? -9.722 -14.055 35.477 0.26 10.29 70 ARG B N 1
ATOM 4880 N N B ARG B 1 70 ? -9.708 -14.108 35.465 0.74 10.34 70 ARG B N 1
ATOM 4881 C CA A ARG B 1 70 ? -10.947 -14.135 34.700 0.26 10.91 70 ARG B CA 1
ATOM 4882 C CA B ARG B 1 70 ? -10.948 -14.120 34.710 0.74 10.64 70 ARG B CA 1
ATOM 4883 C C A ARG B 1 70 ? -12.013 -13.288 35.387 0.26 9.20 70 ARG B C 1
ATOM 4884 C C B ARG B 1 70 ? -11.889 -13.133 35.387 0.74 10.27 70 ARG B C 1
ATOM 4885 O O A ARG B 1 70 ? -12.153 -13.317 36.613 0.26 10.25 70 ARG B O 1
ATOM 4886 O O B ARG B 1 70 ? -11.823 -12.923 36.603 0.74 10.72 70 ARG B O 1
ATOM 4927 N N . VAL B 1 71 ? -12.762 -12.533 34.592 1.00 9.41 71 VAL B N 1
ATOM 4928 C CA . VAL B 1 71 ? -13.792 -11.658 35.113 1.00 8.79 71 VAL B CA 1
ATOM 4929 C C . VAL B 1 71 ? -15.118 -12.038 34.488 1.00 8.28 71 VAL B C 1
ATOM 4930 O O . VAL B 1 71 ? -15.230 -12.141 33.260 1.00 9.93 71 VAL B O 1
ATOM 4944 N N . CYS B 1 72 ? -16.128 -12.228 35.328 1.00 9.34 72 CYS B N 1
ATOM 4945 C CA . CYS B 1 72 ? -17.488 -12.304 34.832 1.00 10.83 72 CYS B CA 1
ATOM 4946 C C . CYS B 1 72 ? -18.165 -10.968 35.064 1.00 8.91 72 CYS B C 1
ATOM 4947 O O . CYS B 1 72 ? -18.101 -10.411 36.158 1.00 10.24 72 CYS B O 1
ATOM 4954 N N . VAL B 1 73 ? -18.808 -10.449 34.034 1.00 9.95 73 VAL B N 1
ATOM 4955 C CA . VAL B 1 73 ? -19.537 -9.182 34.134 1.00 10.56 73 VAL B CA 1
ATOM 4956 C C . VAL B 1 73 ? -20.979 -9.412 33.759 1.00 10.04 73 VAL B C 1
ATOM 4957 O O . VAL B 1 73 ? -21.268 -9.950 32.692 1.00 11.76 73 VAL B O 1
ATOM 4970 N N . GLY B 1 74 ? -21.890 -8.996 34.630 1.00 10.68 74 GLY B N 1
ATOM 4971 C CA . GLY B 1 74 ? -23.303 -9.087 34.333 1.00 10.78 74 GLY B CA 1
ATOM 4972 C C . GLY B 1 74 ? -23.872 -7.704 34.127 1.00 12.16 74 GLY B C 1
ATOM 4973 O O . GLY B 1 74 ? -23.502 -6.763 34.838 1.00 14.06 74 GLY B O 1
ATOM 4977 N N . SER B 1 75 ? -24.800 -7.583 33.197 1.00 11.39 75 SER B N 1
ATOM 4978 C CA . SER B 1 75 ? -25.440 -6.312 32.928 1.00 12.64 75 SER B CA 1
ATOM 4979 C C . SER B 1 75 ? -26.939 -6.501 32.996 1.00 14.32 75 SER B C 1
ATOM 4980 O O . SER B 1 75 ? -27.483 -7.381 32.356 1.00 16.59 75 SER B O 1
ATOM 4988 N N . CYS B 1 76 ? -27.606 -5.666 33.778 1.00 15.02 76 CYS B N 1
ATOM 4989 C CA . CYS B 1 76 ? -29.046 -5.767 33.968 1.00 18.04 76 CYS B CA 1
ATOM 4990 C C . CYS B 1 76 ? -29.618 -4.345 33.996 1.00 17.13 76 CYS B C 1
ATOM 4991 O O . CYS B 1 76 ? -29.295 -3.562 34.891 1.00 17.15 76 CYS B O 1
ATOM 4998 N N . GLY B 1 77 ? -30.398 -3.983 32.977 1.00 17.58 77 GLY B N 1
ATOM 4999 C CA . GLY B 1 77 ? -30.936 -2.635 32.900 1.00 21.71 77 GLY B CA 1
ATOM 5000 C C . GLY B 1 77 ? -29.860 -1.558 32.916 1.00 22.84 77 GLY B C 1
ATOM 5001 O O . GLY B 1 77 ? -30.080 -0.450 33.419 1.00 27.91 77 GLY B O 1
ATOM 5005 N N . GLY B 1 78 ? -28.685 -1.873 32.381 1.00 19.96 78 GLY B N 1
ATOM 5006 C CA . GLY B 1 78 ? -27.597 -0.905 32.304 1.00 20.28 78 GLY B CA 1
ATOM 5007 C C . GLY B 1 78 ? -26.701 -0.872 33.537 1.00 18.42 78 GLY B C 1
ATOM 5008 O O . GLY B 1 78 ? -25.645 -0.246 33.534 1.00 20.29 78 GLY B O 1
ATOM 5012 N N . ARG B 1 79 ? -27.132 -1.524 34.606 1.00 15.43 79 ARG B N 1
ATOM 5013 C CA A ARG B 1 79 ? -26.306 -1.655 35.803 0.55 13.73 79 ARG B CA 1
ATOM 5014 C CA B ARG B 1 79 ? -26.312 -1.636 35.800 0.45 14.58 79 ARG B CA 1
ATOM 5015 C C . ARG B 1 79 ? -25.397 -2.845 35.645 1.00 13.51 79 ARG B C 1
ATOM 5016 O O . ARG B 1 79 ? -25.839 -3.919 35.216 1.00 16.19 79 ARG B O 1
ATOM 5057 N N . THR B 1 80 ? -24.133 -2.667 35.978 1.00 12.43 80 THR B N 1
ATOM 5058 C CA . THR B 1 80 ? -23.203 -3.764 35.849 1.00 13.27 80 THR B CA 1
ATOM 5059 C C . THR B 1 80 ? -22.612 -4.241 37.183 1.00 11.17 80 THR B C 1
ATOM 5060 O O . THR B 1 80 ? -22.362 -3.465 38.111 1.00 12.12 80 THR B O 1
ATOM 5071 N N . PHE B 1 81 ? -22.389 -5.545 37.219 1.00 11.87 81 PHE B N 1
ATOM 5072 C CA . PHE B 1 81 ? -21.887 -6.281 38.356 1.00 11.15 81 PHE B CA 1
ATOM 5073 C C . PHE B 1 81 ? -20.710 -7.105 37.879 1.00 10.91 81 PHE B C 1
ATOM 5074 O O . PHE B 1 81 ? -20.654 -7.476 36.713 1.00 12.14 81 PHE B O 1
ATOM 5091 N N . GLN B 1 82 ? -19.781 -7.418 38.770 1.00 10.16 82 GLN B N 1
ATOM 5092 C CA . GLN B 1 82 ? -18.626 -8.179 38.352 1.00 8.93 82 GLN B CA 1
ATOM 5093 C C . GLN B 1 82 ? -18.167 -9.167 39.417 1.00 8.94 82 GLN B C 1
ATOM 5094 O O . GLN B 1 82 ? -18.451 -9.021 40.611 1.00 14.12 82 GLN B O 1
ATOM 5108 N N . HIS B 1 83 ? -17.400 -10.144 38.959 1.00 9.02 83 HIS B N 1
ATOM 5109 C CA . HIS B 1 83 ? -16.697 -11.063 39.840 1.00 9.60 83 HIS B CA 1
ATOM 5110 C C . HIS B 1 83 ? -15.358 -11.382 39.195 1.00 9.24 83 HIS B C 1
ATOM 5111 O O . HIS B 1 83 ? -15.333 -11.838 38.062 1.00 10.87 83 HIS B O 1
ATOM 5124 N N . THR B 1 84 ? -14.264 -11.153 39.926 1.00 9.60 84 THR B N 1
ATOM 5125 C CA . THR B 1 84 ? -12.931 -11.447 39.443 1.00 8.74 84 THR B CA 1
ATOM 5126 C C . THR B 1 84 ? -12.388 -12.669 40.162 1.00 8.53 84 THR B C 1
ATOM 5127 O O . THR B 1 84 ? -12.401 -12.750 41.389 1.00 12.28 84 THR B O 1
ATOM 5138 N N . VAL B 1 85 ? -11.876 -13.626 39.400 1.00 9.79 85 VAL B N 1
ATOM 5139 C CA . VAL B 1 85 ? -11.311 -14.829 39.981 1.00 9.84 85 VAL B CA 1
ATOM 5140 C C . VAL B 1 85 ? -9.982 -15.122 39.304 1.00 11.55 85 VAL B C 1
ATOM 5141 O O . VAL B 1 85 ? -9.848 -15.030 38.086 1.00 13.83 85 VAL B O 1
ATOM 5154 N N . GLN B 1 86 ? -9.008 -15.483 40.112 1.00 11.26 86 GLN B N 1
ATOM 5155 C CA . GLN B 1 86 ? -7.699 -15.869 39.617 1.00 12.12 86 GLN B CA 1
ATOM 5156 C C . GLN B 1 86 ? -7.645 -17.379 39.464 1.00 11.32 86 GLN B C 1
ATOM 5157 O O . GLN B 1 86 ? -7.873 -18.107 40.439 1.00 12.87 86 GLN B O 1
ATOM 5171 N N A LEU B 1 87 ? -7.385 -17.857 38.254 0.64 11.00 87 LEU B N 1
ATOM 5172 N N B LEU B 1 87 ? -7.367 -17.846 38.248 0.36 11.47 87 LEU B N 1
ATOM 5173 C CA A LEU B 1 87 ? -7.205 -19.287 38.032 0.64 12.06 87 LEU B CA 1
ATOM 5174 C CA B LEU B 1 87 ? -7.100 -19.262 38.010 0.36 12.83 87 LEU B CA 1
ATOM 5175 C C A LEU B 1 87 ? -5.716 -19.610 38.081 0.64 12.26 87 LEU B C 1
ATOM 5176 C C B LEU B 1 87 ? -5.608 -19.516 38.165 0.36 12.26 87 LEU B C 1
ATOM 5177 O O A LEU B 1 87 ? -4.949 -19.123 37.244 0.64 13.09 87 LEU B O 1
ATOM 5178 O O B LEU B 1 87 ? -4.781 -18.763 37.646 0.36 13.49 87 LEU B O 1
ATOM 5209 N N A LEU B 1 88 ? -5.311 -20.398 39.082 0.64 12.87 88 LEU B N 1
ATOM 5210 N N B LEU B 1 88 ? -5.276 -20.580 38.887 0.36 11.57 88 LEU B N 1
ATOM 5211 C CA A LEU B 1 88 ? -3.946 -20.882 39.187 0.64 14.19 88 LEU B CA 1
ATOM 5212 C CA B LEU B 1 88 ? -3.903 -20.891 39.232 0.36 13.03 88 LEU B CA 1
ATOM 5213 C C A LEU B 1 88 ? -3.880 -22.257 38.522 0.64 12.92 88 LEU B C 1
ATOM 5214 C C B LEU B 1 88 ? -3.619 -22.316 38.781 0.36 11.74 88 LEU B C 1
ATOM 5215 O O A LEU B 1 88 ? -4.731 -23.116 38.755 0.64 12.95 88 LEU B O 1
ATOM 5216 O O B LEU B 1 88 ? -4.075 -23.265 39.412 0.36 12.87 88 LEU B O 1
ATOM 5247 N N . VAL B 1 89 ? -2.869 -22.463 37.692 1.00 13.28 89 VAL B N 1
ATOM 5248 C CA . VAL B 1 89 ? -2.630 -23.772 37.125 1.00 12.99 89 VAL B CA 1
ATOM 5249 C C . VAL B 1 89 ? -1.297 -24.263 37.643 1.00 14.15 89 VAL B C 1
ATOM 5250 O O . VAL B 1 89 ? -0.276 -23.598 37.478 1.00 18.52 89 VAL B O 1
ATOM 5264 N N . TYR B 1 90 ? -1.314 -25.415 38.298 1.00 11.36 90 TYR B N 1
ATOM 5265 C CA . TYR B 1 90 ? -0.126 -25.909 38.959 1.00 12.13 90 TYR B CA 1
ATOM 5266 C C . TYR B 1 90 ? 0.273 -27.286 38.443 1.00 10.29 90 TYR B C 1
ATOM 5267 O O . TYR B 1 90 ? -0.580 -28.061 37.961 1.00 12.27 90 TYR B O 1
ATOM 5285 N N . ALA B 1 91 ? 1.555 -27.588 38.556 1.00 11.99 91 ALA B N 1
ATOM 5286 C CA . ALA B 1 91 ? 2.066 -28.908 38.257 1.00 12.06 91 ALA B CA 1
ATOM 5287 C C . ALA B 1 91 ? 2.742 -29.387 39.528 1.00 11.44 91 ALA B C 1
ATOM 5288 O O . ALA B 1 91 ? 3.781 -28.856 39.925 1.00 12.27 91 ALA B O 1
ATOM 5295 N N . PHE B 1 92 ? 2.129 -30.341 40.221 1.00 11.32 92 PHE B N 1
ATOM 5296 C CA . PHE B 1 92 ? 2.766 -30.908 41.382 1.00 12.33 92 PHE B CA 1
ATOM 5297 C C . PHE B 1 92 ? 3.908 -31.813 40.872 1.00 12.52 92 PHE B C 1
ATOM 5298 O O . PHE B 1 92 ? 3.755 -32.484 39.851 1.00 13.34 92 PHE B O 1
ATOM 5315 N N . PRO B 1 93 ? 5.067 -31.814 41.544 1.00 12.24 93 PRO B N 1
ATOM 5316 C CA . PRO B 1 93 ? 6.196 -32.564 40.964 1.00 11.67 93 PRO B CA 1
ATOM 5317 C C . PRO B 1 93 ? 5.871 -34.009 40.766 1.00 13.23 93 PRO B C 1
ATOM 5318 O O . PRO B 1 93 ? 5.215 -34.596 41.603 1.00 15.69 93 PRO B O 1
ATOM 5329 N N . ASN B 1 94 ? 6.346 -34.594 39.676 1.00 13.49 94 ASN B N 1
ATOM 5330 C CA . ASN B 1 94 ? 6.019 -35.980 39.410 1.00 14.44 94 ASN B CA 1
ATOM 5331 C C . ASN B 1 94 ? 7.090 -36.947 39.864 1.00 12.93 94 ASN B C 1
ATOM 5332 O O . ASN B 1 94 ? 6.944 -38.166 39.727 1.00 15.85 94 ASN B O 1
ATOM 5343 N N . GLN B 1 95 ? 8.151 -36.393 40.431 1.00 12.32 95 GLN B N 1
ATOM 5344 C CA . GLN B 1 95 ? 9.247 -37.171 40.954 1.00 12.51 95 GLN B CA 1
ATOM 5345 C C . GLN B 1 95 ? 10.028 -36.319 41.947 1.00 12.71 95 GLN B C 1
ATOM 5346 O O . GLN B 1 95 ? 10.144 -35.122 41.766 1.00 12.86 95 GLN B O 1
ATOM 5360 N N A LEU B 1 96 ? 10.503 -36.969 43.004 0.55 14.68 96 LEU B N 1
ATOM 5361 N N B LEU B 1 96 ? 10.598 -36.957 42.963 0.45 11.74 96 LEU B N 1
ATOM 5362 C CA A LEU B 1 96 ? 11.381 -36.373 43.998 0.55 14.93 96 LEU B CA 1
ATOM 5363 C CA B LEU B 1 96 ? 11.631 -36.341 43.785 0.45 12.17 96 LEU B CA 1
ATOM 5364 C C A LEU B 1 96 ? 12.633 -37.231 44.105 0.55 13.62 96 LEU B C 1
ATOM 5365 C C B LEU B 1 96 ? 12.923 -37.137 43.623 0.45 12.12 96 LEU B C 1
ATOM 5366 O O A LEU B 1 96 ? 12.546 -38.418 44.420 0.55 16.12 96 LEU B O 1
ATOM 5367 O O B LEU B 1 96 ? 12.886 -38.358 43.445 0.45 12.49 96 LEU B O 1
ATOM 5398 N N A THR B 1 97 ? 13.787 -36.639 43.822 0.55 13.15 97 THR B N 1
ATOM 5399 N N B THR B 1 97 ? 14.053 -36.439 43.687 0.45 13.17 97 THR B N 1
ATOM 5400 C CA A THR B 1 97 ? 15.047 -37.368 43.915 0.55 15.67 97 THR B CA 1
ATOM 5401 C CA B THR B 1 97 ? 15.369 -37.077 43.705 0.45 16.03 97 THR B CA 1
ATOM 5402 C C A THR B 1 97 ? 15.852 -36.817 45.068 0.55 13.97 97 THR B C 1
ATOM 5403 C C B THR B 1 97 ? 16.112 -36.619 44.947 0.45 16.68 97 THR B C 1
ATOM 5404 O O A THR B 1 97 ? 15.796 -35.631 45.374 0.55 14.30 97 THR B O 1
ATOM 5405 O O B THR B 1 97 ? 16.271 -35.420 45.165 0.45 16.21 97 THR B O 1
ATOM 5426 N N A VAL B 1 98 ? 16.610 -37.689 45.711 0.55 14.00 98 VAL B N 1
ATOM 5427 N N B VAL B 1 98 ? 16.570 -37.574 45.751 0.45 16.93 98 VAL B N 1
ATOM 5428 C CA A VAL B 1 98 ? 17.387 -37.298 46.862 0.55 12.30 98 VAL B CA 1
ATOM 5429 C CA B VAL B 1 98 ? 17.350 -37.265 46.943 0.45 15.11 98 VAL B CA 1
ATOM 5430 C C A VAL B 1 98 ? 18.843 -37.629 46.617 0.55 14.07 98 VAL B C 1
ATOM 5431 C C B VAL B 1 98 ? 18.814 -37.684 46.773 0.45 16.12 98 VAL B C 1
ATOM 5432 O O A VAL B 1 98 ? 19.163 -38.624 45.969 0.55 15.45 98 VAL B O 1
ATOM 5433 O O B VAL B 1 98 ? 19.107 -38.793 46.323 0.45 16.15 98 VAL B O 1
ATOM 5458 N N . SER B 1 99 ? 19.722 -36.773 47.120 1.00 15.21 99 SER B N 1
ATOM 5459 C CA . SER B 1 99 ? 21.165 -36.997 47.010 1.00 17.71 99 SER B CA 1
ATOM 5460 C C . SER B 1 99 ? 21.850 -36.584 48.314 1.00 18.29 99 SER B C 1
ATOM 5461 O O . SER B 1 99 ? 21.695 -35.452 48.746 1.00 19.72 99 SER B O 1
ATOM 5470 N N . PRO B 1 100 ? 22.572 -37.504 48.974 1.00 18.55 100 PRO B N 1
ATOM 5471 C CA . PRO B 1 100 ? 22.728 -38.903 48.576 1.00 16.55 100 PRO B CA 1
ATOM 5472 C C . PRO B 1 100 ? 21.423 -39.682 48.751 1.00 17.19 100 PRO B C 1
ATOM 5473 O O . PRO B 1 100 ? 20.547 -39.257 49.501 1.00 20.07 100 PRO B O 1
ATOM 5484 N N . ALA B 1 101 ? 21.302 -40.811 48.059 1.00 19.02 101 ALA B N 1
ATOM 5485 C CA . ALA B 1 101 ? 20.075 -41.586 48.110 1.00 22.50 101 ALA B CA 1
ATOM 5486 C C . ALA B 1 101 ? 19.903 -42.266 49.461 1.00 21.03 101 ALA B C 1
ATOM 5487 O O . ALA B 1 101 ? 18.777 -42.589 49.861 1.00 23.50 101 ALA B O 1
ATOM 5494 N N . ALA B 1 102 ? 21.029 -42.466 50.152 1.00 21.27 102 ALA B N 1
ATOM 5495 C CA . ALA B 1 102 ? 21.054 -43.011 51.510 1.00 21.23 102 ALA B CA 1
ATOM 5496 C C . ALA B 1 102 ? 22.127 -42.293 52.323 1.00 20.95 102 ALA B C 1
ATOM 5497 O O . ALA B 1 102 ? 23.154 -41.874 51.772 1.00 23.95 102 ALA B O 1
ATOM 5504 N N . LEU B 1 103 ? 21.899 -42.151 53.629 1.00 19.02 103 LEU B N 1
ATOM 5505 C CA . LEU B 1 103 ? 22.827 -41.436 54.502 1.00 20.49 103 LEU B CA 1
ATOM 5506 C C . LEU B 1 103 ? 23.564 -42.393 55.423 1.00 19.83 103 LEU B C 1
ATOM 5507 O O . LEU B 1 103 ? 23.005 -43.382 55.866 1.00 19.29 103 LEU B O 1
ATOM 5523 N N . VAL B 1 104 ? 24.807 -42.045 55.740 1.00 25.96 104 VAL B N 1
ATOM 5524 C CA . VAL B 1 104 ? 25.580 -42.710 56.778 1.00 24.53 104 VAL B CA 1
ATOM 5525 C C . VAL B 1 104 ? 25.785 -41.689 57.875 1.00 21.41 104 VAL B C 1
ATOM 5526 O O . VAL B 1 104 ? 25.995 -40.524 57.585 1.00 22.38 104 VAL B O 1
ATOM 5539 N N . PRO B 1 105 ? 25.690 -42.100 59.141 1.00 22.54 105 PRO B N 1
ATOM 5540 C CA . PRO B 1 105 ? 25.970 -41.142 60.217 1.00 27.67 105 PRO B CA 1
ATOM 5541 C C . PRO B 1 105 ? 27.224 -40.333 59.927 1.00 26.45 105 PRO B C 1
ATOM 5542 O O . PRO B 1 105 ? 28.242 -40.882 59.493 1.00 29.15 105 PRO B O 1
ATOM 5553 N N . GLY B 1 106 ? 27.133 -39.027 60.116 1.00 22.03 106 GLY B N 1
ATOM 5554 C CA . GLY B 1 106 ? 28.249 -38.148 59.843 1.00 20.59 106 GLY B CA 1
ATOM 5555 C C . GLY B 1 106 ? 28.109 -37.415 58.534 1.00 19.01 106 GLY B C 1
ATOM 5556 O O . GLY B 1 106 ? 28.710 -36.368 58.364 1.00 17.90 106 GLY B O 1
ATOM 5560 N N . ASP B 1 107 ? 27.314 -37.953 57.613 1.00 15.94 107 ASP B N 1
ATOM 5561 C CA . ASP B 1 107 ? 27.087 -37.289 56.337 1.00 17.95 107 ASP B CA 1
ATOM 5562 C C . ASP B 1 107 ? 26.384 -35.986 56.636 1.00 17.42 107 ASP B C 1
ATOM 5563 O O . ASP B 1 107 ? 25.361 -35.999 57.328 1.00 20.15 107 ASP B O 1
ATOM 5572 N N . PRO B 1 108 ? 26.914 -34.865 56.119 1.00 15.73 108 PRO B N 1
ATOM 5573 C CA . PRO B 1 108 ? 26.490 -33.589 56.681 1.00 16.79 108 PRO B CA 1
ATOM 5574 C C . PRO B 1 108 ? 25.354 -32.893 55.960 1.00 14.03 108 PRO B C 1
ATOM 5575 O O . PRO B 1 108 ? 24.813 -31.927 56.491 1.00 14.42 108 PRO B O 1
ATOM 5586 N N A GLU B 1 109 ? 24.965 -33.403 54.797 0.59 11.92 109 GLU B N 1
ATOM 5587 N N B GLU B 1 109 ? 25.028 -33.353 54.760 0.41 16.07 109 GLU B N 1
ATOM 5588 C CA A GLU B 1 109 ? 23.933 -32.759 53.982 0.59 12.40 109 GLU B CA 1
ATOM 5589 C CA B GLU B 1 109 ? 24.118 -32.619 53.896 0.41 16.21 109 GLU B CA 1
ATOM 5590 C C A GLU B 1 109 ? 22.990 -33.737 53.299 0.59 13.09 109 GLU B C 1
ATOM 5591 C C B GLU B 1 109 ? 23.305 -33.566 53.037 0.41 16.23 109 GLU B C 1
ATOM 5592 O O A GLU B 1 109 ? 23.330 -34.893 53.053 0.59 13.31 109 GLU B O 1
ATOM 5593 O O B GLU B 1 109 ? 23.809 -34.585 52.562 0.41 15.14 109 GLU B O 1
ATOM 5616 N N A VAL B 1 110 ? 21.792 -33.242 53.006 0.59 11.43 110 VAL B N 1
ATOM 5617 N N B VAL B 1 110 ? 22.037 -33.231 52.848 0.41 14.77 110 VAL B N 1
ATOM 5618 C CA A VAL B 1 110 ? 20.850 -33.902 52.116 0.59 14.26 110 VAL B CA 1
ATOM 5619 C CA B VAL B 1 110 ? 21.195 -33.970 51.928 0.41 13.12 110 VAL B CA 1
ATOM 5620 C C A VAL B 1 110 ? 20.409 -32.874 51.089 0.59 13.11 110 VAL B C 1
ATOM 5621 C C B VAL B 1 110 ? 20.395 -32.968 51.115 0.41 11.77 110 VAL B C 1
ATOM 5622 O O A VAL B 1 110 ? 20.251 -31.685 51.423 0.59 12.18 110 VAL B O 1
ATOM 5623 O O B VAL B 1 110 ? 19.979 -31.913 51.620 0.41 13.19 110 VAL B O 1
ATOM 5648 N N . ALA B 1 111 ? 20.214 -33.318 49.849 1.00 13.69 111 ALA B N 1
ATOM 5649 C CA . ALA B 1 111 ? 19.583 -32.482 48.837 1.00 13.01 111 ALA B CA 1
ATOM 5650 C C . ALA B 1 111 ? 18.375 -33.204 48.295 1.00 13.28 111 ALA B C 1
ATOM 5651 O O . ALA B 1 111 ? 18.414 -34.402 48.021 1.00 15.50 111 ALA B O 1
ATOM 5659 N N . CYS B 1 112 ? 17.296 -32.467 48.115 1.00 11.85 112 CYS B N 1
ATOM 5660 C CA . CYS B 1 112 ? 16.065 -33.035 47.604 1.00 11.98 112 CYS B CA 1
ATOM 5661 C C . CYS B 1 112 ? 15.580 -32.190 46.442 1.00 12.29 112 CYS B C 1
ATOM 5662 O O . CYS B 1 112 ? 15.442 -30.966 46.564 1.00 12.96 112 CYS B O 1
ATOM 5669 N N . THR B 1 113 ? 15.294 -32.849 45.324 1.00 11.47 113 THR B N 1
ATOM 5670 C CA . THR B 1 113 ? 14.923 -32.183 44.082 1.00 13.03 113 THR B CA 1
ATOM 5671 C C . THR B 1 113 ? 13.532 -32.581 43.640 1.00 12.70 113 THR B C 1
ATOM 5672 O O . THR B 1 113 ? 13.245 -33.758 43.440 1.00 13.40 113 THR B O 1
ATOM 5683 N N . ALA B 1 114 ? 12.684 -31.577 43.445 1.00 11.20 114 ALA B N 1
ATOM 5684 C CA . ALA B 1 114 ? 11.341 -31.761 42.898 1.00 11.02 114 ALA B CA 1
ATOM 5685 C C . ALA B 1 114 ? 11.399 -31.511 41.394 1.00 11.35 114 ALA B C 1
ATOM 5686 O O . ALA B 1 114 ? 11.881 -30.464 40.959 1.00 14.26 114 ALA B O 1
ATOM 5693 N N . HIS B 1 115 ? 10.911 -32.483 40.616 1.00 12.19 115 HIS B N 1
ATOM 5694 C CA . HIS B 1 115 ? 10.943 -32.425 39.160 1.00 12.20 115 HIS B CA 1
ATOM 5695 C C . HIS B 1 115 ? 9.608 -31.978 38.574 1.00 13.18 115 HIS B C 1
ATOM 5696 O O . HIS B 1 115 ? 8.549 -32.428 39.024 1.00 14.37 115 HIS B O 1
ATOM 5709 N N . LYS B 1 116 ? 9.665 -31.108 37.567 1.00 13.72 116 LYS B N 1
ATOM 5710 C CA . LYS B 1 116 ? 8.499 -30.718 36.770 1.00 14.80 116 LYS B CA 1
ATOM 5711 C C . LYS B 1 116 ? 7.426 -30.055 37.627 1.00 15.81 116 LYS B C 1
ATOM 5712 O O . LYS B 1 116 ? 6.273 -30.483 37.655 1.00 16.74 116 LYS B O 1
ATOM 5731 N N . VAL B 1 117 ? 7.824 -29.003 38.333 1.00 13.05 117 VAL B N 1
ATOM 5732 C CA . VAL B 1 117 ? 6.930 -28.333 39.261 1.00 13.04 117 VAL B CA 1
ATOM 5733 C C . VAL B 1 117 ? 6.695 -26.892 38.891 1.00 13.18 117 VAL B C 1
ATOM 5734 O O . VAL B 1 117 ? 7.585 -26.217 38.366 1.00 15.34 117 VAL B O 1
ATOM 5747 N N . THR B 1 118 ? 5.471 -26.442 39.153 1.00 13.34 118 THR B N 1
ATOM 5748 C CA . THR B 1 118 ? 5.149 -25.025 39.196 1.00 13.94 118 THR B CA 1
ATOM 5749 C C . THR B 1 118 ? 3.863 -24.867 40.006 1.00 13.75 118 THR B C 1
ATOM 5750 O O . THR B 1 118 ? 3.007 -25.711 39.944 1.00 14.51 118 THR B O 1
ATOM 5761 N N . PRO B 1 119 ? 3.723 -23.787 40.778 1.00 14.35 119 PRO B N 1
ATOM 5762 C CA . PRO B 1 119 ? 4.680 -22.702 41.010 1.00 15.77 119 PRO B CA 1
ATOM 5763 C C . PRO B 1 119 ? 5.829 -23.131 41.911 1.00 14.88 119 PRO B C 1
ATOM 5764 O O . PRO B 1 119 ? 5.756 -24.184 42.559 1.00 16.41 119 PRO B O 1
ATOM 5775 N N . VAL B 1 120 ? 6.871 -22.309 41.947 1.00 17.26 120 VAL B N 1
ATOM 5776 C CA . VAL B 1 120 ? 8.035 -22.571 42.785 1.00 17.24 120 VAL B CA 1
ATOM 5777 C C . VAL B 1 120 ? 8.180 -21.614 43.972 1.00 17.86 120 VAL B C 1
ATOM 5778 O O . VAL B 1 120 ? 9.071 -21.776 44.801 1.00 18.34 120 VAL B O 1
ATOM 5791 N N . ASP B 1 121 ? 7.327 -20.607 44.049 1.00 17.09 121 ASP B N 1
ATOM 5792 C CA A ASP B 1 121 ? 7.368 -19.614 45.107 0.58 18.60 121 ASP B CA 1
ATOM 5793 C CA B ASP B 1 121 ? 7.500 -19.630 45.107 0.42 20.91 121 ASP B CA 1
ATOM 5794 C C . ASP B 1 121 ? 7.331 -20.315 46.462 1.00 17.31 121 ASP B C 1
ATOM 5795 O O . ASP B 1 121 ? 6.478 -21.182 46.663 1.00 14.58 121 ASP B O 1
ATOM 5812 N N . PRO B 1 122 ? 8.220 -19.959 47.400 1.00 19.93 122 PRO B N 1
ATOM 5813 C CA . PRO B 1 122 ? 8.235 -20.684 48.670 1.00 22.73 122 PRO B CA 1
ATOM 5814 C C . PRO B 1 122 ? 6.971 -20.481 49.489 1.00 21.08 122 PRO B C 1
ATOM 5815 O O . PRO B 1 122 ? 6.744 -21.244 50.419 1.00 23.62 122 PRO B O 1
ATOM 5826 N N . ASN B 1 123 ? 6.1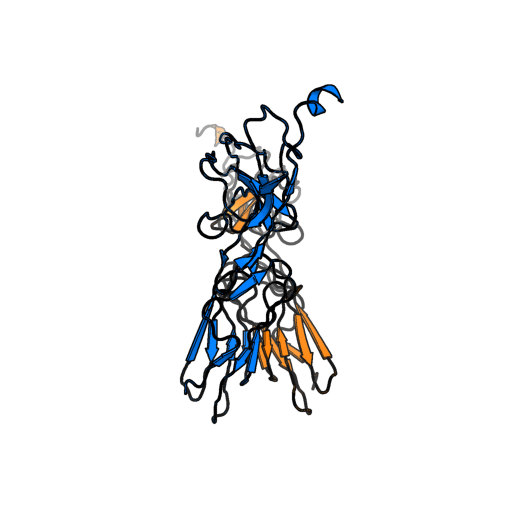56 -19.492 49.148 1.00 20.99 123 ASN B N 1
ATOM 5827 C CA . ASN B 1 123 ? 4.870 -19.346 49.798 1.00 19.28 123 ASN B CA 1
ATOM 5828 C C . ASN B 1 123 ? 3.847 -20.402 49.355 1.00 20.05 123 ASN B C 1
ATOM 5829 O O . ASN B 1 123 ? 2.828 -20.581 50.005 1.00 20.83 123 ASN B O 1
ATOM 5840 N N . ALA B 1 124 ? 4.134 -21.109 48.265 1.00 15.57 124 ALA B N 1
ATOM 5841 C CA . ALA B 1 124 ? 3.313 -22.231 47.804 1.00 14.34 124 ALA B CA 1
ATOM 5842 C C . ALA B 1 124 ? 4.043 -23.566 47.967 1.00 12.79 124 ALA B C 1
ATOM 5843 O O . ALA B 1 124 ? 3.464 -24.542 48.418 1.00 14.02 124 ALA B O 1
ATOM 5850 N N . LEU B 1 125 ? 5.312 -23.599 47.598 1.00 11.85 125 LEU B N 1
ATOM 5851 C CA . LEU B 1 125 ? 6.093 -24.829 47.595 1.00 10.93 125 LEU B CA 1
ATOM 5852 C C . LEU B 1 125 ? 7.108 -24.829 48.737 1.00 12.09 125 LEU B C 1
ATOM 5853 O O . LEU B 1 125 ? 7.975 -23.945 48.814 1.00 15.53 125 LEU B O 1
ATOM 5869 N N . SER B 1 126 ? 6.997 -25.830 49.612 1.00 10.07 126 SER B N 1
ATOM 5870 C CA . SER B 1 126 ? 7.818 -25.959 50.812 1.00 11.73 126 SER B CA 1
ATOM 5871 C C . SER B 1 126 ? 8.458 -27.336 50.842 1.00 10.23 126 SER B C 1
ATOM 5872 O O . SER B 1 126 ? 7.841 -28.309 50.462 1.00 13.86 126 SER B O 1
ATOM 5880 N N . PHE B 1 127 ? 9.685 -27.412 51.307 1.00 9.39 127 PHE B N 1
ATOM 5881 C CA . PHE B 1 127 ? 10.374 -28.663 51.538 1.00 9.59 127 PHE B CA 1
ATOM 5882 C C . PHE B 1 127 ? 10.654 -28.811 53.019 1.00 9.62 127 PHE B C 1
ATOM 5883 O O . PHE B 1 127 ? 10.938 -27.831 53.721 1.00 11.96 127 PHE B O 1
ATOM 5900 N N A SER B 1 128 ? 10.587 -30.049 53.495 0.79 8.93 128 SER B N 1
ATOM 5901 N N B SER B 1 128 ? 10.543 -30.041 53.501 0.21 9.29 128 SER B N 1
ATOM 5902 C CA A SER B 1 128 ? 10.913 -30.370 54.859 0.79 9.75 128 SER B CA 1
ATOM 5903 C CA B SER B 1 128 ? 10.925 -30.368 54.857 0.21 9.88 128 SER B CA 1
ATOM 5904 C C A SER B 1 128 ? 11.546 -31.746 54.953 0.79 10.22 128 SER B C 1
ATOM 5905 C C B SER B 1 128 ? 11.657 -31.690 54.867 0.21 9.01 128 SER B C 1
ATOM 5906 O O A SER B 1 128 ? 11.277 -32.631 54.153 0.79 13.88 128 SER B O 1
ATOM 5907 O O B SER B 1 128 ? 11.535 -32.497 53.945 0.21 8.13 128 SER B O 1
ATOM 5922 N N . LEU B 1 129 ? 12.432 -31.897 55.920 1.00 10.42 129 LEU B N 1
ATOM 5923 C CA A LEU B 1 129 ? 13.053 -33.162 56.223 0.49 10.95 129 LEU B CA 1
ATOM 5924 C CA B LEU B 1 129 ? 13.014 -33.201 56.207 0.51 9.49 129 LEU B CA 1
ATOM 5925 C C . LEU B 1 129 ? 12.353 -33.735 57.465 1.00 10.28 129 LEU B C 1
ATOM 5926 O O . LEU B 1 129 ? 12.196 -33.027 58.471 1.00 13.46 129 LEU B O 1
ATOM 5957 N N . LEU B 1 130 ? 11.943 -34.998 57.394 1.00 11.21 130 LEU B N 1
ATOM 5958 C CA . LEU B 1 130 ? 11.199 -35.628 58.462 1.00 12.77 130 LEU B CA 1
ATOM 5959 C C . LEU B 1 130 ? 11.967 -36.807 59.014 1.00 14.93 130 LEU B C 1
ATOM 5960 O O . LEU B 1 130 ? 12.681 -37.487 58.304 1.00 15.77 130 LEU B O 1
ATOM 5976 N N . VAL B 1 131 ? 11.756 -37.039 60.297 1.00 15.51 131 VAL B N 1
ATOM 5977 C CA A VAL B 1 131 ? 12.149 -38.300 60.896 0.60 16.21 131 VAL B CA 1
ATOM 5978 C CA B VAL B 1 131 ? 12.187 -38.235 61.010 0.40 16.96 131 VAL B CA 1
ATOM 5979 C C . VAL B 1 131 ? 10.910 -38.783 61.622 1.00 17.89 131 VAL B C 1
ATOM 5980 O O . VAL B 1 131 ? 10.319 -38.088 62.468 1.00 18.76 131 VAL B O 1
ATOM 6005 N N A GLY B 1 132 ? 10.369 -39.955 61.298 0.57 20.92 132 GLY B N 1
ATOM 6006 N N B GLY B 1 132 ? 10.627 -40.009 61.179 0.43 22.74 132 GLY B N 1
ATOM 6007 C CA A GLY B 1 132 ? 9.202 -40.453 62.040 0.57 18.56 132 GLY B CA 1
ATOM 6008 C CA B GLY B 1 132 ? 9.299 -40.512 60.946 0.43 22.64 132 GLY B CA 1
ATOM 6009 C C A GLY B 1 132 ? 7.944 -39.572 62.162 0.57 22.03 132 GLY B C 1
ATOM 6010 C C B GLY B 1 132 ? 8.470 -39.477 60.221 0.43 22.77 132 GLY B C 1
ATOM 6011 O O A GLY B 1 132 ? 7.292 -39.501 63.208 0.57 29.41 132 GLY B O 1
ATOM 6012 O O B GLY B 1 132 ? 8.609 -39.177 59.038 0.43 24.70 132 GLY B O 1
ATOM 6019 N N . GLY B 1 133 ? 7.624 -38.923 61.051 1.00 24.20 133 GLY B N 1
ATOM 6020 C CA . GLY B 1 133 ? 6.521 -38.001 60.790 1.00 23.14 133 GLY B CA 1
ATOM 6021 C C . GLY B 1 133 ? 6.699 -36.608 61.394 1.00 22.84 133 GLY B C 1
ATOM 6022 O O . GLY B 1 133 ? 5.859 -35.722 61.214 1.00 22.85 133 GLY B O 1
ATOM 6027 N N . GLN B 1 134 ? 7.804 -36.410 62.096 1.00 16.11 134 GLN B N 1
ATOM 6028 C CA . GLN B 1 134 ? 8.094 -35.136 62.736 1.00 15.81 134 GLN B CA 1
ATOM 6029 C C . GLN B 1 134 ? 9.173 -34.408 61.947 1.00 14.01 134 GLN B C 1
ATOM 6030 O O . GLN B 1 134 ? 10.085 -35.036 61.390 1.00 14.71 134 GLN B O 1
ATOM 6044 N N . GLU B 1 135 ? 9.106 -33.085 61.902 1.00 11.53 135 GLU B N 1
ATOM 6045 C CA . GLU B 1 135 ? 10.155 -32.357 61.198 1.00 12.43 135 GLU B CA 1
ATOM 6046 C C . GLU B 1 135 ? 11.461 -32.449 61.982 1.00 13.50 135 GLU B C 1
ATOM 6047 O O . GLU B 1 135 ? 11.494 -32.265 63.199 1.00 15.14 135 GLU B O 1
ATOM 6059 N N . LEU B 1 136 ? 12.532 -32.757 61.268 1.00 12.69 136 LEU B N 1
ATOM 6060 C CA . LEU B 1 136 ? 13.845 -32.927 61.868 1.00 13.54 136 LEU B CA 1
ATOM 6061 C C . LEU B 1 136 ? 14.373 -31.566 62.341 1.00 14.72 136 LEU B C 1
ATOM 6062 O O . LEU B 1 136 ? 14.711 -30.691 61.527 1.00 16.19 136 LEU B O 1
ATOM 6078 N N . GLU B 1 137 ? 14.473 -31.411 63.650 1.00 13.84 137 GLU B N 1
ATOM 6079 C CA . GLU B 1 137 ? 14.889 -30.147 64.244 1.00 14.98 137 GLU B CA 1
ATOM 6080 C C . GLU B 1 137 ? 16.368 -29.847 64.033 1.00 15.71 137 GLU B C 1
ATOM 6081 O O . GLU B 1 137 ? 17.226 -30.713 64.228 1.00 18.16 137 GLU B O 1
ATOM 6093 N N . GLY B 1 138 ? 16.656 -28.617 63.614 1.00 14.18 138 GLY B N 1
ATOM 6094 C CA . GLY B 1 138 ? 18.019 -28.193 63.364 1.00 13.74 138 GLY B CA 1
ATOM 6095 C C . GLY B 1 138 ? 18.496 -28.420 61.943 1.00 14.39 138 GLY B C 1
ATOM 6096 O O . GLY B 1 138 ? 19.657 -28.147 61.633 1.00 16.52 138 GLY B O 1
ATOM 6100 N N . ALA B 1 139 ? 17.618 -28.916 61.072 1.00 13.45 139 ALA B N 1
ATOM 6101 C CA . ALA B 1 139 ? 17.946 -29.023 59.657 1.00 13.30 139 ALA B CA 1
ATOM 6102 C C . ALA B 1 139 ? 17.923 -27.618 59.060 1.00 13.65 139 ALA B C 1
ATOM 6103 O O . ALA B 1 139 ? 16.886 -26.989 58.940 1.00 13.32 139 ALA B O 1
ATOM 6110 N N . GLN B 1 140 ? 19.104 -27.130 58.724 1.00 13.15 140 GLN B N 1
ATOM 6111 C CA A GLN B 1 140 ? 19.322 -25.786 58.215 0.63 13.28 140 GLN B CA 1
ATOM 6112 C CA B GLN B 1 140 ? 19.213 -25.777 58.196 0.37 14.58 140 GLN B CA 1
ATOM 6113 C C . GLN B 1 140 ? 19.240 -25.764 56.685 1.00 12.30 140 GLN B C 1
ATOM 6114 O O . GLN B 1 140 ? 20.088 -26.364 56.035 1.00 13.29 140 GLN B O 1
ATOM 6141 N N . ALA B 1 141 ? 18.267 -25.066 56.117 1.00 12.65 141 ALA B N 1
ATOM 6142 C CA . ALA B 1 141 ? 18.206 -24.961 54.659 1.00 15.07 141 ALA B CA 1
ATOM 6143 C C . ALA B 1 141 ? 19.366 -24.106 54.129 1.00 15.47 141 ALA B C 1
ATOM 6144 O O . ALA B 1 141 ? 19.763 -23.092 54.748 1.00 16.12 141 ALA B O 1
ATOM 6151 N N . LEU B 1 142 ? 19.866 -24.485 52.964 1.00 15.25 142 LEU B N 1
ATOM 6152 C CA . LEU B 1 142 ? 20.922 -23.729 52.301 1.00 18.18 142 LEU B CA 1
ATOM 6153 C C . LEU B 1 142 ? 20.356 -22.943 51.132 1.00 28.01 142 LEU B C 1
ATOM 6154 O O . LEU B 1 142 ? 21.096 -22.260 50.412 1.00 33.91 142 LEU B O 1
ATOM 6170 N N . GLY B 1 143 ? 19.041 -23.045 50.951 1.00 27.35 143 GLY B N 1
ATOM 6171 C CA . GLY B 1 143 ? 18.303 -22.165 50.050 1.00 32.22 143 GLY B CA 1
ATOM 6172 C C . GLY B 1 143 ? 18.093 -22.835 48.719 1.00 34.69 143 GLY B C 1
ATOM 6173 O O . GLY B 1 143 ? 19.009 -23.504 48.227 1.00 41.24 143 GLY B O 1
ATOM 6177 N N . PRO B 1 144 ? 16.896 -22.672 48.125 1.00 29.68 144 PRO B N 1
ATO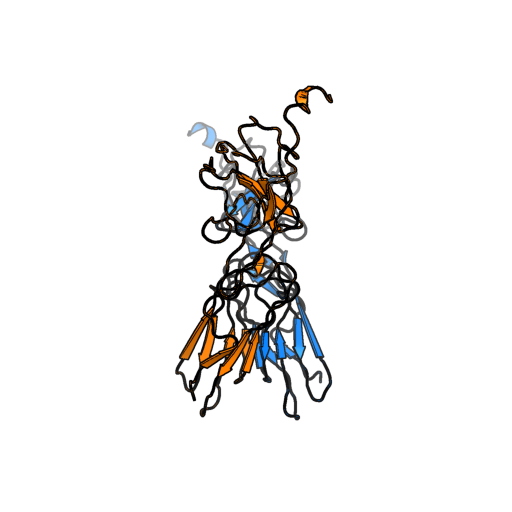M 6178 C CA . PRO B 1 144 ? 16.590 -23.462 46.925 1.00 30.00 144 PRO B CA 1
ATOM 6179 C C . PRO B 1 144 ? 17.352 -23.034 45.676 1.00 28.34 144 PRO B C 1
ATOM 6180 O O . PRO B 1 144 ? 17.619 -21.853 45.482 1.00 33.45 144 PRO B O 1
ATOM 6191 N N . GLU B 1 145 ? 17.695 -24.007 44.844 1.00 25.50 145 GLU B N 1
ATOM 6192 C CA . GLU B 1 145 ? 18.161 -23.749 43.484 1.00 25.68 145 GLU B CA 1
ATOM 6193 C C . GLU B 1 145 ? 17.006 -24.046 42.539 1.00 21.25 145 GLU B C 1
ATOM 6194 O O . GLU B 1 145 ? 16.402 -25.104 42.616 1.00 19.09 145 GLU B O 1
ATOM 6206 N N . VAL B 1 146 ? 16.719 -23.128 41.623 1.00 25.42 146 VAL B N 1
ATOM 6207 C CA . VAL B 1 146 ? 15.657 -23.323 40.645 1.00 24.93 146 VAL B CA 1
ATOM 6208 C C . VAL B 1 146 ? 16.235 -23.334 39.225 1.00 22.75 146 VAL B C 1
ATOM 6209 O O . VAL B 1 146 ? 16.978 -22.434 38.841 1.00 28.17 146 VAL B O 1
ATOM 6222 N N . GLN B 1 147 ? 15.884 -24.362 38.464 1.00 21.65 147 GLN B N 1
ATOM 6223 C CA . GLN B 1 147 ? 16.268 -24.475 37.064 1.00 23.36 147 GLN B CA 1
ATOM 6224 C C . GLN B 1 147 ? 15.045 -24.743 36.197 1.00 24.74 147 GLN B C 1
ATOM 6225 O O . GLN B 1 147 ? 14.086 -25.354 36.642 1.00 23.75 147 GLN B O 1
ATOM 6239 N N . GLN B 1 148 ? 15.089 -24.296 34.947 1.00 30.20 148 GLN B N 1
ATOM 6240 C CA . GLN B 1 148 ? 13.988 -24.540 34.020 1.00 31.01 148 GLN B CA 1
ATOM 6241 C C . GLN B 1 148 ? 13.968 -26.002 33.588 1.00 31.27 148 GLN B C 1
ATOM 6242 O O . GLN B 1 148 ? 15.006 -26.625 33.361 1.00 34.74 148 GLN B O 1
ATOM 6256 N N . GLU B 1 149 ? 12.758 -26.528 33.492 1.00 31.19 149 GLU B N 1
ATOM 6257 C CA . GLU B 1 149 ? 12.500 -27.890 33.074 1.00 32.57 149 GLU B CA 1
ATOM 6258 C C . GLU B 1 149 ? 11.347 -27.817 32.084 1.00 33.54 149 GLU B C 1
ATOM 6259 O O . GLU B 1 149 ? 10.176 -27.949 32.454 1.00 36.10 149 GLU B O 1
ATOM 6271 N N . PRO B 1 150 ? 11.671 -27.539 30.819 1.00 37.85 150 PRO B N 1
ATOM 6272 C CA . PRO B 1 150 ? 10.677 -27.482 29.737 1.00 42.23 150 PRO B CA 1
ATOM 6273 C C . PRO B 1 150 ? 9.967 -28.825 29.515 1.00 39.07 150 PRO B C 1
ATOM 6274 O O . PRO B 1 150 ? 10.616 -29.866 29.376 1.00 42.34 150 PRO B O 1
ATOM 6285 N N . ILE B 1 151 ? 8.639 -28.791 29.486 1.00 38.62 151 ILE B N 1
ATOM 6286 C CA . ILE B 1 151 ? 7.831 -29.985 29.248 1.00 42.90 151 ILE B CA 1
ATOM 6287 C C . ILE B 1 151 ? 6.738 -29.635 28.250 1.00 46.86 151 ILE B C 1
ATOM 6288 O O . ILE B 1 151 ? 5.910 -28.759 28.509 1.00 44.06 151 ILE B O 1
ATOM 6304 N N . GLY B 1 152 ? 6.732 -30.324 27.114 1.00 49.14 152 GLY B N 1
ATOM 6305 C CA . GLY B 1 152 ? 5.850 -29.957 26.021 1.00 51.06 152 GLY B CA 1
ATOM 6306 C C . GLY B 1 152 ? 6.143 -28.522 25.626 1.00 53.06 152 GLY B C 1
ATOM 6307 O O . GLY B 1 152 ? 7.295 -28.163 25.375 1.00 51.17 152 GLY B O 1
ATOM 6311 N N . GLY B 1 153 ? 5.104 -27.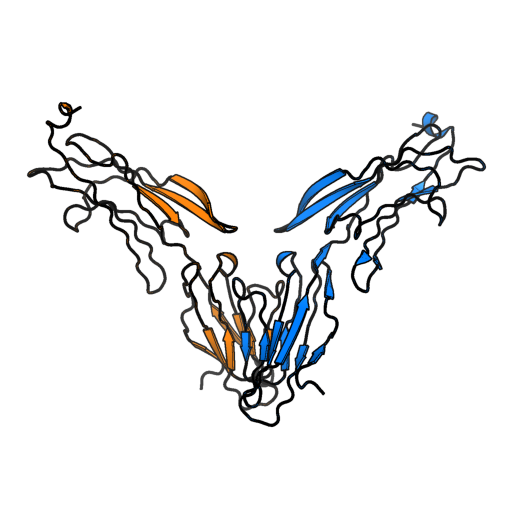693 25.585 1.00 54.65 153 GLY B N 1
ATOM 6312 C CA . GLY B 1 153 ? 5.270 -26.284 25.278 1.00 53.61 153 GLY B CA 1
ATOM 6313 C C . GLY B 1 153 ? 5.266 -25.417 26.525 1.00 54.22 153 GLY B C 1
ATOM 6314 O O . GLY B 1 153 ? 5.354 -24.190 26.432 1.00 58.44 153 GLY B O 1
ATOM 6318 N N . ASP B 1 154 ? 5.167 -26.055 27.693 1.00 48.77 158 ASP B N 1
ATOM 6319 C CA . ASP B 1 154 ? 5.035 -25.338 28.957 1.00 43.54 158 ASP B CA 1
ATOM 6320 C C . ASP B 1 154 ? 6.325 -25.429 29.779 1.00 43.22 158 ASP B C 1
ATOM 6321 O O . ASP B 1 154 ? 6.924 -26.498 29.902 1.00 45.82 158 ASP B O 1
ATOM 6330 N N . VAL B 1 155 ? 6.756 -24.298 30.331 1.00 38.06 159 VAL B N 1
ATOM 6331 C CA . VAL B 1 155 ? 7.982 -24.259 31.114 1.00 33.23 159 VAL B CA 1
ATOM 6332 C C . VAL B 1 155 ? 7.677 -24.634 32.556 1.00 30.26 159 VAL B C 1
ATOM 6333 O O . VAL B 1 155 ? 6.978 -23.921 33.278 1.00 31.46 159 VAL B O 1
ATOM 6346 N N . LEU B 1 156 ? 8.187 -25.786 32.958 1.00 22.36 160 LEU B N 1
ATOM 6347 C CA . LEU B 1 156 ? 8.109 -26.202 34.347 1.00 19.60 160 LEU B CA 1
ATOM 6348 C C . LEU B 1 156 ? 9.491 -26.063 34.942 1.00 20.34 160 LEU B C 1
ATOM 6349 O O . LEU B 1 156 ? 10.442 -25.689 34.245 1.00 26.00 160 LEU B O 1
ATOM 6365 N N . PHE B 1 157 ? 9.614 -26.371 36.225 1.00 18.12 161 PHE B N 1
ATOM 6366 C CA . PHE B 1 157 ? 10.865 -26.175 36.929 1.00 16.94 161 PHE B CA 1
ATOM 6367 C C . PHE B 1 157 ? 11.372 -27.401 37.663 1.00 15.73 161 PHE B C 1
ATOM 6368 O O . PHE B 1 157 ? 10.619 -28.312 38.013 1.00 15.67 161 PHE B O 1
ATOM 6385 N N . ARG B 1 158 ? 12.664 -27.366 37.932 1.00 16.23 162 ARG B N 1
ATOM 6386 C CA . ARG B 1 158 ? 13.339 -28.342 38.760 1.00 16.25 162 ARG B CA 1
ATOM 6387 C C . ARG B 1 158 ? 13.846 -27.567 39.966 1.00 16.20 162 ARG B C 1
ATOM 6388 O O . ARG B 1 158 ? 14.609 -26.625 39.798 1.00 19.72 162 ARG B O 1
ATOM 6409 N N . VAL B 1 159 ? 13.403 -27.931 41.170 1.00 14.62 163 VAL B N 1
ATOM 6410 C CA . VAL B 1 159 ? 13.729 -27.165 42.361 1.00 13.31 163 VAL B CA 1
ATOM 6411 C C . VAL B 1 159 ? 14.441 -28.040 43.374 1.00 11.52 163 VAL B C 1
ATOM 6412 O O . VAL B 1 159 ? 13.926 -29.089 43.745 1.00 12.24 163 VAL B O 1
ATOM 6425 N N . THR B 1 160 ? 15.609 -27.603 43.832 1.00 13.18 164 THR B N 1
ATOM 6426 C CA . THR B 1 160 ? 16.395 -28.372 44.777 1.00 12.96 164 THR B CA 1
ATOM 6427 C C . THR B 1 160 ? 16.570 -27.614 46.067 1.00 13.36 164 THR B C 1
ATOM 6428 O O . THR B 1 160 ? 17.009 -26.452 46.082 1.00 16.88 164 THR B O 1
ATOM 6439 N N . GLU B 1 161 ? 16.194 -28.263 47.156 1.00 13.26 165 GLU B N 1
ATOM 6440 C CA . GLU B 1 161 ? 16.510 -27.757 48.480 1.00 12.54 165 GLU B CA 1
ATOM 6441 C C . GLU B 1 161 ? 17.615 -28.615 49.070 1.00 11.73 165 GLU B C 1
ATOM 6442 O O . GLU B 1 161 ? 17.687 -29.809 48.830 1.00 14.44 165 GLU B O 1
ATOM 6454 N N . ARG B 1 162 ? 18.478 -27.997 49.841 1.00 11.98 166 ARG B N 1
ATOM 6455 C CA A ARG B 1 162 ? 19.606 -28.653 50.498 0.66 12.55 166 ARG B CA 1
ATOM 6456 C CA B ARG B 1 162 ? 19.468 -28.777 50.544 0.34 14.72 166 ARG B CA 1
ATOM 6457 C C . ARG B 1 162 ? 19.563 -28.300 51.971 1.00 13.73 166 ARG B C 1
ATOM 6458 O O . ARG B 1 162 ? 19.236 -27.154 52.311 1.00 14.76 166 ARG B O 1
ATOM 6499 N N . TRP B 1 163 ? 19.919 -29.238 52.834 1.00 12.14 167 TRP B N 1
ATOM 6500 C CA . TRP B 1 163 ? 20.016 -28.959 54.250 1.00 12.22 167 TRP B CA 1
ATOM 6501 C C . TRP B 1 163 ? 21.340 -29.407 54.819 1.00 12.85 167 TRP B C 1
ATOM 6502 O O . TRP B 1 163 ? 21.849 -30.465 54.464 1.00 14.20 167 TRP B O 1
ATOM 6523 N N . ARG B 1 164 ? 21.861 -28.605 55.740 1.00 12.39 168 ARG B N 1
ATOM 6524 C CA . ARG B 1 164 ? 22.948 -29.015 56.611 1.00 13.18 168 ARG B CA 1
ATOM 6525 C C . ARG B 1 164 ? 22.279 -29.703 57.807 1.00 12.95 168 ARG B C 1
ATOM 6526 O O . ARG B 1 164 ? 21.475 -29.092 58.529 1.00 14.26 168 ARG B O 1
ATOM 6547 N N . LEU B 1 165 ? 22.612 -30.966 58.018 1.00 12.73 169 LEU B N 1
ATOM 6548 C CA . LEU B 1 165 ? 21.903 -31.775 58.985 1.00 13.28 169 LEU B CA 1
ATOM 6549 C C . LEU B 1 165 ? 22.403 -31.539 60.395 1.00 14.30 169 LEU B C 1
ATOM 6550 O O . LEU B 1 165 ? 23.581 -31.259 60.598 1.00 17.03 169 LEU B O 1
ATOM 6566 N N . PRO B 1 166 ? 21.514 -31.704 61.377 1.00 15.75 170 PRO B N 1
ATOM 6567 C CA . PRO B 1 166 ? 21.957 -31.757 62.766 1.00 20.38 170 PRO B CA 1
ATOM 6568 C C . PRO B 1 166 ? 22.493 -33.153 63.063 1.00 24.74 170 PRO B C 1
ATOM 6569 O O . PRO B 1 166 ? 22.361 -34.058 62.230 1.00 21.68 170 PRO B O 1
ATOM 6580 N N . PRO B 1 167 ? 23.080 -33.342 64.243 1.00 32.37 171 PRO B N 1
ATOM 6581 C CA . PRO B 1 167 ? 23.411 -34.713 64.647 1.00 31.30 171 PRO B CA 1
ATOM 6582 C C . PRO B 1 167 ? 22.128 -35.538 64.704 1.00 35.41 171 PRO B C 1
ATOM 6583 O O . PRO B 1 167 ? 21.092 -35.010 65.117 1.00 36.74 171 PRO B O 1
ATOM 6594 N N . LEU B 1 168 ? 22.187 -36.802 64.289 1.00 39.48 172 LEU B N 1
ATOM 6595 C CA . LEU B 1 168 ? 20.981 -37.625 64.165 1.00 41.54 172 LEU B CA 1
ATOM 6596 C C . LEU B 1 168 ? 20.527 -38.207 65.504 1.00 46.51 172 LEU B C 1
ATOM 6597 O O . LEU B 1 168 ? 19.378 -38.635 65.648 1.00 46.75 172 LEU B O 1
ATOM 6613 N N . GLY B 1 169 ? 21.434 -38.222 66.477 1.00 44.00 173 GLY B N 1
ATOM 6614 C CA . GLY B 1 169 ? 21.084 -38.576 67.839 1.00 45.35 173 GLY B CA 1
ATOM 6615 C C . GLY B 1 169 ? 21.113 -40.062 68.124 1.00 50.90 173 GLY B C 1
ATOM 6616 O O . GLY B 1 169 ? 21.598 -40.853 67.315 1.00 50.23 173 GLY B O 1
ATOM 6620 N N . THR B 1 170 ? 20.582 -40.427 69.289 1.00 55.01 174 THR B N 1
ATOM 6621 C CA . THR B 1 170 ? 20.566 -41.809 69.752 1.00 55.72 174 THR B CA 1
ATOM 6622 C C . THR B 1 170 ? 19.183 -42.184 70.273 1.00 55.94 174 THR B C 1
ATOM 6623 O O . THR B 1 170 ? 18.622 -41.473 71.109 1.00 57.49 174 THR B O 1
ATOM 6634 N N . PRO B 1 171 ? 18.623 -43.304 69.781 1.00 55.17 175 PRO B N 1
ATOM 6635 C CA . PRO B 1 171 ? 19.212 -44.158 68.741 1.00 47.89 175 PRO B CA 1
ATOM 6636 C C . PRO B 1 171 ? 19.084 -43.538 67.352 1.00 43.80 175 PRO B C 1
ATOM 6637 O O . PRO B 1 171 ? 18.197 -42.719 67.129 1.00 45.48 175 PRO B O 1
ATOM 6648 N N . VAL B 1 172 ? 19.958 -43.936 66.434 1.00 44.25 176 VAL B N 1
ATOM 6649 C CA . VAL B 1 172 ? 19.934 -43.420 65.070 1.00 43.55 176 VAL B CA 1
ATOM 6650 C C . VAL B 1 172 ? 18.658 -43.856 64.343 1.00 38.80 176 VAL B C 1
ATOM 6651 O O . VAL B 1 172 ? 18.275 -45.024 64.403 1.00 35.12 176 VAL B O 1
ATOM 6664 N N . PRO B 1 173 ? 17.992 -42.919 63.646 1.00 35.36 177 PRO B N 1
ATOM 6665 C CA . PRO B 1 173 ? 16.748 -43.301 62.976 1.00 30.72 177 PRO B CA 1
ATOM 6666 C C . PRO B 1 173 ? 17.014 -44.259 61.827 1.00 28.08 177 PRO B C 1
ATOM 6667 O O . PRO B 1 173 ? 18.125 -44.257 61.285 1.00 29.79 177 PRO B O 1
ATOM 6678 N N . PRO B 1 174 ? 16.008 -45.061 61.446 1.00 27.59 178 PRO B N 1
ATOM 6679 C CA . PRO B 1 174 ? 16.153 -45.977 60.308 1.00 28.02 178 PRO B CA 1
ATOM 6680 C C . PRO B 1 174 ? 16.101 -45.266 58.953 1.00 24.11 178 PRO B C 1
ATOM 6681 O O . PRO B 1 174 ? 16.641 -45.764 57.953 1.00 23.23 178 PRO B O 1
ATOM 6692 N N . ALA B 1 175 ? 15.463 -44.100 58.924 1.00 22.57 179 ALA B N 1
ATOM 6693 C CA . ALA B 1 175 ? 15.317 -43.352 57.689 1.00 22.84 179 ALA B CA 1
ATOM 6694 C C . ALA B 1 175 ? 14.968 -41.910 57.989 1.00 19.29 179 ALA B C 1
ATOM 6695 O O . ALA B 1 175 ? 14.419 -41.591 59.045 1.00 21.88 179 ALA B O 1
ATOM 6702 N N . LEU B 1 176 ? 15.317 -41.039 57.053 1.00 15.63 180 LEU B N 1
ATOM 6703 C CA . LEU B 1 176 ? 14.722 -39.725 56.993 1.00 13.60 180 LEU B CA 1
ATOM 6704 C C . LEU B 1 176 ? 13.765 -39.728 55.781 1.00 14.80 180 LEU B C 1
ATOM 6705 O O . LEU B 1 176 ? 13.789 -40.645 54.960 1.00 15.07 180 LEU B O 1
ATOM 6721 N N . TYR B 1 177 ? 12.946 -38.693 55.667 1.00 13.23 181 TYR B N 1
ATOM 6722 C CA A TYR B 1 177 ? 12.099 -38.489 54.508 0.60 13.02 181 TYR B CA 1
ATOM 6723 C CA B TYR B 1 177 ? 12.129 -38.501 54.471 0.40 11.94 181 TYR B CA 1
ATOM 6724 C C . TYR B 1 177 ? 12.240 -37.055 54.042 1.00 11.14 181 TYR B C 1
ATOM 6725 O O . TYR B 1 177 ? 12.229 -36.136 54.869 1.00 13.88 181 TYR B O 1
ATOM 6760 N N . CYS B 1 178 ? 12.381 -36.848 52.739 1.00 10.57 182 CYS B N 1
ATOM 6761 C CA . CYS B 1 178 ? 12.200 -35.521 52.187 1.00 11.99 182 CYS B CA 1
ATOM 6762 C C . CYS B 1 178 ? 10.729 -35.376 51.860 1.00 10.85 182 CYS B C 1
ATOM 6763 O O . CYS B 1 178 ? 10.145 -36.269 51.255 1.00 12.72 182 CYS B O 1
ATOM 6770 N N . GLN B 1 179 ? 10.139 -34.247 52.214 1.00 9.91 183 GLN B N 1
ATOM 6771 C CA . GLN B 1 179 ? 8.763 -33.960 51.861 1.00 9.50 183 GLN B CA 1
ATOM 6772 C C . GLN B 1 179 ? 8.656 -32.645 51.103 1.00 9.64 183 GLN B C 1
ATOM 6773 O O . GLN B 1 179 ? 9.136 -31.622 51.563 1.00 12.44 183 GLN B O 1
ATOM 6787 N N . ALA B 1 180 ? 8.053 -32.699 49.928 1.00 8.12 184 ALA B N 1
ATOM 6788 C CA . ALA B 1 180 ? 7.686 -31.509 49.172 1.00 8.56 184 ALA B CA 1
ATOM 6789 C C . ALA B 1 180 ? 6.194 -31.311 49.337 1.00 7.73 184 ALA B C 1
ATOM 6790 O O . ALA B 1 180 ? 5.411 -32.244 49.114 1.00 8.41 184 ALA B O 1
ATOM 6797 N N . THR B 1 181 ? 5.805 -30.108 49.754 1.00 8.04 185 THR B N 1
ATOM 6798 C CA . THR B 1 181 ? 4.401 -29.783 49.984 1.00 8.13 185 THR B CA 1
ATOM 6799 C C . THR B 1 181 ? 4.022 -28.542 49.175 1.00 9.90 185 THR B C 1
ATOM 6800 O O . THR B 1 181 ? 4.734 -27.534 49.194 1.00 11.68 185 THR B O 1
ATOM 6811 N N . MET B 1 182 ? 2.927 -28.644 48.438 1.00 9.10 186 MET B N 1
ATOM 6812 C CA A MET B 1 182 ? 2.371 -27.501 47.730 0.85 8.52 186 MET B CA 1
ATOM 6813 C CA B MET B 1 182 ? 2.354 -27.534 47.686 0.15 9.05 186 MET B CA 1
ATOM 6814 C C . MET B 1 182 ? 1.056 -27.105 48.369 1.00 7.86 186 MET B C 1
ATOM 6815 O O . MET B 1 182 ? 0.172 -27.939 48.567 1.00 8.11 186 MET B O 1
ATOM 6842 N N . ARG B 1 183 ? 0.962 -25.834 48.742 1.00 8.37 187 ARG B N 1
ATOM 6843 C CA . ARG B 1 183 ? -0.213 -25.308 49.406 1.00 9.61 187 ARG B CA 1
ATOM 6844 C C . ARG B 1 183 ? -0.800 -24.236 48.519 1.00 10.24 187 ARG B C 1
ATOM 6845 O O . ARG B 1 183 ? -0.114 -23.279 48.154 1.00 12.73 187 ARG B O 1
ATOM 6866 N N . LEU B 1 184 ? -2.062 -24.430 48.177 1.00 9.44 188 LEU B N 1
ATOM 6867 C CA . LEU B 1 184 ? -2.834 -23.503 47.366 1.00 11.78 188 LEU B CA 1
ATOM 6868 C C . LEU B 1 184 ? -4.223 -23.401 48.019 1.00 11.39 188 LEU B C 1
ATOM 6869 O O . LEU B 1 184 ? -4.512 -24.113 48.965 1.00 11.44 188 LEU B O 1
ATOM 6885 N N . PRO B 1 185 ? -5.086 -22.498 47.533 1.00 14.84 189 PRO B N 1
ATOM 6886 C CA . PRO B 1 185 ? -6.335 -22.285 48.283 1.00 14.26 189 PRO B CA 1
ATOM 6887 C C . PRO B 1 185 ? -7.158 -23.557 48.415 1.00 15.25 189 PRO B C 1
ATOM 6888 O O . PRO B 1 185 ? -7.487 -24.216 47.402 1.00 17.33 189 PRO B O 1
ATOM 6899 N N . GLY B 1 186 ? -7.397 -23.955 49.664 1.00 14.01 190 GLY B N 1
ATOM 6900 C CA . GLY B 1 186 ? -8.173 -25.139 49.995 1.00 14.58 190 GLY B CA 1
ATOM 6901 C C . GLY B 1 186 ? -7.485 -26.482 49.766 1.00 12.19 190 GLY B C 1
ATOM 6902 O O . GLY B 1 186 ? -8.096 -27.530 49.964 1.00 14.07 190 GLY B O 1
ATOM 6906 N N A LEU B 1 187 ? -6.233 -26.427 49.312 0.54 10.74 191 LEU B N 1
ATOM 6907 N N B LEU B 1 187 ? -6.199 -26.466 49.471 0.46 9.68 191 LEU B N 1
ATOM 6908 C CA A LEU B 1 187 ? -5.456 -27.601 48.911 0.54 11.31 191 LEU B CA 1
ATOM 6909 C CA B LEU B 1 187 ? -5.544 -27.646 48.951 0.46 10.84 191 LEU B CA 1
ATOM 6910 C C A LEU B 1 187 ? -4.150 -27.727 49.665 0.54 9.09 191 LEU B C 1
ATOM 6911 C C B LEU B 1 187 ? -4.127 -27.774 49.482 0.46 8.40 191 LEU B C 1
ATOM 6912 O O A LEU B 1 187 ? -3.471 -26.734 49.914 0.54 11.73 191 LEU B O 1
ATOM 6913 O O B LEU B 1 187 ? -3.364 -26.812 49.451 0.46 7.43 191 LEU B O 1
ATOM 6944 N N . GLU B 1 188 ? -3.781 -28.959 49.965 1.00 8.00 192 GLU B N 1
ATOM 6945 C CA A GLU B 1 188 ? -2.420 -29.291 50.369 0.46 9.36 192 GLU B CA 1
ATOM 6946 C CA B GLU B 1 188 ? -2.418 -29.260 50.315 0.54 8.57 192 GLU B CA 1
ATOM 6947 C C . GLU B 1 188 ? -2.030 -30.597 49.695 1.00 8.94 192 GLU B C 1
ATOM 6948 O O . GLU B 1 188 ? -2.688 -31.621 49.910 1.00 10.44 192 GLU B O 1
ATOM 6971 N N . LEU B 1 189 ? -0.976 -30.562 48.904 1.00 8.14 193 LEU B N 1
ATOM 6972 C CA . LEU B 1 189 ? -0.466 -31.723 48.177 1.00 8.13 193 LEU B CA 1
ATOM 6973 C C . LEU B 1 189 ? 0.926 -32.015 48.708 1.00 7.96 193 LEU B C 1
ATOM 6974 O O . LEU B 1 189 ? 1.723 -31.103 48.893 1.00 9.89 193 LEU B O 1
ATOM 6990 N N . SER B 1 190 ? 1.236 -33.274 48.938 1.00 6.90 194 SER B N 1
ATOM 6991 C CA A SER B 1 190 ? 2.531 -33.671 49.491 0.42 6.92 194 SER B CA 1
ATOM 6992 C CA B SER B 1 190 ? 2.571 -33.620 49.409 0.58 8.72 194 SER B CA 1
ATOM 6993 C C . SER B 1 190 ? 3.106 -34.897 48.805 1.00 6.17 194 SER B C 1
ATOM 6994 O O . SER B 1 190 ? 2.360 -35.766 48.354 1.00 8.37 194 SER B O 1
ATOM 7009 N N . HIS B 1 191 ? 4.426 -34.971 48.789 1.00 6.64 195 HIS B N 1
ATOM 7010 C CA . HIS B 1 191 ? 5.176 -36.114 48.296 1.00 7.39 195 HIS B CA 1
ATOM 7011 C C . HIS B 1 191 ? 6.298 -36.324 49.296 1.00 8.35 195 HIS B C 1
ATOM 7012 O O . HIS B 1 191 ? 7.107 -35.419 49.520 1.00 9.14 195 HIS B O 1
ATOM 7025 N N . ARG B 1 192 ? 6.337 -37.511 49.887 1.00 8.77 196 ARG B N 1
ATOM 7026 C CA A ARG B 1 192 ? 7.378 -37.872 50.836 0.47 10.04 196 ARG B CA 1
ATOM 7027 C CA B ARG B 1 192 ? 7.389 -37.883 50.837 0.53 8.94 196 ARG B CA 1
ATOM 7028 C C . ARG B 1 192 ? 8.208 -39.004 50.237 1.00 9.32 196 ARG B C 1
ATOM 7029 O O . ARG B 1 192 ? 7.654 -40.024 49.808 1.00 12.14 196 ARG B O 1
ATOM 7070 N N . GLN B 1 193 ? 9.517 -38.807 50.207 1.00 10.87 197 GLN B N 1
ATOM 7071 C CA . GLN B 1 193 ? 10.439 -39.768 49.603 1.00 11.88 197 GLN B CA 1
ATOM 7072 C C . GLN B 1 193 ? 11.412 -40.258 50.678 1.00 11.60 197 GLN B C 1
ATOM 7073 O O . GLN B 1 193 ? 12.041 -39.449 51.381 1.00 12.30 197 GLN B O 1
ATOM 7087 N N . ALA B 1 194 ? 11.536 -41.572 50.813 1.00 13.65 198 ALA B N 1
ATOM 7088 C CA . ALA B 1 194 ? 12.378 -42.176 51.838 1.00 14.66 198 ALA B CA 1
ATOM 7089 C C . ALA B 1 194 ? 13.865 -42.006 51.534 1.00 14.70 198 ALA B C 1
ATOM 7090 O O . ALA B 1 194 ? 14.299 -42.124 50.379 1.00 16.87 198 ALA B O 1
ATOM 7097 N N . ILE B 1 195 ? 14.621 -41.771 52.600 1.00 15.26 199 ILE B N 1
ATOM 7098 C CA . ILE B 1 195 ? 16.073 -41.690 52.592 1.00 15.26 199 ILE B CA 1
ATOM 7099 C C . ILE B 1 195 ? 16.576 -42.661 53.668 1.00 16.30 199 ILE B C 1
ATOM 7100 O O . ILE B 1 195 ? 16.648 -42.305 54.848 1.00 16.87 199 ILE B O 1
ATOM 7116 N N . PRO B 1 196 ? 16.929 -43.882 53.271 1.00 19.70 200 PRO B N 1
ATOM 7117 C CA . PRO B 1 196 ? 17.424 -44.830 54.275 1.00 20.86 200 PRO B CA 1
ATOM 7118 C C . PRO B 1 196 ? 18.658 -44.303 55.003 1.00 18.69 200 PRO B C 1
ATOM 7119 O O . PRO B 1 196 ? 19.492 -43.657 54.375 1.00 20.37 200 PRO B O 1
ATOM 7130 N N . VAL B 1 197 ? 18.754 -44.592 56.298 1.00 20.39 201 VAL B N 1
ATOM 7131 C CA . VAL B 1 197 ? 19.949 -44.311 57.075 1.00 21.04 201 VAL B CA 1
ATOM 7132 C C . VAL B 1 197 ? 20.669 -45.621 57.360 1.00 22.62 201 VAL B C 1
ATOM 7133 O O . VAL B 1 197 ? 20.121 -46.526 58.003 1.00 26.05 201 VAL B O 1
ATOM 7146 N N . LEU B 1 198 ? 21.891 -45.706 56.852 1.00 20.29 202 LEU B N 1
ATOM 7147 C CA . LEU B 1 198 ? 22.711 -46.909 56.947 1.00 21.63 202 LEU B CA 1
ATOM 7148 C C . LEU B 1 198 ? 23.674 -46.804 58.112 1.00 25.81 202 LEU B C 1
ATOM 7149 O O . LEU B 1 198 ? 23.819 -45.741 58.717 1.00 32.40 202 LEU B O 1
ATOM 7165 N N . GLY B 1 199 ? 24.336 -47.912 58.430 1.00 29.19 203 GLY B N 1
ATOM 7166 C CA . GLY B 1 199 ? 25.259 -47.933 59.550 1.00 34.76 203 GLY B CA 1
ATOM 7167 C C . GLY B 1 199 ? 26.559 -47.228 59.231 1.00 30.94 203 GLY B C 1
ATOM 7168 O O . GLY B 1 199 ? 26.892 -47.040 58.056 1.00 29.73 203 GLY B O 1
ATOM 7172 N N . GLY B 1 200 ? 27.291 -46.846 60.279 1.00 29.48 204 GLY B N 1
ATOM 7173 C CA . GLY B 1 200 ? 28.615 -46.255 60.145 1.00 30.37 204 GLY B CA 1
ATOM 7174 C C . GLY B 1 200 ? 29.631 -47.220 59.583 1.00 29.35 204 GLY B C 1
ATOM 7175 O O . GLY B 1 200 ? 30.783 -46.866 59.332 1.00 39.56 204 GLY B O 1
ATOM 7179 N N . GLU B 1 201 ? 29.210 -48.462 59.399 1.00 24.67 205 GLU B N 1
ATOM 7180 C CA A GLU B 1 201 ? 30.105 -49.454 58.824 0.60 25.29 205 GLU B CA 1
ATOM 7181 C CA B GLU B 1 201 ? 30.036 -49.515 58.839 0.40 27.03 205 GLU B CA 1
ATOM 7182 C C . GLU B 1 201 ? 29.925 -49.553 57.326 1.00 22.78 205 GLU B C 1
ATOM 7183 O O . GLU B 1 201 ? 30.642 -50.310 56.668 1.00 21.87 205 GLU B O 1
ATOM 7206 N N . ASN B 1 202 ? 29.005 -48.756 56.765 1.00 22.13 206 ASN B N 1
ATOM 7207 C CA . ASN B 1 202 ? 28.762 -48.776 55.325 1.00 21.79 206 ASN B CA 1
ATOM 7208 C C . ASN B 1 202 ? 29.925 -48.215 54.490 1.00 22.66 206 ASN B C 1
ATOM 7209 O O . ASN B 1 202 ? 30.058 -48.492 53.289 1.00 24.45 206 ASN B O 1
ATOM 7220 N N . LEU B 1 203 ? 30.747 -47.414 55.136 1.00 21.34 207 LEU B N 1
ATOM 7221 C CA . LEU B 1 203 ? 31.946 -46.872 54.532 1.00 21.34 207 LEU B CA 1
ATOM 7222 C C . LEU B 1 203 ? 32.806 -47.993 53.981 1.00 22.80 207 LEU B C 1
ATOM 7223 O O . LEU B 1 203 ? 33.506 -47.792 53.021 1.00 28.20 207 LEU B O 1
ATOM 7239 N N . TYR B 1 204 ? 32.729 -49.170 54.602 1.00 22.39 208 TYR B N 1
ATOM 7240 C CA . TYR B 1 204 ? 33.575 -50.318 54.246 1.00 26.30 208 TYR B CA 1
ATOM 7241 C C . TYR B 1 204 ? 32.898 -51.316 53.322 1.00 26.07 208 TYR B C 1
ATOM 7242 O O . TYR B 1 204 ? 33.474 -52.359 53.005 1.00 28.14 208 TYR B O 1
ATOM 7260 N N . PHE B 1 205 ? 31.692 -50.976 52.876 1.00 23.53 209 PHE B N 1
ATOM 7261 C CA . PHE B 1 205 ? 30.872 -51.879 52.070 1.00 22.03 209 PHE B CA 1
ATOM 7262 C C . PHE B 1 205 ? 30.856 -51.421 50.623 1.00 29.25 209 PHE B C 1
ATOM 7263 O O . PHE B 1 205 ? 30.054 -51.908 49.814 1.00 34.59 209 PHE B O 1
ATOM 7280 N N . GLN B 1 206 ? 31.743 -50.469 50.330 1.00 44.03 210 GLN B N 1
ATOM 7281 C CA . GLN B 1 206 ? 32.250 -50.207 48.979 1.00 48.41 210 GLN B CA 1
ATOM 7282 C C . GLN B 1 206 ? 31.736 -48.897 48.396 1.00 50.42 210 GLN B C 1
ATOM 7283 O O . GLN B 1 206 ? 31.762 -47.864 49.070 1.00 43.21 210 GLN B O 1
#

Secondary structure (DSSP, 8-state):
--SEEEES--SEEEEETT--EEEEEEE--SSTT-EEEEES-TTTT-EEEEESSEEEEEESS--GGG-EEEEEEEEETTEEEEEEEEEEEEB--SEEEEESSSB-TT--EEEEEEEEEB---TTTEEEEEEETTEE-TT-EE---EEEEEEETTEEEEEEEEEEEPPP--SSPPSEEEEEEEEEETTEEEEEEEEEEB--TTGGGG-/--SEEEES--SEEEEETT--EEEEEEE--SSSS-EEEEE-SSSTT-EEEESSSEEEEEE-S--GGG-EEEEEEEEETTEEEEEEEEEEEEB--SEEEEESSSB-TT--EEEEEEEEEB---TTTEEEEEEETTEE-T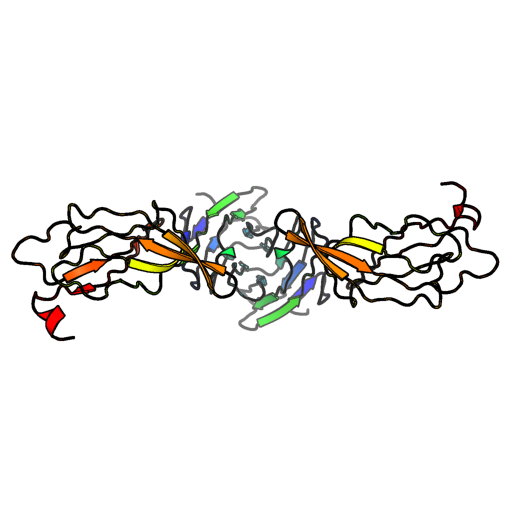T-EE---EEEEEEETTEEEEEEEEEEEPPP--SSPPSEEEEEEEEEETTEEEEEEEEEEB--TTGGG--